Protein AF-A0A956JVG3-F1 (afdb_monomer)

pLDDT: mean 80.05, std 22.24, range [27.14, 98.94]

Nearest PDB structures (foldseek):
  1t5j-assembly1_A  TM=8.865E-01  e=1.491E-13  Methanocaldococcus jannaschii
  3o5t-assembly1_A  TM=8.511E-01  e=1.020E-10  Azospirillum brasilense
  6drh-assembly4_G  TM=7.749E-01  e=5.570E-11  Serratia proteamaculans 568
  2woe-assembly3_C  TM=8.409E-01  e=3.279E-10  Rhodospirillum rubrum
  2woc-assembly3_C  TM=8.477E-01  e=3.733E-10  Rhodospirillum rubrum

Solvent-accessible surface area (backbone atoms only — not comparable to full-atom values): 33832 Å² total; per-residue (Å²): 133,80,90,78,82,83,70,95,74,89,90,74,86,83,77,86,81,76,96,61,100,59,87,76,76,68,51,72,42,93,42,68,44,82,39,93,38,64,46,76,47,89,69,65,73,45,65,76,39,59,75,46,60,75,38,60,76,49,70,76,73,91,84,83,70,95,63,89,83,87,70,97,64,91,86,86,68,102,63,90,86,83,72,97,64,87,87,85,68,98,60,89,86,85,67,101,64,88,84,84,76,92,70,88,87,84,69,101,64,88,90,84,66,102,62,90,81,85,76,91,70,90,87,85,73,98,67,88,87,86,70,99,66,90,86,82,74,96,64,92,84,85,74,96,70,86,90,83,67,101,65,91,83,82,73,92,70,88,86,86,73,97,67,88,87,86,68,97,70,86,88,84,72,97,63,88,86,83,69,102,61,91,79,86,72,86,74,77,85,72,92,77,85,86,84,92,82,90,82,83,91,84,87,85,88,85,87,83,92,83,86,86,85,87,80,93,76,90,79,81,91,74,80,85,82,78,83,77,81,86,74,66,73,64,58,64,52,50,54,57,54,56,66,73,57,78,80,67,84,68,51,74,54,50,26,6,38,27,6,16,55,52,24,17,36,43,11,18,20,39,0,53,81,34,37,77,31,88,34,70,65,58,42,26,71,76,51,38,87,78,28,59,92,57,70,85,49,71,48,75,56,98,92,44,73,27,21,57,52,39,41,48,45,57,52,24,49,42,42,39,55,31,51,54,51,22,62,75,68,70,51,54,71,70,60,35,48,48,49,32,49,52,46,48,38,54,36,73,78,60,37,88,93,47,88,45,80,72,52,69,49,41,52,54,3,36,49,30,41,70,75,64,40,56,51,80,65,23,13,36,72,77,22,35,44,28,71,44,36,43,36,13,46,47,32,3,61,72,26,41,92,39,51,72,54,9,24,54,50,21,32,53,53,16,13,36,20,19,48,9,42,42,18,28,9,24,7,16,14,41,4,36,25,28,12,32,21,40,71,66,46,55,67,71,57,21,53,54,47,16,33,57,42,8,38,78,55,20,55,68,40,17,51,47,26,50,51,29,37,50,35,37,75,72,64,56,53,65,76,72,54,38,74,77,24,32,15,59,39,11,35,30,21,48,11,39,27,40,18,43,40,68,67,26,54,91,34,46,63,61,28,26,40,55,29,17,60,30,34,28,36,5,16,52,25,1,16,46,28,12,24,44,29,13,12,54,64,10,42,88,55,50,57,67,68,53,59,66,31,27,54,65,35,72,57,54,43,56,56,28,67,71,104

Radius of gyration: 36.13 Å; Cα contacts (8 Å, |Δi|>4): 786; chains: 1; bounding box: 71×79×141 Å

Secondary structure (DSSP, 8-state):
---------S---------SSSS---EEE-S-EEESS-EEE-S-EEESS-EEESS-EEESS----SS----SS----SS----SS----SS----SS----SS----SS----SS----SS----SS----SS----SS----SS----SS----SS----SS----SS----SS----SS----------------------------------------PPP--------HHHHHHHHHHHHSTTSPPPHHHHHHHHHHHHHHHHHHHHGGGTT---HHHHHHHH-TT--SS-S--EEETTEEEB---HHHHHHHHHHHHHHHHHHTT--HHHHHHHHHHHHHHHHHS-TTS-----HHHHHHHHHHHTT--TTTSSBTT--BGGGTTT-HHHHHHTTT-HHHHHHHHHHHHTTTB--HHHHHHHHHHHHHHHHHHTT--HHHHHHHHHHHHHTT-HHHHHHHHHHHHHHHTT--HHHHGGG--SSBHHHHHHHHHHHHHHHTT-HHHHHHHHHTSSSSHHHHHHHHHHHHHHHH-GGGS-HHHHHHBTTHHHHHHHHTT-

Foldseek 3Di:
DDDDDDDDDPDDDPPPDDPDPDQDPAAEAAEEAEAAEEDEDDDHYHYPYHYHHNYHYDYPDDDDDPDDDDDPDDDDDPDDDDDPDDDDDPDDDDDPDDDDDPDDDDDPDDDDDPDDDDDPDDDDDPDDDDDPDDDDDPDDDDDPDDDDDPDDDDDPDDDDDPDDDDDPDDDDDPDDDDDPDDDPDPDPDDDDDDDDDDDDDDDDDDDDDDDDDDDDDDDDDDDDDDPDPDDDPVVVVLVVVLVVVPPDDDDLLLLLLLQLLLLLLLLQLLLLVQAQFQALVSQCVVQNNLGGLGGPDWDDDPNDIFREGAVLNQLLLLLLVLLLVCVVVVHDLQVSLLSSLVSLLVCVVPPDVDHRDQDPLQVQLSVQVVVPDRQQASGDQQSQFQRLLSNLQSLLSSCLVPLVRSLVSSLSNCSSRHNHLNNSLLSSLLSQLLSCLSVPHDNVVSLVVSLVRSCVRDVVLSVLLVVLLVCLVVVPDCNVLLSVLQRGGSSSLSSLLSNLCSNALPQSSSSSSSQSSGHHRSSSSSSSNSSNSCSNPGDVRDDPVSCVRRPPSVVSSSSSSSD

Mean predicted aligned error: 18.52 Å

Sequence (563 aa):
MSDERAGGGSGEQLELSASGGGNPPVKVIEGDVRVSASARVEGEARVGGAARVEGDVRVEGEAVVGADLLVEGDLSVDGDLRLAGDLLADGDVELDGDLTVKGDILSDGDIASDGDLTVRGDIALDGDIDIDGDVRFGGDARVAGSITSDGDLRVAGNLVIDGDLIVDGTLTAASTVGGGGEVEGVAAAGTGSGGVGSGTSGGGGGATAARPVVSARAPEVAAPSVEGDGYSDSEAALAASAATAATAALTPRSARNVGAVLGAAIGDAMGHPTEFIESFEELREKFAPSGVTGYALYWERDGARFAPYTDDTQMAEIVLQSLLDSRAADEHLGSSMQRIANGFISWMEEPQGGHRAPGNACLAGVQALADGAHWSEAGGAKAGGCGSVMRAYPFGLVFADDIARAERWSVAHSKLTHRDPIALAACAAMAVGVAHVAAGRAPRYALSEMVGAACRYSPSTAVMMAQAIDDADSGVGPEQTLERLRGWAAHEAIAAACYLFARHHNDARAAILEAANTPGDSDSLATLVGALVGAHLGEGALPAEWRRDVERSGALRALALRI

Structure (mmCIF, N/CA/C/O backbone):
data_AF-A0A956JVG3-F1
#
_entry.id   AF-A0A956JVG3-F1
#
loop_
_atom_site.group_PDB
_atom_site.id
_atom_site.type_symbol
_atom_site.label_atom_id
_atom_site.label_alt_id
_atom_site.label_comp_id
_atom_site.label_asym_id
_atom_site.label_entity_id
_atom_site.label_seq_id
_atom_site.pdbx_PDB_ins_code
_atom_site.Cartn_x
_atom_site.Cartn_y
_atom_site.Cartn_z
_atom_site.occupancy
_atom_site.B_iso_or_equiv
_atom_site.auth_seq_id
_atom_site.auth_comp_id
_atom_site.auth_asym_id
_atom_site.auth_atom_id
_atom_site.pdbx_PDB_model_num
ATOM 1 N N . MET A 1 1 ? 37.765 0.431 68.214 1.00 35.16 1 MET A N 1
ATOM 2 C CA . MET A 1 1 ? 37.226 1.519 69.051 1.00 35.16 1 MET A CA 1
ATOM 3 C C . MET A 1 1 ? 35.988 2.009 68.330 1.00 35.16 1 MET A C 1
ATOM 5 O O . MET A 1 1 ? 36.133 2.454 67.206 1.00 35.16 1 MET A O 1
ATOM 9 N N . SER A 1 2 ? 34.831 1.743 68.949 1.00 29.19 2 SER A N 1
ATOM 10 C CA . SER A 1 2 ? 33.469 2.232 68.655 1.00 29.19 2 SER A CA 1
ATOM 11 C C . SER A 1 2 ? 32.978 2.239 67.198 1.00 29.19 2 SER A C 1
ATOM 13 O O . SER A 1 2 ? 33.232 3.175 66.452 1.00 29.19 2 SER A O 1
ATOM 15 N N . ASP A 1 3 ? 32.186 1.209 66.873 1.00 33.16 3 ASP A N 1
ATOM 16 C CA . ASP A 1 3 ? 31.087 1.259 65.899 1.00 33.16 3 ASP A CA 1
ATOM 17 C C . ASP A 1 3 ? 30.122 2.398 66.269 1.00 33.16 3 ASP A C 1
ATOM 19 O O . ASP A 1 3 ? 29.489 2.341 67.327 1.00 33.16 3 ASP A O 1
ATOM 23 N N . GLU A 1 4 ? 29.957 3.387 65.394 1.00 30.67 4 GLU A N 1
ATOM 24 C CA . GLU A 1 4 ? 28.796 4.280 65.410 1.00 30.67 4 GLU A CA 1
ATOM 25 C C . GLU A 1 4 ? 27.915 3.963 64.200 1.00 30.67 4 GLU A C 1
ATOM 27 O O . GLU A 1 4 ? 28.132 4.420 63.080 1.00 30.67 4 GLU A O 1
ATOM 32 N N . ARG A 1 5 ? 26.894 3.134 64.440 1.00 33.09 5 ARG A N 1
ATOM 33 C CA . ARG A 1 5 ? 25.712 3.061 63.580 1.00 33.09 5 ARG A CA 1
ATOM 34 C C . ARG A 1 5 ? 24.859 4.297 63.861 1.00 33.09 5 ARG A C 1
ATOM 36 O O . ARG A 1 5 ? 24.164 4.328 64.875 1.00 33.09 5 ARG A O 1
ATOM 43 N N . ALA A 1 6 ? 24.877 5.281 62.969 1.00 35.38 6 ALA A N 1
ATOM 44 C CA . ALA A 1 6 ? 23.880 6.346 62.973 1.00 35.38 6 ALA A CA 1
ATOM 45 C C . ALA A 1 6 ? 22.579 5.807 62.355 1.00 35.38 6 ALA A C 1
ATOM 47 O O . ALA A 1 6 ? 22.482 5.571 61.152 1.00 35.38 6 ALA A O 1
ATOM 48 N N . GLY A 1 7 ? 21.605 5.522 63.221 1.00 29.75 7 GLY A N 1
ATOM 49 C CA . GLY A 1 7 ? 20.225 5.241 62.839 1.00 29.75 7 GLY A CA 1
ATOM 50 C C . GLY A 1 7 ? 19.505 6.504 62.363 1.00 29.75 7 GLY A C 1
ATOM 51 O O . GLY A 1 7 ? 19.913 7.617 62.680 1.00 29.75 7 GLY A O 1
ATOM 52 N N . GLY A 1 8 ? 18.426 6.301 61.603 1.00 38.56 8 GLY A N 1
ATOM 53 C CA . GLY A 1 8 ? 17.628 7.362 60.998 1.00 38.56 8 GLY A CA 1
ATOM 54 C C . GLY A 1 8 ? 17.177 8.437 61.989 1.00 38.56 8 GLY A C 1
ATOM 55 O O . GLY A 1 8 ? 16.555 8.143 63.010 1.00 38.56 8 GLY A O 1
ATOM 56 N N . GLY A 1 9 ? 17.465 9.685 61.629 1.00 30.14 9 GLY A N 1
ATOM 57 C CA . GLY A 1 9 ? 16.972 10.899 62.258 1.00 30.14 9 GLY A CA 1
ATOM 58 C C . GLY A 1 9 ? 16.661 11.919 61.168 1.00 30.14 9 GLY A C 1
ATOM 59 O O . GLY A 1 9 ? 17.450 12.135 60.255 1.00 30.14 9 GLY A O 1
ATOM 60 N N . SER A 1 10 ? 15.461 12.479 61.235 1.00 37.62 10 SER A N 1
ATOM 61 C CA . SER A 1 10 ? 14.922 13.510 60.356 1.00 37.62 10 SER A CA 1
ATOM 62 C C . SER A 1 10 ? 15.718 14.819 60.426 1.00 37.62 10 SER A C 1
ATOM 64 O O . SER A 1 10 ? 15.878 15.359 61.517 1.00 37.62 10 SER A O 1
ATOM 66 N N . GLY A 1 11 ? 16.076 15.375 59.265 1.00 39.00 11 GLY A N 1
ATOM 67 C CA . GLY A 1 11 ? 16.232 16.821 59.074 1.00 39.00 11 GLY A CA 1
ATOM 68 C C . GLY A 1 11 ? 17.512 17.476 59.599 1.00 39.00 11 GLY A C 1
ATOM 69 O O . GLY A 1 11 ? 17.413 18.503 60.262 1.00 39.00 11 GLY A O 1
ATOM 70 N N . GLU A 1 12 ? 18.693 16.962 59.252 1.00 36.62 12 GLU A N 1
ATOM 71 C CA . GLU A 1 12 ? 19.943 17.721 59.392 1.00 36.62 12 GLU A CA 1
ATOM 72 C C . GLU A 1 12 ? 20.637 17.899 58.038 1.00 36.62 12 GLU A C 1
ATOM 74 O O . GLU A 1 12 ? 20.793 16.966 57.251 1.00 36.62 12 GLU A O 1
ATOM 79 N N . GLN A 1 13 ? 21.041 19.139 57.774 1.00 37.78 13 GLN A N 1
ATOM 80 C CA . GLN A 1 13 ? 21.939 19.529 56.697 1.00 37.78 13 GLN A CA 1
ATOM 81 C C . GLN A 1 13 ? 23.267 18.776 56.910 1.00 37.78 13 GLN A C 1
ATOM 83 O O . GLN A 1 13 ? 23.968 19.025 57.889 1.00 37.78 13 GLN A O 1
ATOM 88 N N . LEU A 1 14 ? 23.601 17.812 56.046 1.00 41.38 14 LEU A N 1
ATOM 89 C CA . LEU A 1 14 ? 24.876 17.082 56.108 1.00 41.38 14 LEU A CA 1
ATOM 90 C C . LEU A 1 14 ? 26.017 18.006 55.638 1.00 41.38 14 LEU A C 1
ATOM 92 O O . LEU A 1 14 ? 26.480 17.920 54.504 1.00 41.38 14 LEU A O 1
ATOM 96 N N . GLU A 1 15 ? 26.473 18.914 56.504 1.00 37.56 15 GLU A N 1
ATOM 97 C CA . GLU A 1 15 ? 27.693 19.694 56.272 1.00 37.56 15 GLU A CA 1
ATOM 98 C C . GLU A 1 15 ? 28.928 18.822 56.525 1.00 37.56 15 GLU A C 1
ATOM 100 O O . GLU A 1 15 ? 29.352 18.572 57.653 1.00 37.56 15 GLU A O 1
ATOM 105 N N . LEU A 1 16 ? 29.550 18.354 55.447 1.00 43.41 16 LEU A N 1
ATOM 106 C CA . LEU A 1 16 ? 30.776 17.563 55.487 1.00 43.41 16 LEU A CA 1
ATOM 107 C C . LEU A 1 16 ? 32.034 18.456 55.560 1.00 43.41 16 LEU A C 1
ATOM 109 O O . LEU A 1 16 ? 32.952 18.259 54.769 1.00 43.41 16 LEU A O 1
ATOM 113 N N . SER A 1 17 ? 32.137 19.385 56.518 1.00 33.66 17 SER A N 1
ATOM 114 C CA . SER A 1 17 ? 33.328 20.248 56.653 1.00 33.66 17 SER A CA 1
ATOM 115 C C . SER A 1 17 ? 34.556 19.490 57.198 1.00 33.66 17 SER A C 1
ATOM 117 O O . SER A 1 17 ? 34.465 18.671 58.114 1.00 33.66 17 SER A O 1
ATOM 119 N N . ALA A 1 18 ? 35.733 19.735 56.612 1.00 35.59 18 ALA A N 1
ATOM 120 C C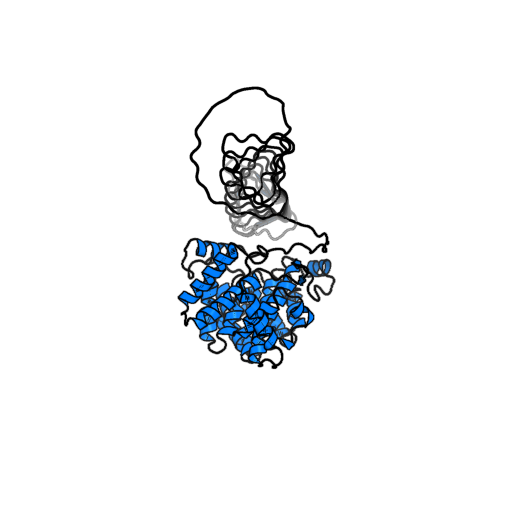A . ALA A 1 18 ? 37.027 19.282 57.124 1.00 35.59 18 ALA A CA 1
ATOM 121 C C . ALA A 1 18 ? 37.955 20.495 57.263 1.00 35.59 18 ALA A C 1
ATOM 123 O O . ALA A 1 18 ? 38.615 20.909 56.314 1.00 35.59 18 ALA A O 1
ATOM 124 N N . SER A 1 19 ? 38.020 21.083 58.459 1.00 34.75 19 SER A N 1
ATOM 125 C CA . SER A 1 19 ? 39.022 22.099 58.782 1.00 34.75 19 SER A CA 1
ATOM 126 C C . SER A 1 19 ? 40.335 21.415 59.184 1.00 34.75 19 SER A C 1
ATOM 128 O O . SER A 1 19 ? 40.560 21.113 60.357 1.00 34.75 19 SER A O 1
ATOM 130 N N . GLY A 1 20 ? 41.209 21.143 58.217 1.00 33.31 20 GLY A N 1
ATOM 131 C CA . GLY A 1 20 ? 42.551 20.624 58.482 1.00 33.31 20 GLY A CA 1
ATOM 132 C C . GLY A 1 20 ? 43.441 20.710 57.249 1.00 33.31 20 GLY A C 1
ATOM 133 O O . GLY A 1 20 ? 43.177 20.045 56.258 1.00 33.31 20 GLY A O 1
ATOM 134 N N . GLY A 1 21 ? 44.490 21.537 57.310 1.00 38.28 21 GLY A N 1
ATOM 135 C CA . GLY A 1 21 ? 45.450 21.740 56.222 1.00 38.28 21 GLY A CA 1
ATOM 136 C C . GLY A 1 21 ? 46.187 20.453 55.840 1.00 38.28 21 GLY A C 1
ATOM 137 O O . GLY A 1 21 ? 47.143 20.052 56.496 1.00 38.28 21 GLY A O 1
ATOM 138 N N . GLY A 1 22 ? 45.728 19.829 54.764 1.00 41.06 22 GLY A N 1
ATOM 139 C CA . GLY A 1 22 ? 46.262 18.640 54.106 1.00 41.06 22 GLY A CA 1
ATOM 140 C C . GLY A 1 22 ? 45.297 18.271 52.978 1.00 41.06 22 GLY A C 1
ATOM 141 O O . GLY A 1 22 ? 44.118 18.595 53.085 1.00 41.06 22 GLY A O 1
ATOM 142 N N . ASN A 1 23 ? 45.786 17.673 51.885 1.00 43.91 23 ASN A N 1
ATOM 143 C CA . ASN A 1 23 ? 44.964 17.319 50.715 1.00 43.91 23 ASN A CA 1
ATOM 144 C C . ASN A 1 23 ? 43.651 16.650 51.186 1.00 43.91 23 ASN A C 1
ATOM 146 O O . ASN A 1 23 ? 43.751 15.660 51.921 1.00 43.91 23 ASN A O 1
ATOM 150 N N . PRO A 1 24 ? 42.460 17.204 50.880 1.00 46.41 24 PRO A N 1
ATOM 151 C CA . PRO A 1 24 ? 41.227 16.756 51.515 1.00 46.41 24 PRO A CA 1
ATOM 152 C C . PRO A 1 24 ? 41.012 15.267 51.209 1.00 46.41 24 PRO A C 1
ATOM 154 O O . PRO A 1 24 ? 41.177 14.855 50.059 1.00 46.41 24 PRO A O 1
ATOM 157 N N . PRO A 1 25 ? 40.705 14.426 52.212 1.00 54.22 25 PRO A N 1
ATOM 158 C CA . PRO A 1 25 ? 40.439 13.019 51.958 1.00 54.22 25 PRO A CA 1
ATOM 159 C C . PRO A 1 25 ? 39.196 12.909 51.069 1.00 54.22 25 PRO A C 1
ATOM 161 O O . PRO A 1 25 ? 38.141 13.426 51.437 1.00 54.22 25 PRO A O 1
ATOM 164 N N . VAL A 1 26 ? 39.315 12.234 49.919 1.00 56.84 26 VAL A N 1
ATOM 165 C CA . VAL A 1 26 ? 38.164 11.872 49.076 1.00 56.84 26 VAL A CA 1
ATOM 166 C C . VAL A 1 26 ? 37.186 11.095 49.953 1.00 56.84 26 VAL A C 1
ATOM 168 O O . VAL A 1 26 ? 37.515 10.016 50.455 1.00 56.84 26 VAL A O 1
ATOM 171 N N . LYS A 1 27 ? 35.997 11.654 50.184 1.00 63.50 27 LYS A N 1
ATOM 172 C CA . LYS A 1 27 ? 34.954 10.976 50.959 1.00 63.50 27 LYS A CA 1
ATOM 173 C C . LYS A 1 27 ? 34.269 9.973 50.034 1.00 63.50 27 LYS A C 1
ATOM 175 O O . LYS A 1 27 ? 33.547 10.357 49.116 1.00 63.50 27 LYS A O 1
ATOM 180 N N . VAL A 1 28 ? 34.544 8.688 50.259 1.00 64.12 28 VAL A N 1
ATOM 181 C CA . VAL A 1 28 ? 33.913 7.573 49.544 1.00 64.12 28 VAL A CA 1
ATOM 182 C C . VAL A 1 28 ? 32.754 7.056 50.385 1.00 64.12 28 VAL A C 1
ATOM 184 O O . VAL A 1 28 ? 32.960 6.644 51.527 1.00 64.12 28 VAL A O 1
ATOM 187 N N . ILE A 1 29 ? 31.546 7.084 49.828 1.00 68.44 29 ILE A N 1
ATOM 188 C CA . ILE A 1 29 ? 30.366 6.467 50.434 1.00 68.44 29 ILE A CA 1
ATOM 189 C C . ILE A 1 29 ? 30.107 5.148 49.708 1.00 68.44 29 ILE A C 1
ATOM 191 O O . ILE A 1 29 ? 29.739 5.124 48.532 1.00 68.44 29 ILE A O 1
ATOM 195 N N . GLU A 1 30 ? 30.322 4.040 50.415 1.00 61.41 30 GLU A N 1
ATOM 196 C CA . GLU A 1 30 ? 29.984 2.701 49.934 1.00 61.41 30 GLU A CA 1
ATOM 197 C C . GLU A 1 30 ? 28.486 2.446 50.174 1.00 61.41 30 GLU A C 1
ATOM 199 O O . GLU A 1 30 ? 28.081 2.008 51.250 1.00 61.41 30 GLU A O 1
ATOM 204 N N . GLY A 1 31 ? 27.651 2.782 49.184 1.00 67.44 31 GLY A N 1
ATOM 205 C CA . GLY A 1 31 ? 26.200 2.566 49.211 1.00 67.44 31 GLY A CA 1
ATOM 206 C C . GLY A 1 31 ? 25.394 3.713 48.599 1.00 67.44 31 GLY A C 1
ATOM 207 O O . GLY A 1 31 ? 25.958 4.641 48.020 1.00 67.44 31 GLY A O 1
ATOM 208 N N . ASP A 1 32 ? 24.069 3.631 48.736 1.00 68.12 32 ASP A N 1
ATOM 209 C CA . ASP A 1 32 ? 23.142 4.668 48.276 1.00 68.12 32 ASP A CA 1
ATOM 210 C C . ASP A 1 32 ? 23.135 5.870 49.231 1.00 68.12 32 ASP A C 1
ATOM 212 O O . ASP A 1 32 ? 23.160 5.719 50.455 1.00 68.12 32 ASP A O 1
ATOM 216 N N . VAL A 1 33 ? 23.025 7.074 48.672 1.00 75.38 33 VAL A N 1
ATOM 217 C CA . VAL A 1 33 ? 22.914 8.333 49.417 1.00 75.38 33 VAL A CA 1
ATOM 218 C C . VAL A 1 33 ? 21.550 8.952 49.144 1.00 75.38 33 VAL A C 1
ATOM 220 O O . VAL A 1 33 ? 21.172 9.146 47.993 1.00 75.38 33 VAL A O 1
ATOM 223 N N . ARG A 1 34 ? 20.809 9.300 50.202 1.00 74.44 34 ARG A N 1
ATOM 224 C CA . ARG A 1 34 ? 19.588 10.110 50.097 1.00 74.44 34 ARG A CA 1
ATOM 225 C C . ARG A 1 34 ? 19.744 11.399 50.890 1.00 74.44 34 ARG A C 1
ATOM 227 O O . ARG A 1 34 ? 19.955 11.346 52.099 1.00 74.44 34 ARG A O 1
ATOM 234 N N . VAL A 1 35 ? 19.597 12.533 50.215 1.00 74.75 35 VAL A N 1
ATOM 235 C CA . VAL A 1 35 ? 19.563 13.869 50.814 1.00 74.75 35 VAL A CA 1
ATOM 236 C C . VAL A 1 35 ? 18.175 14.451 50.562 1.00 74.75 35 VAL A C 1
ATOM 238 O O . VAL A 1 35 ? 17.789 14.681 49.423 1.00 74.75 35 VAL A O 1
ATOM 241 N N . SER A 1 36 ? 17.405 14.676 51.624 1.00 68.88 36 SER A N 1
ATOM 242 C CA . SER A 1 36 ? 16.027 15.195 51.550 1.00 68.88 36 SER A CA 1
ATOM 243 C C . SER A 1 36 ? 15.943 16.725 51.406 1.00 68.88 36 SER A C 1
ATOM 245 O O . SER A 1 36 ? 14.896 17.319 51.630 1.00 68.88 36 SER A O 1
ATOM 247 N N . ALA A 1 37 ? 17.070 17.381 51.137 1.00 77.25 37 ALA A N 1
ATOM 248 C CA . ALA A 1 37 ? 17.224 18.826 50.973 1.00 77.25 37 ALA A CA 1
ATOM 249 C C . ALA A 1 37 ? 18.328 19.074 49.926 1.00 77.25 37 ALA A C 1
ATOM 251 O O . ALA A 1 37 ? 18.631 18.174 49.146 1.00 77.25 37 ALA A O 1
ATOM 252 N N . SER A 1 38 ? 18.950 20.252 49.911 1.00 74.25 38 SER A N 1
ATOM 253 C CA . SER A 1 38 ? 20.068 20.560 49.009 1.00 74.25 38 SER A CA 1
ATOM 254 C C . SER A 1 38 ? 21.386 19.916 49.458 1.00 74.25 38 SER A C 1
ATOM 256 O O . SER A 1 38 ? 21.652 19.780 50.656 1.00 74.25 38 SER A O 1
ATOM 258 N N . ALA A 1 39 ? 22.244 19.573 48.499 1.00 72.75 39 ALA A N 1
ATOM 259 C CA . ALA A 1 39 ? 23.592 19.065 48.732 1.00 72.75 39 ALA A CA 1
ATOM 260 C C . ALA A 1 39 ? 24.643 20.024 48.147 1.00 72.75 39 ALA A C 1
ATOM 262 O O . ALA A 1 39 ? 24.562 20.423 46.985 1.00 72.75 39 ALA A O 1
ATOM 263 N N . ARG A 1 40 ? 25.665 20.363 48.944 1.00 73.75 40 ARG A N 1
ATOM 264 C CA . ARG A 1 40 ? 26.858 21.089 48.485 1.00 73.75 40 ARG A CA 1
ATOM 265 C C . ARG A 1 40 ? 28.078 20.192 48.631 1.00 73.75 40 ARG A C 1
ATOM 267 O O . ARG A 1 40 ? 28.347 19.698 49.725 1.00 73.75 40 ARG A O 1
ATOM 274 N N . VAL A 1 41 ? 28.814 20.000 47.541 1.00 70.75 41 VAL A N 1
ATOM 275 C CA . VAL A 1 41 ? 30.063 19.232 47.544 1.00 70.75 41 VAL A CA 1
ATOM 276 C C . VAL A 1 41 ? 31.235 20.195 47.380 1.00 70.75 41 VAL A C 1
ATOM 278 O O . VAL A 1 41 ? 31.410 20.794 46.323 1.00 70.75 41 VAL A O 1
ATOM 281 N N . GLU A 1 42 ? 32.031 20.345 48.440 1.00 67.75 42 GLU A N 1
ATOM 282 C CA . GLU A 1 42 ? 33.309 21.064 48.416 1.00 67.75 42 GLU A CA 1
ATOM 283 C C . GLU A 1 42 ? 34.450 20.028 48.345 1.00 67.75 42 GLU A C 1
ATOM 285 O O . GLU A 1 42 ? 34.749 19.353 49.332 1.00 67.75 42 GLU A O 1
ATOM 290 N N . GLY A 1 43 ? 35.062 19.859 47.166 1.00 67.56 43 GLY A N 1
ATOM 291 C CA . GLY A 1 43 ? 36.100 18.848 46.895 1.00 67.56 43 GLY A CA 1
ATOM 292 C C . GLY A 1 43 ? 35.599 17.634 46.096 1.00 67.56 43 GLY A C 1
ATOM 293 O O . GLY A 1 43 ? 34.577 17.707 45.425 1.00 67.56 43 GLY A O 1
ATOM 294 N N . GLU A 1 44 ? 36.326 16.511 46.139 1.00 65.38 44 GLU A N 1
ATOM 295 C CA . GLU A 1 44 ? 35.951 15.273 45.430 1.00 65.38 44 GLU A CA 1
ATOM 296 C C . GLU A 1 44 ? 35.129 14.343 46.344 1.00 65.38 44 GLU A C 1
ATOM 298 O O . GLU A 1 44 ? 35.579 13.954 47.429 1.00 65.38 44 GLU A O 1
ATOM 303 N N . ALA A 1 45 ? 33.939 13.944 45.889 1.00 69.62 45 ALA A N 1
ATOM 304 C CA . ALA A 1 45 ? 33.092 12.947 46.541 1.00 69.62 45 ALA A CA 1
ATOM 305 C C . ALA A 1 45 ? 32.803 11.793 45.574 1.00 69.62 45 ALA A C 1
ATOM 307 O O . ALA A 1 45 ? 32.513 12.019 44.401 1.00 69.62 45 ALA A O 1
ATOM 308 N N . ARG A 1 46 ? 32.866 10.550 46.066 1.00 69.56 46 ARG A N 1
ATOM 309 C CA . ARG A 1 46 ? 32.524 9.355 45.279 1.00 69.56 46 ARG A CA 1
ATOM 310 C C . ARG A 1 46 ? 31.421 8.578 45.980 1.00 69.56 46 ARG A C 1
ATOM 312 O O . ARG A 1 46 ? 31.595 8.157 47.123 1.00 69.56 46 ARG A O 1
ATOM 319 N N . VAL A 1 47 ? 30.311 8.362 45.285 1.00 71.75 47 VAL A N 1
ATOM 320 C CA . VAL A 1 47 ? 29.202 7.523 45.751 1.00 71.75 47 VAL A CA 1
ATOM 321 C C . VAL A 1 47 ? 29.208 6.247 44.919 1.00 71.75 47 VAL A C 1
ATOM 323 O O . VAL A 1 47 ? 29.138 6.307 43.697 1.00 71.75 47 VAL A O 1
ATOM 326 N N . GLY A 1 48 ? 29.367 5.095 45.573 1.00 61.72 48 GLY A N 1
ATOM 327 C CA . GLY A 1 48 ? 29.405 3.795 44.894 1.00 61.72 48 GLY A CA 1
ATOM 328 C C . GLY A 1 48 ? 28.026 3.213 44.560 1.00 61.72 48 GLY A C 1
ATOM 329 O O . GLY A 1 48 ? 27.957 2.229 43.828 1.00 61.72 48 GLY A O 1
ATOM 330 N N . GLY A 1 49 ? 26.953 3.785 45.118 1.00 67.81 49 GLY A N 1
ATOM 331 C CA . GLY A 1 49 ? 25.553 3.437 44.849 1.00 67.81 49 GLY A CA 1
ATOM 332 C C . GLY A 1 49 ? 24.760 4.596 44.234 1.00 67.81 49 GLY A C 1
ATOM 333 O O . GLY A 1 49 ? 25.332 5.549 43.708 1.00 67.81 49 GLY A O 1
ATOM 334 N N . ALA A 1 50 ? 23.431 4.533 44.305 1.00 69.94 50 ALA A N 1
ATOM 335 C CA . ALA A 1 50 ? 22.555 5.588 43.805 1.00 69.94 50 ALA A CA 1
ATOM 336 C C . ALA A 1 50 ? 22.566 6.808 44.741 1.00 69.94 50 ALA A C 1
ATOM 338 O O . ALA A 1 50 ? 22.340 6.680 45.945 1.00 69.94 50 ALA A O 1
ATOM 339 N N . ALA A 1 51 ? 22.774 8.005 44.193 1.00 71.81 51 ALA A N 1
ATOM 340 C CA . ALA A 1 51 ? 22.620 9.260 44.921 1.00 71.81 51 ALA A CA 1
ATOM 341 C C . ALA A 1 51 ? 21.301 9.933 44.518 1.00 71.81 51 ALA A C 1
ATOM 343 O O . ALA A 1 51 ? 21.080 10.206 43.342 1.00 71.81 51 ALA A O 1
ATOM 344 N N . ARG A 1 52 ? 20.427 10.210 45.488 1.00 75.50 52 ARG A N 1
ATOM 345 C CA . ARG A 1 52 ? 19.202 10.997 45.299 1.00 75.50 52 ARG A CA 1
ATOM 346 C C . ARG A 1 52 ? 19.253 12.229 46.192 1.00 75.50 52 ARG A C 1
ATOM 348 O O . ARG A 1 52 ? 19.346 12.096 47.412 1.00 75.50 52 ARG A O 1
ATOM 355 N N . VAL A 1 53 ? 19.156 13.406 45.588 1.00 74.25 53 VAL A N 1
ATOM 356 C CA . VAL A 1 53 ? 19.042 14.694 46.279 1.00 74.25 53 VAL A CA 1
ATOM 357 C C . VAL A 1 53 ? 17.699 15.291 45.876 1.00 74.25 53 VAL A C 1
ATOM 359 O O . VAL A 1 53 ? 17.417 15.395 44.690 1.00 74.25 53 VAL A O 1
ATOM 362 N N . GLU A 1 54 ? 16.831 15.576 46.845 1.00 72.25 54 GLU A N 1
ATOM 363 C CA . GLU A 1 54 ? 15.491 16.128 46.578 1.00 72.25 54 GLU A CA 1
ATOM 364 C C . GLU A 1 54 ? 15.496 17.658 46.432 1.00 72.25 54 GLU A C 1
ATOM 366 O O . GLU A 1 54 ? 14.529 18.216 45.926 1.00 72.25 54 GLU A O 1
ATOM 371 N N . GLY A 1 55 ? 16.560 18.333 46.879 1.00 71.69 55 GLY A N 1
ATOM 372 C CA . GLY A 1 55 ? 16.789 19.761 46.642 1.00 71.69 55 GLY A CA 1
ATOM 373 C C . GLY A 1 55 ? 17.935 20.025 45.663 1.00 71.69 55 GLY A C 1
ATOM 374 O O . GLY A 1 55 ? 18.401 19.129 44.964 1.00 71.69 55 GLY A O 1
ATOM 375 N N . ASP A 1 56 ? 18.429 21.261 45.656 1.00 73.38 56 ASP A N 1
ATOM 376 C CA . ASP A 1 56 ? 19.482 21.685 44.728 1.00 73.38 56 ASP A CA 1
ATOM 377 C C . ASP A 1 56 ? 20.811 20.957 44.971 1.00 73.38 56 ASP A C 1
ATOM 379 O O . ASP A 1 56 ? 21.263 20.799 46.111 1.00 73.38 56 ASP A O 1
ATOM 383 N N . VAL A 1 57 ? 21.495 20.589 43.890 1.00 72.88 57 VAL A N 1
ATOM 384 C CA . VAL A 1 57 ? 22.872 20.090 43.935 1.00 72.88 57 VAL A CA 1
ATOM 385 C C . VAL A 1 57 ? 23.798 21.169 43.390 1.00 72.88 57 VAL A C 1
ATOM 387 O O . VAL A 1 57 ? 23.706 21.541 42.224 1.00 72.88 57 VAL A O 1
ATOM 390 N N . ARG A 1 58 ? 24.726 21.658 44.220 1.00 76.31 58 ARG A N 1
ATOM 391 C CA . ARG A 1 58 ? 25.796 22.568 43.782 1.00 76.31 58 ARG A CA 1
ATOM 392 C C . ARG A 1 58 ? 27.139 21.848 43.838 1.00 76.31 58 ARG A C 1
ATOM 394 O O . ARG A 1 58 ? 27.606 21.491 44.924 1.00 76.31 58 ARG A O 1
ATOM 401 N N . VAL A 1 59 ? 27.763 21.673 42.674 1.00 74.88 59 VAL A N 1
ATOM 402 C CA . VAL A 1 59 ? 29.125 21.142 42.529 1.00 74.88 59 VAL A CA 1
ATOM 403 C C . VAL A 1 59 ? 30.041 22.282 42.102 1.00 74.88 59 VAL A C 1
ATOM 405 O O . VAL A 1 59 ? 29.862 22.867 41.040 1.00 74.88 59 VAL A O 1
ATOM 408 N N . GLU A 1 60 ? 31.014 22.624 42.942 1.00 68.81 60 GLU A N 1
ATOM 409 C CA . GLU A 1 60 ? 32.037 23.617 42.608 1.00 68.81 60 GLU A CA 1
ATOM 410 C C . GLU A 1 60 ? 33.246 22.873 42.012 1.00 68.81 60 GLU A C 1
ATOM 412 O O . GLU A 1 60 ? 34.146 22.456 42.739 1.00 68.81 60 GLU A O 1
ATOM 417 N N . GLY A 1 61 ? 33.225 22.632 40.693 1.00 69.81 61 GLY A N 1
ATOM 418 C CA . GLY A 1 61 ? 34.247 21.861 39.971 1.00 69.81 61 GLY A CA 1
ATOM 419 C C . GLY A 1 61 ? 33.683 21.030 38.811 1.00 69.81 61 GLY A C 1
ATOM 420 O O . GLY A 1 61 ? 32.617 21.335 38.285 1.00 69.81 61 GLY A O 1
ATOM 421 N N . GLU A 1 62 ? 34.401 19.979 38.410 1.00 67.69 62 GLU A N 1
ATOM 422 C CA . GLU A 1 62 ? 33.946 19.016 37.396 1.00 67.69 62 GLU A CA 1
ATOM 423 C C . GLU A 1 62 ? 32.924 18.040 38.002 1.00 67.69 62 GLU A C 1
ATOM 425 O O . GLU A 1 62 ? 33.186 17.414 39.031 1.00 67.69 62 GLU A O 1
ATOM 430 N N . ALA A 1 63 ? 31.770 17.890 37.352 1.00 72.25 63 ALA A N 1
ATOM 431 C CA . ALA A 1 63 ? 30.777 16.874 37.679 1.00 72.25 63 ALA A CA 1
ATOM 432 C C . ALA A 1 63 ? 30.753 15.821 36.566 1.00 72.25 63 ALA A C 1
ATOM 434 O O . ALA A 1 63 ? 30.476 16.140 35.412 1.00 72.25 63 ALA A O 1
ATOM 435 N N . VAL A 1 64 ? 31.032 14.562 36.912 1.00 69.81 64 VAL A N 1
ATOM 436 C CA . VAL A 1 64 ? 30.976 13.436 35.971 1.00 69.81 64 VAL A CA 1
ATOM 437 C C . VAL A 1 64 ? 29.821 12.525 36.360 1.00 69.81 64 VAL A C 1
ATOM 439 O O . VAL A 1 64 ? 29.838 11.914 37.429 1.00 69.81 64 VAL A O 1
ATOM 442 N N . VAL A 1 65 ? 28.837 12.401 35.473 1.00 74.38 65 VAL A N 1
ATOM 443 C CA . VAL A 1 65 ? 27.770 11.401 35.575 1.00 74.38 65 VAL A CA 1
ATOM 444 C C . VAL A 1 65 ? 28.139 10.253 34.640 1.00 74.38 65 VAL A C 1
ATOM 446 O O . VAL A 1 65 ? 28.201 10.424 33.431 1.00 74.38 65 VAL A O 1
ATOM 449 N N . GLY A 1 66 ? 28.469 9.087 35.202 1.00 64.50 66 GLY A N 1
ATOM 450 C CA . GLY A 1 66 ? 28.940 7.926 34.428 1.00 64.50 66 GLY A CA 1
ATOM 451 C C . GLY A 1 66 ? 27.836 7.122 33.726 1.00 64.50 66 GLY A C 1
ATOM 452 O O . GLY A 1 66 ? 28.131 6.090 33.128 1.00 64.50 66 GLY A O 1
ATOM 453 N N . ALA A 1 67 ? 26.587 7.562 33.855 1.00 72.19 67 ALA A N 1
ATOM 454 C CA . ALA A 1 67 ? 25.384 6.980 33.269 1.00 72.19 67 ALA A CA 1
ATOM 455 C C . ALA A 1 67 ? 24.490 8.135 32.770 1.00 72.19 67 ALA A C 1
ATOM 457 O O . ALA A 1 67 ? 25.013 9.181 32.389 1.00 72.19 67 ALA A O 1
ATOM 458 N N . ASP A 1 68 ? 23.170 7.977 32.796 1.00 72.38 68 ASP A N 1
ATOM 459 C CA . ASP A 1 68 ? 22.241 9.001 32.316 1.00 72.38 68 ASP A CA 1
ATOM 460 C C . ASP A 1 68 ? 22.130 10.181 33.297 1.00 72.38 68 ASP A C 1
ATOM 462 O O . ASP A 1 68 ? 22.033 9.996 34.515 1.00 72.38 68 ASP A O 1
ATOM 466 N N . LEU A 1 69 ? 22.114 11.402 32.757 1.00 75.00 69 LEU A N 1
ATOM 467 C CA . LEU A 1 69 ? 21.763 12.623 33.478 1.00 75.00 69 LEU A CA 1
ATOM 468 C C . LEU A 1 69 ? 20.368 13.063 33.023 1.00 75.00 69 LEU A C 1
ATOM 470 O O . LEU A 1 69 ? 20.200 13.484 31.883 1.00 75.00 69 LEU A O 1
ATOM 474 N N . LEU A 1 70 ? 19.384 12.981 33.919 1.00 71.31 70 LEU A N 1
ATOM 475 C CA . LEU A 1 70 ? 18.061 13.572 33.724 1.00 71.31 70 LEU A CA 1
ATOM 476 C C . LEU A 1 70 ? 17.998 14.905 34.476 1.00 71.31 70 LEU A C 1
ATOM 478 O O . LEU A 1 70 ? 18.195 14.933 35.692 1.00 71.31 70 LEU A O 1
ATOM 482 N N . VAL A 1 71 ? 17.706 15.989 33.760 1.00 76.69 71 VAL A N 1
ATOM 483 C CA . VAL A 1 71 ? 17.408 17.304 34.338 1.00 76.69 71 VAL A CA 1
ATOM 484 C C . VAL A 1 71 ? 15.940 17.593 34.039 1.00 76.69 71 VAL A C 1
ATOM 486 O O . VAL A 1 71 ? 15.580 17.799 32.890 1.00 76.69 71 VAL A O 1
ATOM 489 N N . GLU A 1 72 ? 15.076 17.541 35.056 1.00 65.69 72 GLU A N 1
ATOM 490 C CA . GLU A 1 72 ? 13.630 17.805 34.894 1.00 65.69 72 GLU A CA 1
ATOM 491 C C . GLU A 1 72 ? 13.302 19.311 34.784 1.00 65.69 72 GLU A C 1
ATOM 493 O O . GLU A 1 72 ? 12.162 19.673 34.507 1.00 65.69 72 GLU A O 1
ATOM 498 N N . GLY A 1 73 ? 14.288 20.182 35.026 1.00 71.06 73 GLY A N 1
ATOM 499 C CA . GLY A 1 73 ? 14.196 21.637 34.867 1.00 71.06 73 GLY A CA 1
ATOM 500 C C . GLY A 1 73 ? 15.269 22.179 33.918 1.00 71.06 73 GLY A C 1
ATOM 501 O O . GLY A 1 73 ? 15.750 21.465 33.044 1.00 71.06 73 GLY A O 1
ATOM 502 N N . ASP A 1 74 ? 15.682 23.430 34.119 1.00 70.69 74 ASP A N 1
ATOM 503 C CA . ASP A 1 74 ? 16.623 24.098 33.215 1.00 70.69 74 ASP A CA 1
ATOM 504 C C . ASP A 1 74 ? 18.063 23.575 33.372 1.00 70.69 74 ASP A C 1
ATOM 506 O O . ASP A 1 74 ? 18.597 23.470 34.482 1.00 70.69 74 ASP A O 1
ATOM 510 N N . LEU A 1 75 ? 18.729 23.315 32.243 1.00 76.06 75 LEU A N 1
ATOM 511 C CA . LEU A 1 75 ? 20.165 23.046 32.175 1.00 76.06 75 LEU A CA 1
ATOM 512 C C . LEU A 1 75 ? 20.885 24.260 31.569 1.00 76.06 75 LEU A C 1
ATOM 514 O O . LEU A 1 75 ? 20.810 24.489 30.368 1.00 76.06 75 LEU A O 1
ATOM 518 N N . SER A 1 76 ? 21.627 25.008 32.391 1.00 72.50 76 SER A N 1
ATOM 519 C CA . SER A 1 76 ? 22.520 26.081 31.923 1.00 72.50 76 SER A CA 1
ATOM 520 C C . SER A 1 76 ? 23.964 25.585 31.885 1.00 72.50 76 SER A C 1
ATOM 522 O O . SER A 1 76 ? 24.483 25.112 32.899 1.00 72.50 76 SER A O 1
ATOM 524 N N . VAL A 1 77 ? 24.628 25.715 30.734 1.00 77.62 77 VAL A N 1
ATOM 525 C CA . VAL A 1 77 ? 26.046 25.372 30.554 1.00 77.62 77 VAL A CA 1
ATOM 526 C C . VAL A 1 77 ? 26.784 26.616 30.065 1.00 77.62 77 VAL A C 1
ATOM 528 O O . VAL A 1 77 ? 26.666 26.989 28.908 1.00 77.62 77 VAL A O 1
ATOM 531 N N . ASP A 1 78 ? 27.584 27.242 30.931 1.00 70.12 78 ASP A N 1
ATOM 532 C CA . ASP A 1 78 ? 28.353 28.459 30.593 1.00 70.12 78 ASP A CA 1
ATOM 533 C C . ASP A 1 78 ? 29.515 28.202 29.597 1.00 70.12 78 ASP A C 1
ATOM 535 O O . ASP A 1 78 ? 30.240 29.123 29.222 1.00 70.12 78 ASP A O 1
ATOM 539 N N . GLY A 1 79 ? 29.742 26.945 29.203 1.00 72.44 79 GLY A N 1
ATOM 540 C CA . GLY A 1 79 ? 30.801 26.512 28.287 1.00 72.44 79 GLY A CA 1
ATOM 541 C C . GLY A 1 79 ? 30.291 25.532 27.226 1.00 72.44 79 GLY A C 1
ATOM 542 O O . GLY A 1 79 ? 29.122 25.545 26.863 1.00 72.44 79 GLY A O 1
ATOM 543 N N . ASP A 1 80 ? 31.162 24.651 26.726 1.00 71.62 80 ASP A N 1
ATOM 544 C CA . ASP A 1 80 ? 30.780 23.706 25.669 1.00 71.62 80 ASP A CA 1
ATOM 545 C C . ASP A 1 80 ? 29.864 22.583 26.193 1.00 71.62 80 ASP A C 1
ATOM 547 O O . ASP A 1 80 ? 30.279 21.784 27.038 1.00 71.62 80 ASP A O 1
ATOM 551 N N . LEU A 1 81 ? 28.682 22.418 25.593 1.00 75.38 81 LEU A N 1
ATOM 552 C CA . LEU A 1 81 ? 27.900 21.184 25.692 1.00 75.38 81 LEU A CA 1
ATOM 553 C C . LEU A 1 81 ? 28.325 20.219 24.571 1.00 75.38 81 LEU A C 1
ATOM 555 O O . LEU A 1 81 ? 28.132 20.494 23.389 1.00 75.38 81 LEU A O 1
ATOM 559 N N . ARG A 1 82 ? 28.922 19.073 24.926 1.00 72.38 82 ARG A N 1
ATOM 560 C CA . ARG A 1 82 ? 29.253 17.994 23.977 1.00 72.38 82 ARG A CA 1
ATOM 561 C C . ARG A 1 82 ? 28.415 16.762 24.282 1.00 72.38 82 ARG A C 1
ATOM 563 O O . ARG A 1 82 ? 28.593 16.147 25.329 1.00 72.38 82 ARG A O 1
ATOM 570 N N . LEU A 1 83 ? 27.567 16.369 23.340 1.00 72.38 83 LEU A N 1
ATOM 571 C CA . LEU A 1 83 ? 26.787 15.136 23.404 1.00 72.38 83 LEU A CA 1
ATOM 572 C C . LEU A 1 83 ? 27.403 14.110 22.450 1.00 72.38 83 LEU A C 1
ATOM 574 O O . LEU A 1 83 ? 27.761 14.435 21.319 1.00 72.38 83 LEU A O 1
ATOM 578 N N . ALA A 1 84 ? 27.581 12.876 22.921 1.00 70.19 84 ALA A N 1
ATOM 579 C CA . ALA A 1 84 ? 28.016 11.770 22.064 1.00 70.19 84 ALA A CA 1
ATOM 580 C C . ALA A 1 84 ? 26.848 11.142 21.279 1.00 70.19 84 ALA A C 1
ATOM 582 O O . ALA A 1 84 ? 27.091 10.439 20.300 1.00 70.19 84 ALA A O 1
ATOM 583 N N . GLY A 1 85 ? 25.615 11.374 21.738 1.00 70.38 85 GLY A N 1
ATOM 584 C CA . GLY A 1 85 ? 24.368 10.964 21.095 1.00 70.38 85 GLY A CA 1
ATOM 585 C C . GLY A 1 85 ? 23.539 12.169 20.652 1.00 70.38 85 GLY A C 1
ATOM 586 O O . GLY A 1 85 ? 24.076 13.264 20.484 1.00 70.38 85 GLY A O 1
ATOM 587 N N . ASP A 1 86 ? 22.240 11.947 20.481 1.00 73.69 86 ASP A N 1
ATOM 588 C CA . ASP A 1 86 ? 21.315 12.932 19.920 1.00 73.69 86 ASP A CA 1
ATOM 589 C C . ASP A 1 86 ? 20.945 14.029 20.935 1.00 73.69 86 ASP A C 1
ATOM 591 O O . ASP A 1 86 ? 20.904 13.793 22.146 1.00 73.69 86 ASP A O 1
ATOM 595 N N . LEU A 1 87 ? 20.662 15.230 20.425 1.00 75.50 87 LEU A N 1
ATOM 596 C CA . LEU A 1 87 ? 20.000 16.304 21.164 1.00 75.50 87 LEU A CA 1
ATOM 597 C C . LEU A 1 87 ? 18.535 16.336 20.728 1.00 75.50 87 LEU A C 1
ATOM 599 O O . LEU A 1 87 ? 18.261 16.614 19.564 1.00 75.50 87 LEU A O 1
ATOM 603 N N . LEU A 1 88 ? 17.616 16.073 21.654 1.00 70.62 88 LEU A N 1
ATOM 604 C CA . LEU A 1 88 ? 16.189 16.322 21.470 1.00 70.62 88 LEU A CA 1
ATOM 605 C C . LEU A 1 88 ? 15.808 17.522 22.339 1.00 70.62 88 LEU A C 1
ATOM 607 O O . LEU A 1 88 ? 16.051 17.500 23.546 1.00 70.62 88 LEU A O 1
ATOM 611 N N . ALA A 1 89 ? 15.247 18.558 21.725 1.00 75.38 89 ALA A N 1
ATOM 612 C CA . ALA A 1 89 ? 14.715 19.725 22.412 1.00 75.38 89 ALA A CA 1
ATOM 613 C C . ALA A 1 89 ? 13.239 19.871 22.031 1.00 75.38 89 ALA A C 1
ATOM 615 O O . ALA A 1 89 ? 12.928 20.080 20.864 1.00 75.38 89 ALA A O 1
ATOM 616 N N . ASP A 1 90 ? 12.343 19.752 23.012 1.00 68.62 90 ASP A N 1
ATOM 617 C CA . ASP A 1 90 ? 10.895 19.918 22.802 1.00 68.62 90 ASP A CA 1
ATOM 618 C C . ASP A 1 90 ? 10.491 21.398 22.623 1.00 68.62 90 ASP A C 1
ATOM 620 O O . ASP A 1 90 ? 9.339 21.703 22.323 1.00 68.62 90 ASP A O 1
ATOM 624 N N . GLY A 1 91 ? 11.427 22.326 22.842 1.00 72.25 91 GLY A N 1
ATOM 625 C CA . GLY A 1 91 ? 11.254 23.765 22.652 1.00 72.25 91 GLY A CA 1
ATOM 626 C C . GLY A 1 91 ? 12.367 24.370 21.796 1.00 72.25 91 GLY A C 1
ATOM 627 O O . GLY A 1 91 ? 13.130 23.654 21.148 1.00 72.25 91 GLY A O 1
ATOM 628 N N . ASP A 1 92 ? 12.471 25.698 21.817 1.00 73.31 92 ASP A N 1
ATOM 629 C CA . ASP A 1 92 ? 13.402 26.438 20.963 1.00 73.31 92 ASP A CA 1
ATOM 630 C C . ASP A 1 92 ? 14.875 26.143 21.297 1.00 73.31 92 ASP A C 1
ATOM 632 O O . ASP A 1 92 ? 15.281 26.092 22.461 1.00 73.31 92 ASP A O 1
ATOM 636 N N . VAL A 1 93 ? 15.698 26.005 20.254 1.00 76.69 93 VAL A N 1
ATOM 637 C CA . VAL A 1 93 ? 17.161 25.923 20.361 1.00 76.69 93 VAL A CA 1
ATOM 638 C C . VAL A 1 93 ? 17.756 27.248 19.888 1.00 76.69 93 VAL A C 1
ATOM 640 O O . VAL A 1 93 ? 17.869 27.491 18.689 1.00 76.69 93 VAL A O 1
ATOM 643 N N . GLU A 1 94 ? 18.149 28.105 20.831 1.00 72.56 94 GLU A N 1
ATOM 644 C CA . GLU A 1 94 ? 18.839 29.371 20.552 1.00 72.56 94 GLU A CA 1
ATOM 645 C C . GLU A 1 94 ? 20.358 29.205 20.723 1.00 72.56 94 GLU A C 1
ATOM 647 O O . GLU A 1 94 ? 20.834 28.624 21.701 1.00 72.56 94 GLU A O 1
ATOM 652 N N . LEU A 1 95 ? 21.133 29.700 19.754 1.00 71.38 95 LEU A N 1
ATOM 653 C CA . LEU A 1 95 ? 22.595 29.659 19.760 1.00 71.38 95 LEU A CA 1
ATOM 654 C C . LEU A 1 95 ? 23.144 31.063 19.498 1.00 71.38 95 LEU A C 1
ATOM 656 O O . LEU A 1 95 ? 22.867 31.652 18.458 1.00 71.38 95 LEU A O 1
ATOM 660 N N . ASP A 1 96 ? 24.007 31.559 20.386 1.00 72.12 96 ASP A N 1
ATOM 661 C CA . ASP A 1 96 ? 24.743 32.818 20.174 1.00 72.12 96 ASP A CA 1
ATOM 662 C C . ASP A 1 96 ? 25.809 32.713 19.056 1.00 72.12 96 ASP A C 1
ATOM 664 O O . ASP A 1 96 ? 26.420 33.712 18.668 1.00 72.12 96 ASP A O 1
ATOM 668 N N . GLY A 1 97 ? 26.085 31.500 18.561 1.00 72.75 97 GLY A N 1
ATOM 669 C CA . GLY A 1 97 ? 27.118 31.209 17.564 1.00 72.75 97 GLY A CA 1
ATOM 670 C C . GLY A 1 97 ? 26.657 30.245 16.468 1.00 72.75 97 GLY A C 1
ATOM 671 O O . GLY A 1 97 ? 25.478 29.931 16.345 1.00 72.75 97 GLY A O 1
ATOM 672 N N . ASP A 1 98 ? 27.608 29.764 15.663 1.00 73.69 98 ASP A N 1
ATOM 673 C CA . ASP A 1 98 ? 27.311 28.967 14.467 1.00 73.69 98 ASP A CA 1
ATOM 674 C C . ASP A 1 98 ? 26.734 27.577 14.794 1.00 73.69 98 ASP A C 1
ATOM 676 O O . ASP A 1 98 ? 27.327 26.792 15.542 1.00 73.69 98 ASP A O 1
ATOM 680 N N . LEU A 1 99 ? 25.642 27.210 14.118 1.00 77.25 99 LEU A N 1
ATOM 681 C CA . LEU A 1 99 ? 25.145 25.836 14.063 1.00 77.25 99 LEU A CA 1
ATOM 682 C C . LEU A 1 99 ? 25.784 25.089 12.883 1.00 77.25 99 LEU A C 1
ATOM 684 O O . LEU A 1 99 ? 25.598 25.453 11.724 1.00 77.25 99 LEU A O 1
ATOM 688 N N . THR A 1 100 ? 26.510 24.002 13.157 1.00 71.81 100 THR A N 1
ATOM 689 C CA . THR A 1 100 ? 26.965 23.062 12.116 1.00 71.81 100 THR A CA 1
ATOM 690 C C . THR A 1 100 ? 26.229 21.735 12.249 1.00 71.81 100 THR A C 1
ATOM 692 O O . THR A 1 100 ? 26.570 20.917 13.104 1.00 71.81 100 THR A O 1
ATOM 695 N N . VAL A 1 101 ? 25.281 21.479 11.349 1.00 78.50 101 VAL A N 1
ATOM 696 C CA . VAL A 1 101 ? 24.628 20.171 11.210 1.00 78.50 101 VAL A CA 1
ATOM 697 C C . VAL A 1 101 ? 25.343 19.385 10.112 1.00 78.50 101 VAL A C 1
ATOM 699 O O . VAL A 1 101 ? 25.497 19.858 8.990 1.00 78.50 101 VAL A O 1
ATOM 702 N N . LYS A 1 102 ? 25.870 18.201 10.448 1.00 69.31 102 LYS A N 1
ATOM 703 C CA . LYS A 1 102 ? 26.550 17.323 9.472 1.00 69.31 102 LYS A CA 1
ATOM 704 C C . LYS A 1 102 ? 25.585 16.439 8.680 1.00 69.31 102 LYS A C 1
ATOM 706 O O . LYS A 1 102 ? 25.994 15.903 7.653 1.00 69.31 102 LYS A O 1
ATOM 711 N N . GLY A 1 103 ? 24.387 16.225 9.217 1.00 71.25 103 GLY A N 1
ATOM 712 C CA . GLY A 1 103 ? 23.288 15.527 8.559 1.00 71.25 103 GLY A CA 1
ATOM 713 C C . GLY A 1 103 ? 22.270 16.515 7.999 1.00 71.25 103 GLY A C 1
ATOM 714 O O . GLY A 1 103 ? 22.614 17.662 7.712 1.00 71.25 103 GLY A O 1
ATOM 715 N N . ASP A 1 104 ? 21.030 16.061 7.884 1.00 71.38 104 ASP A N 1
ATOM 716 C CA . ASP A 1 104 ? 19.941 16.845 7.312 1.00 71.38 104 ASP A CA 1
ATOM 717 C C . ASP A 1 104 ? 19.352 17.820 8.340 1.00 71.38 104 ASP A C 1
ATOM 719 O O . ASP A 1 104 ? 19.362 17.561 9.546 1.00 71.38 104 ASP A O 1
ATOM 723 N N . ILE A 1 105 ? 18.833 18.944 7.847 1.00 75.12 105 ILE A N 1
ATOM 724 C CA . ILE A 1 105 ? 17.998 19.872 8.613 1.00 75.12 105 ILE A CA 1
ATOM 725 C C . ILE A 1 105 ? 16.568 19.666 8.113 1.00 75.12 105 ILE A C 1
ATOM 727 O O . ILE A 1 105 ? 16.299 19.878 6.933 1.00 75.12 105 ILE A O 1
ATOM 731 N N . LEU A 1 106 ? 15.676 19.235 9.003 1.00 69.56 106 LEU A N 1
ATOM 732 C CA . LEU A 1 106 ? 14.238 19.111 8.762 1.00 69.56 106 LEU A CA 1
ATOM 733 C C . LEU A 1 106 ? 13.541 20.186 9.599 1.00 69.56 106 LEU A C 1
ATOM 735 O O . LEU A 1 106 ? 13.813 20.293 10.793 1.00 69.56 106 LEU A O 1
ATOM 739 N N . SER A 1 107 ? 12.689 20.990 8.969 1.00 73.38 107 SER A N 1
ATOM 740 C CA . SER A 1 107 ? 11.916 22.044 9.625 1.00 73.38 107 SER A CA 1
ATOM 741 C C . SER A 1 107 ? 10.488 21.995 9.102 1.00 73.38 107 SER A C 1
ATOM 743 O O . SER A 1 107 ? 10.286 22.122 7.897 1.00 73.38 107 SER A O 1
ATOM 745 N N . ASP A 1 108 ? 9.518 21.833 10.002 1.00 71.50 108 ASP A N 1
ATOM 746 C CA . ASP A 1 108 ? 8.087 21.925 9.669 1.00 71.50 108 ASP A CA 1
ATOM 747 C C . ASP A 1 108 ? 7.642 23.385 9.462 1.00 71.50 108 ASP A C 1
ATOM 749 O O . ASP A 1 108 ? 6.584 23.651 8.894 1.00 71.50 108 ASP A O 1
ATOM 753 N N . GLY A 1 109 ? 8.451 24.338 9.938 1.00 71.62 109 GLY A N 1
ATOM 754 C CA . GLY A 1 109 ? 8.272 25.774 9.737 1.00 71.62 109 GLY A CA 1
ATOM 755 C C . GLY A 1 109 ? 9.334 26.386 8.822 1.00 71.62 109 GLY A C 1
ATOM 756 O O . GLY A 1 109 ? 10.145 25.689 8.208 1.00 71.62 109 GLY A O 1
ATOM 757 N N . ASP A 1 110 ? 9.361 27.715 8.771 1.00 74.62 110 ASP A N 1
ATOM 758 C CA . ASP A 1 110 ? 10.265 28.465 7.899 1.00 74.62 110 ASP A CA 1
ATOM 759 C C . ASP A 1 110 ? 11.740 28.324 8.312 1.00 74.62 110 ASP A C 1
ATOM 761 O O . ASP A 1 110 ? 12.098 28.449 9.484 1.00 74.62 110 ASP A O 1
ATOM 765 N N . ILE A 1 111 ? 12.621 28.159 7.321 1.00 78.56 111 ILE A N 1
ATOM 766 C CA . ILE A 1 111 ? 14.068 28.328 7.495 1.00 78.56 111 ILE A CA 1
ATOM 767 C C . ILE A 1 111 ? 14.432 29.739 7.028 1.00 78.56 111 ILE A C 1
ATOM 769 O O . ILE A 1 111 ? 14.468 30.014 5.829 1.00 78.56 111 ILE A O 1
ATOM 773 N N . ALA A 1 112 ? 14.728 30.628 7.975 1.00 76.25 112 ALA A N 1
ATOM 774 C CA . ALA A 1 112 ? 15.177 31.990 7.697 1.00 76.25 112 ALA A CA 1
ATOM 775 C C . ALA A 1 112 ? 16.675 32.156 7.996 1.00 76.25 112 ALA A C 1
ATOM 777 O O . ALA A 1 112 ? 17.194 31.621 8.976 1.00 76.25 112 ALA A O 1
ATOM 778 N N . SER A 1 113 ? 17.376 32.928 7.162 1.00 78.88 113 SER A N 1
ATOM 779 C CA . SER A 1 113 ? 18.745 33.374 7.424 1.00 78.88 113 SER A CA 1
ATOM 780 C C . SER A 1 113 ? 18.852 34.870 7.157 1.00 78.88 113 SER A C 1
ATOM 782 O O . SER A 1 113 ? 18.503 35.327 6.073 1.00 78.88 113 SER A O 1
ATOM 784 N N . ASP A 1 114 ? 19.380 35.621 8.124 1.00 76.00 114 ASP A N 1
ATOM 785 C CA . ASP A 1 114 ? 19.709 37.043 7.946 1.00 76.00 114 ASP A CA 1
ATOM 786 C C . ASP A 1 114 ? 20.927 37.251 7.017 1.00 76.00 114 ASP A C 1
ATOM 788 O O . ASP A 1 114 ? 21.224 38.377 6.610 1.00 76.00 114 ASP A O 1
ATOM 792 N N . GLY A 1 115 ? 21.661 36.175 6.709 1.00 78.38 115 GLY A N 1
ATOM 793 C CA . GLY A 1 115 ? 22.823 36.161 5.822 1.00 78.38 115 GLY A CA 1
ATOM 794 C C . GLY A 1 115 ? 22.637 35.241 4.613 1.00 78.38 115 GLY A C 1
ATOM 795 O O . GLY A 1 115 ? 21.526 34.972 4.167 1.00 78.38 115 GLY A O 1
ATOM 796 N N . ASP A 1 116 ? 23.750 34.751 4.064 1.00 75.31 116 ASP A N 1
ATOM 797 C CA . ASP A 1 116 ? 23.722 33.870 2.895 1.00 75.31 116 ASP A CA 1
ATOM 798 C C . ASP A 1 116 ? 23.256 32.454 3.274 1.00 75.31 116 ASP A C 1
ATOM 800 O O . ASP A 1 116 ? 23.934 31.738 4.016 1.00 75.31 116 ASP A O 1
ATOM 804 N N . LEU A 1 117 ? 22.159 31.995 2.669 1.00 79.44 117 LEU A N 1
ATOM 805 C CA . LEU A 1 117 ? 21.759 30.589 2.699 1.00 79.44 117 LEU A CA 1
ATOM 806 C C . LEU A 1 117 ? 22.372 29.845 1.503 1.00 79.44 117 LEU A C 1
ATOM 808 O O . LEU A 1 117 ? 21.988 30.054 0.355 1.00 79.44 117 LEU A O 1
ATOM 812 N N . THR A 1 118 ? 23.338 28.957 1.761 1.00 75.19 118 THR A N 1
ATOM 813 C CA . THR A 1 118 ? 23.925 28.090 0.723 1.00 75.19 118 THR A CA 1
ATOM 814 C C . THR A 1 118 ? 23.398 26.664 0.839 1.00 75.19 118 THR A C 1
ATOM 816 O O . THR A 1 118 ? 23.813 25.919 1.726 1.00 75.19 118 THR A O 1
ATOM 819 N N . VAL A 1 119 ? 22.575 26.243 -0.122 1.00 80.12 119 VAL A N 1
ATOM 820 C CA . VAL A 1 119 ? 22.180 24.838 -0.303 1.00 80.12 119 VAL A CA 1
ATOM 821 C C . VAL A 1 119 ? 23.061 24.227 -1.395 1.00 80.12 119 VAL A C 1
ATOM 823 O O . VAL A 1 119 ? 23.139 24.750 -2.503 1.00 80.12 119 VAL A O 1
ATOM 826 N N . ARG A 1 120 ? 23.800 23.155 -1.076 1.00 73.50 120 ARG A N 1
ATOM 827 C CA . ARG A 1 120 ? 24.702 22.485 -2.043 1.00 73.50 120 ARG A CA 1
ATOM 828 C C . ARG A 1 120 ? 24.020 21.390 -2.868 1.00 73.50 120 ARG A C 1
ATOM 830 O O . ARG A 1 120 ? 24.609 20.951 -3.852 1.00 73.50 120 ARG A O 1
ATOM 837 N N . GLY A 1 121 ? 22.862 20.919 -2.414 1.00 73.00 121 GLY A N 1
ATOM 838 C CA . GLY A 1 121 ? 22.021 19.951 -3.112 1.00 73.00 121 GLY A CA 1
ATOM 839 C C . GLY A 1 121 ? 20.859 20.631 -3.828 1.00 73.00 121 GLY A C 1
ATOM 840 O O . GLY A 1 121 ? 20.921 21.824 -4.127 1.00 73.00 121 GLY A O 1
ATOM 841 N N . ASP A 1 122 ? 19.803 19.864 -4.068 1.00 74.62 122 ASP A N 1
ATOM 842 C CA . ASP A 1 122 ? 18.601 20.353 -4.732 1.00 74.62 122 ASP A CA 1
ATOM 843 C C . ASP A 1 122 ? 17.728 21.170 -3.770 1.00 74.62 122 ASP A C 1
ATOM 845 O O . ASP A 1 122 ? 17.665 20.898 -2.570 1.00 74.62 122 ASP A O 1
ATOM 849 N N . ILE A 1 123 ? 17.051 22.178 -4.315 1.00 76.88 123 ILE A N 1
ATOM 850 C CA . ILE A 1 123 ? 16.014 22.948 -3.626 1.00 76.88 123 ILE A CA 1
ATOM 851 C C . ILE A 1 123 ? 14.690 22.589 -4.301 1.00 76.88 123 ILE A C 1
ATOM 853 O O . ILE A 1 123 ? 14.525 22.848 -5.494 1.00 76.88 123 ILE A O 1
ATOM 857 N N . ALA A 1 124 ? 13.763 21.999 -3.547 1.00 75.31 124 ALA A N 1
ATOM 858 C CA . ALA A 1 124 ? 12.385 21.755 -3.966 1.00 75.31 124 ALA A CA 1
ATOM 859 C C . ALA A 1 124 ? 11.452 22.583 -3.076 1.00 75.31 124 ALA A C 1
ATOM 861 O O . ALA A 1 124 ? 11.586 22.555 -1.854 1.00 75.31 124 ALA A O 1
ATOM 862 N N . LEU A 1 125 ? 10.554 23.349 -3.692 1.00 76.31 125 LEU A N 1
ATOM 863 C CA . LEU A 1 125 ? 9.613 24.237 -3.015 1.00 76.31 125 LEU A CA 1
ATOM 864 C C . LEU A 1 125 ? 8.239 24.055 -3.667 1.00 76.31 125 LEU A C 1
ATOM 866 O O . LEU A 1 125 ? 8.135 24.144 -4.889 1.00 76.31 125 LEU A O 1
ATOM 870 N N . ASP A 1 126 ? 7.207 23.816 -2.858 1.00 72.31 126 ASP A N 1
ATOM 871 C CA . ASP A 1 126 ? 5.821 23.652 -3.332 1.00 72.31 126 ASP A CA 1
ATOM 872 C C . ASP A 1 126 ? 5.083 24.995 -3.500 1.00 72.31 126 ASP A C 1
ATOM 874 O O . ASP A 1 126 ? 3.988 25.050 -4.062 1.00 72.31 126 ASP A O 1
ATOM 878 N N . GLY A 1 127 ? 5.675 26.080 -2.993 1.00 74.44 127 GLY A N 1
ATOM 879 C CA . GLY A 1 127 ? 5.139 27.438 -3.046 1.00 74.44 127 GLY A CA 1
ATOM 880 C C . GLY A 1 127 ? 5.890 28.363 -4.006 1.00 74.44 127 GLY A C 1
ATOM 881 O O . GLY A 1 127 ? 6.736 27.942 -4.795 1.00 74.44 127 GLY A O 1
ATOM 882 N N . ASP A 1 128 ? 5.577 29.654 -3.911 1.00 76.19 128 ASP A N 1
ATOM 883 C CA . ASP A 1 128 ? 6.211 30.691 -4.721 1.00 76.19 128 ASP A CA 1
ATOM 884 C C . ASP A 1 128 ? 7.649 30.975 -4.258 1.00 76.19 128 ASP A C 1
ATOM 886 O O . ASP A 1 128 ? 7.957 30.978 -3.065 1.00 76.19 128 ASP A O 1
ATOM 890 N N . ILE A 1 129 ? 8.527 31.267 -5.220 1.00 79.56 129 ILE A N 1
ATOM 891 C CA . ILE A 1 129 ? 9.883 31.763 -4.970 1.00 79.56 129 ILE A CA 1
ATOM 892 C C . ILE A 1 129 ? 9.895 33.261 -5.266 1.00 79.56 129 ILE A C 1
ATOM 894 O O . ILE A 1 129 ? 9.776 33.654 -6.427 1.00 79.56 129 ILE A O 1
ATOM 898 N N . ASP A 1 130 ? 10.076 34.082 -4.231 1.00 77.75 130 ASP A N 1
ATOM 899 C CA . ASP A 1 130 ? 10.295 35.524 -4.367 1.00 77.75 130 ASP A CA 1
ATOM 900 C C . ASP A 1 130 ? 11.772 35.857 -4.117 1.00 77.75 130 ASP A C 1
ATOM 902 O O . ASP A 1 130 ? 12.338 35.511 -3.078 1.00 77.75 130 ASP A O 1
ATOM 906 N N . ILE A 1 131 ? 12.425 36.473 -5.102 1.00 80.62 131 ILE A N 1
ATOM 907 C CA . ILE A 1 131 ? 13.846 36.832 -5.052 1.00 80.62 131 ILE A CA 1
ATOM 908 C C . ILE A 1 131 ? 13.978 38.287 -5.499 1.00 80.62 131 ILE A C 1
ATOM 910 O O . ILE A 1 131 ? 13.904 38.587 -6.688 1.00 80.62 131 ILE A O 1
ATOM 914 N N . ASP A 1 132 ? 14.266 39.179 -4.549 1.00 78.31 132 ASP A N 1
ATOM 915 C CA . ASP A 1 132 ? 14.509 40.610 -4.805 1.00 78.31 132 ASP A CA 1
ATOM 916 C C . ASP A 1 132 ? 15.787 40.880 -5.635 1.00 78.31 132 ASP A C 1
ATOM 918 O O . ASP A 1 132 ? 16.004 41.985 -6.139 1.00 78.31 132 ASP A O 1
ATOM 922 N N . GLY A 1 133 ? 16.675 39.886 -5.738 1.00 79.94 133 GLY A N 1
ATOM 923 C CA . GLY A 1 133 ? 17.980 39.974 -6.397 1.00 79.94 133 GLY A CA 1
ATOM 924 C C . GLY A 1 133 ? 18.089 39.231 -7.735 1.00 79.94 133 GLY A C 1
ATOM 925 O O . GLY A 1 133 ? 17.111 38.869 -8.381 1.00 79.94 133 GLY A O 1
ATOM 926 N N . ASP A 1 134 ? 19.329 38.985 -8.165 1.00 77.44 134 ASP A N 1
ATOM 927 C CA . ASP A 1 134 ? 19.608 38.240 -9.396 1.00 77.44 134 ASP A CA 1
ATOM 928 C C . ASP A 1 134 ? 19.419 36.728 -9.200 1.00 77.44 134 ASP A C 1
ATOM 930 O O . ASP A 1 134 ? 20.056 36.127 -8.332 1.00 77.44 134 ASP A O 1
ATOM 934 N N . VAL A 1 135 ? 18.700 36.080 -10.118 1.00 81.25 135 VAL A N 1
ATOM 935 C CA . VAL A 1 135 ? 18.683 34.615 -10.240 1.00 81.25 135 VAL A CA 1
ATOM 936 C C . VAL A 1 135 ? 19.660 34.178 -11.334 1.00 81.25 135 VAL A C 1
ATOM 938 O O . VAL A 1 135 ? 19.585 34.639 -12.475 1.00 81.25 135 VAL A O 1
ATOM 941 N N . ARG A 1 136 ? 20.600 33.282 -11.007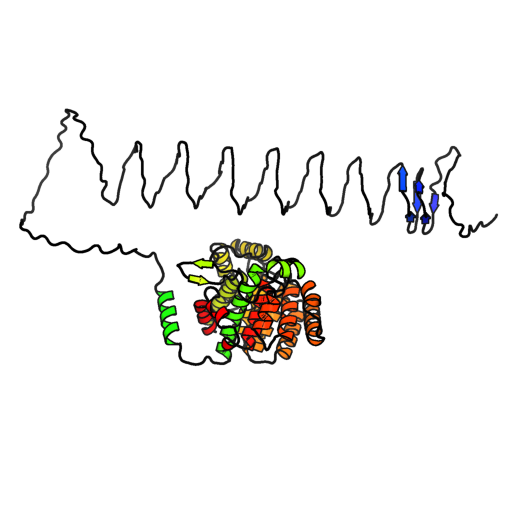 1.00 79.56 136 ARG A N 1
ATOM 942 C CA . ARG A 1 136 ? 21.535 32.683 -11.975 1.00 79.56 136 ARG A CA 1
ATOM 943 C C . ARG A 1 136 ? 21.428 31.165 -11.942 1.00 79.56 136 ARG A C 1
ATOM 945 O O . ARG A 1 136 ? 21.742 30.549 -10.931 1.00 79.56 136 ARG A O 1
ATOM 952 N N . PHE A 1 137 ? 21.083 30.570 -13.077 1.00 80.94 137 PHE A N 1
ATOM 953 C CA . PHE A 1 137 ? 21.121 29.123 -13.266 1.00 80.94 137 PHE A CA 1
ATOM 954 C C . PHE A 1 137 ? 22.432 28.734 -13.953 1.00 80.94 137 PHE A C 1
ATOM 956 O O . PHE A 1 137 ? 22.785 29.289 -14.993 1.00 80.94 137 PHE A O 1
ATOM 963 N N . GLY A 1 138 ? 23.183 27.805 -13.356 1.00 74.88 138 GLY A N 1
ATOM 964 C CA . GLY A 1 138 ? 24.415 27.277 -13.956 1.00 74.88 138 GLY A CA 1
ATOM 965 C C . GLY A 1 138 ? 24.173 26.272 -15.092 1.00 74.88 138 GLY A C 1
ATOM 966 O O . GLY A 1 138 ? 25.087 26.014 -15.873 1.00 74.88 138 GLY A O 1
ATOM 967 N N . GLY A 1 139 ? 22.959 25.717 -15.173 1.00 77.44 139 GLY A N 1
ATOM 968 C CA . GLY A 1 139 ? 22.501 24.779 -16.201 1.00 77.44 139 GLY A CA 1
ATOM 969 C C . GLY A 1 139 ? 21.204 25.247 -16.868 1.00 77.44 139 GLY A C 1
ATOM 970 O O . GLY A 1 139 ? 20.932 26.446 -16.927 1.00 77.44 139 GLY A O 1
ATOM 971 N N . ASP A 1 140 ? 20.405 24.303 -17.365 1.00 76.44 140 ASP A N 1
ATOM 972 C CA . ASP A 1 140 ? 19.133 24.603 -18.030 1.00 76.44 140 ASP A CA 1
ATOM 973 C C . ASP A 1 140 ? 18.079 25.088 -17.022 1.00 76.44 140 ASP A C 1
ATOM 975 O O . ASP A 1 140 ? 17.881 24.476 -15.974 1.00 76.44 140 ASP A O 1
ATOM 979 N N . ALA A 1 141 ? 17.359 26.155 -17.371 1.00 79.62 141 ALA A N 1
ATOM 980 C CA . ALA A 1 141 ? 16.189 26.624 -16.635 1.00 79.62 141 ALA A CA 1
ATOM 981 C C . ALA A 1 141 ? 14.924 26.320 -17.449 1.00 79.62 141 ALA A C 1
ATOM 983 O O . ALA A 1 141 ? 14.829 26.702 -18.618 1.00 79.62 141 ALA A O 1
ATOM 984 N N . ARG A 1 142 ? 13.949 25.638 -16.838 1.00 79.12 142 ARG A N 1
ATOM 985 C CA . ARG A 1 142 ? 12.615 25.422 -17.413 1.00 79.12 142 ARG A CA 1
ATOM 986 C C . ARG A 1 142 ? 11.588 26.165 -16.570 1.00 79.12 142 ARG A C 1
ATOM 988 O O . ARG A 1 142 ? 11.528 25.965 -15.365 1.00 79.12 142 ARG A O 1
ATOM 995 N N . VAL A 1 143 ? 10.776 26.992 -17.217 1.00 81.69 143 VAL A N 1
ATOM 996 C CA . VAL A 1 143 ? 9.639 27.684 -16.603 1.00 81.69 143 VAL A CA 1
ATOM 997 C C . VAL A 1 143 ? 8.392 27.169 -17.309 1.00 81.69 143 VAL A C 1
ATOM 999 O O . VAL A 1 143 ? 8.253 27.367 -18.511 1.00 81.69 143 VAL A O 1
ATOM 1002 N N . ALA A 1 144 ? 7.520 26.459 -16.590 1.00 76.06 144 ALA A N 1
ATOM 1003 C CA . ALA A 1 144 ? 6.277 25.923 -17.159 1.00 76.06 144 ALA A CA 1
ATOM 1004 C C . ALA A 1 144 ? 5.203 27.010 -17.360 1.00 76.06 144 ALA A C 1
ATOM 1006 O O . ALA A 1 144 ? 4.278 26.840 -18.151 1.00 76.06 144 ALA A O 1
ATOM 1007 N N . GLY A 1 145 ? 5.326 28.121 -16.628 1.00 77.00 145 GLY A N 1
ATOM 1008 C CA . GLY A 1 145 ? 4.452 29.283 -16.723 1.00 77.00 145 GLY A CA 1
ATOM 1009 C C . GLY A 1 145 ? 4.958 30.349 -17.696 1.00 77.00 145 GLY A C 1
ATOM 1010 O O . GLY A 1 145 ? 5.702 30.090 -18.639 1.00 77.00 145 GLY A O 1
ATOM 1011 N N . SER A 1 146 ? 4.542 31.588 -17.450 1.00 78.94 146 SER A N 1
ATOM 1012 C CA . SER A 1 146 ? 4.967 32.739 -18.250 1.00 78.94 146 SER A CA 1
ATOM 1013 C C . SER A 1 146 ? 6.302 33.296 -17.763 1.00 78.94 146 SER A C 1
ATOM 1015 O O . SER A 1 146 ? 6.554 33.355 -16.563 1.00 78.94 146 SER A O 1
ATOM 1017 N N . ILE A 1 147 ? 7.128 33.775 -18.694 1.00 82.50 147 ILE A N 1
ATOM 1018 C CA . ILE A 1 147 ? 8.283 34.623 -18.385 1.00 82.50 147 ILE A CA 1
ATOM 1019 C C . ILE A 1 147 ? 7.894 36.058 -18.734 1.00 82.50 147 ILE A C 1
ATOM 1021 O O . ILE A 1 147 ? 7.740 36.396 -19.908 1.00 82.50 147 ILE A O 1
ATOM 1025 N N . THR A 1 148 ? 7.739 36.906 -17.721 1.00 79.25 148 THR A N 1
ATOM 1026 C CA . THR A 1 148 ? 7.532 38.350 -17.881 1.00 79.25 148 THR A CA 1
ATOM 1027 C C . THR A 1 148 ? 8.781 39.093 -17.431 1.00 79.25 148 THR A C 1
ATOM 1029 O O . THR A 1 148 ? 9.331 38.797 -16.374 1.00 79.25 148 THR A O 1
ATOM 1032 N N . SER A 1 149 ? 9.239 40.062 -18.221 1.00 82.12 149 SER A N 1
ATOM 1033 C CA . SER A 1 149 ? 10.338 40.950 -17.842 1.00 82.12 149 SER A CA 1
ATOM 1034 C C . SER A 1 149 ? 9.902 42.392 -18.042 1.00 82.12 149 SER A C 1
ATOM 1036 O O . SER A 1 149 ? 9.496 42.761 -19.141 1.00 82.12 149 SER A O 1
ATOM 1038 N N . ASP A 1 150 ? 10.026 43.205 -16.995 1.00 79.31 150 ASP A N 1
ATOM 1039 C CA . ASP A 1 150 ? 9.823 44.657 -17.085 1.00 79.31 150 ASP A CA 1
ATOM 1040 C C . ASP A 1 150 ? 10.960 45.353 -17.860 1.00 79.31 150 ASP A C 1
ATOM 1042 O O . ASP A 1 150 ? 10.845 46.518 -18.246 1.00 79.31 150 ASP A O 1
ATOM 1046 N N . GLY A 1 151 ? 12.073 44.643 -18.080 1.00 80.31 151 GLY A N 1
ATOM 1047 C CA . GLY A 1 151 ? 13.237 45.096 -18.833 1.00 80.31 151 GLY A CA 1
ATOM 1048 C C . GLY A 1 151 ? 13.494 44.265 -20.092 1.00 80.31 151 GLY A C 1
ATOM 1049 O O . GLY A 1 151 ? 12.586 43.746 -20.736 1.00 80.31 151 GLY A O 1
ATOM 1050 N N . ASP A 1 152 ? 14.769 44.146 -20.464 1.00 79.62 152 ASP A N 1
ATOM 1051 C CA . ASP A 1 152 ? 15.172 43.390 -21.650 1.00 79.62 152 ASP A CA 1
ATOM 1052 C C . ASP A 1 152 ? 15.251 41.883 -21.358 1.00 79.62 152 ASP A C 1
ATOM 1054 O O . ASP A 1 152 ? 16.121 41.441 -20.601 1.00 79.62 152 ASP A O 1
ATOM 1058 N N . LEU A 1 153 ? 14.466 41.072 -22.070 1.00 82.50 153 LEU A N 1
ATOM 1059 C CA . LEU A 1 153 ? 14.689 39.627 -22.160 1.00 82.50 153 LEU A CA 1
ATOM 1060 C C . LEU A 1 153 ? 15.682 39.321 -23.294 1.00 82.50 153 LEU A C 1
ATOM 1062 O O . LEU A 1 153 ? 15.384 39.531 -24.471 1.00 82.50 153 LEU A O 1
ATOM 1066 N N . ARG A 1 154 ? 16.880 38.822 -22.959 1.00 79.56 154 ARG A N 1
ATOM 1067 C CA . ARG A 1 154 ? 17.904 38.429 -23.945 1.00 79.56 154 ARG A CA 1
ATOM 1068 C C . ARG A 1 154 ? 18.080 36.915 -23.980 1.00 79.56 154 ARG A C 1
ATOM 1070 O O . ARG A 1 154 ? 18.539 36.327 -23.008 1.00 79.56 154 ARG A O 1
ATOM 1077 N N . VAL A 1 155 ? 17.813 36.308 -25.134 1.00 82.06 155 VAL A N 1
ATOM 1078 C CA . VAL A 1 155 ? 18.116 34.897 -25.413 1.00 82.06 155 VAL A CA 1
ATOM 1079 C C . VAL A 1 155 ? 19.355 34.844 -26.304 1.00 82.06 155 VAL A C 1
ATOM 1081 O O . VAL A 1 155 ? 19.324 35.305 -27.441 1.00 82.06 155 VAL A O 1
ATOM 1084 N N . ALA A 1 156 ? 20.474 34.336 -25.779 1.00 76.62 156 ALA A N 1
ATOM 1085 C CA . ALA A 1 156 ? 21.732 34.258 -26.532 1.00 76.62 156 ALA A CA 1
ATOM 1086 C C . ALA A 1 156 ? 21.748 33.114 -27.564 1.00 76.62 156 ALA A C 1
ATOM 1088 O O . ALA A 1 156 ? 22.500 33.171 -28.537 1.00 76.62 156 ALA A O 1
ATOM 1089 N N . GLY A 1 157 ? 20.949 32.070 -27.322 1.00 75.81 157 GLY A N 1
ATOM 1090 C CA . GLY A 1 157 ? 20.757 30.933 -28.218 1.00 75.81 157 GLY A CA 1
ATOM 1091 C C . GLY A 1 157 ? 19.530 31.099 -29.113 1.00 75.81 157 GLY A C 1
ATOM 1092 O O . GLY A 1 157 ? 19.183 32.201 -29.531 1.00 75.81 157 GLY A O 1
ATOM 1093 N N . ASN A 1 158 ? 18.857 29.988 -29.395 1.00 78.31 158 ASN A N 1
ATOM 1094 C CA . ASN A 1 158 ? 17.624 30.001 -30.174 1.00 78.31 158 ASN A CA 1
ATOM 1095 C C . ASN A 1 158 ? 16.429 30.334 -29.272 1.00 78.31 158 ASN A C 1
ATOM 1097 O O . ASN A 1 158 ? 16.308 29.774 -28.185 1.00 78.31 158 ASN A O 1
ATOM 1101 N N . LEU A 1 159 ? 15.531 31.191 -29.755 1.00 81.38 159 LEU A N 1
ATOM 1102 C CA . LEU A 1 159 ? 14.188 31.367 -29.208 1.00 81.38 159 LEU A CA 1
ATOM 1103 C C . LEU A 1 159 ? 13.209 30.664 -30.154 1.00 81.38 159 LEU A C 1
ATOM 1105 O O . LEU A 1 159 ? 13.095 31.056 -31.315 1.00 81.38 159 LEU A O 1
ATOM 1109 N N . VAL A 1 160 ? 12.549 29.613 -29.669 1.00 78.44 160 VAL A N 1
ATOM 1110 C CA . VAL A 1 160 ? 11.472 28.916 -30.385 1.00 78.44 160 VAL A CA 1
ATOM 1111 C C . VAL A 1 160 ? 10.156 29.322 -29.736 1.00 78.44 160 VAL A C 1
ATOM 1113 O O . VAL A 1 160 ? 10.040 29.286 -28.514 1.00 78.44 160 VAL A O 1
ATOM 1116 N N . ILE A 1 161 ? 9.196 29.752 -30.550 1.00 80.88 161 ILE A N 1
ATOM 1117 C CA . ILE A 1 161 ? 7.849 30.125 -30.121 1.00 80.88 161 ILE A CA 1
ATOM 1118 C C . ILE A 1 161 ? 6.901 29.322 -31.001 1.00 80.88 161 ILE A C 1
ATOM 1120 O O . ILE A 1 161 ? 6.852 29.553 -32.207 1.00 80.88 161 ILE A O 1
ATOM 1124 N N . ASP A 1 162 ? 6.194 28.365 -30.405 1.00 74.88 162 ASP A N 1
ATOM 1125 C CA . ASP A 1 162 ? 5.252 27.504 -31.134 1.00 74.88 162 ASP A CA 1
ATOM 1126 C C . ASP A 1 162 ? 3.915 28.214 -31.423 1.00 74.88 162 ASP A C 1
ATOM 1128 O O . ASP A 1 162 ? 3.170 27.806 -32.312 1.00 74.88 162 ASP A O 1
ATOM 1132 N N . GLY A 1 163 ? 3.625 29.293 -30.686 1.00 77.19 163 GLY A N 1
ATOM 1133 C CA . GLY A 1 163 ? 2.477 30.180 -30.893 1.00 77.19 163 GLY A CA 1
ATOM 1134 C C . GLY A 1 163 ? 2.851 31.517 -31.542 1.00 77.19 163 GLY A C 1
ATOM 1135 O O . GLY A 1 163 ? 3.776 31.615 -32.348 1.00 77.19 163 GLY A O 1
ATOM 1136 N N . ASP A 1 164 ? 2.137 32.575 -31.161 1.00 76.69 164 ASP A N 1
ATOM 1137 C CA . ASP A 1 164 ? 2.338 33.909 -31.726 1.00 76.69 164 ASP A CA 1
ATOM 1138 C C . ASP A 1 164 ? 3.483 34.671 -31.038 1.00 76.69 164 ASP A C 1
ATOM 1140 O O . ASP A 1 164 ? 3.575 34.728 -29.811 1.00 76.69 164 ASP A O 1
ATOM 1144 N N . LEU A 1 165 ? 4.319 35.342 -31.836 1.00 80.62 165 LEU A N 1
ATOM 1145 C CA . LEU A 1 165 ? 5.244 36.373 -31.364 1.00 80.62 165 LEU A CA 1
ATOM 1146 C C . LEU A 1 165 ? 4.666 37.756 -31.682 1.00 80.62 165 LEU A C 1
ATOM 1148 O O . LEU A 1 165 ? 4.700 38.204 -32.829 1.00 80.62 165 LEU A O 1
ATOM 1152 N N . ILE A 1 166 ? 4.178 38.455 -30.657 1.00 76.81 166 ILE A N 1
ATOM 1153 C CA . ILE A 1 166 ? 3.719 39.844 -30.769 1.00 76.81 166 ILE A CA 1
ATOM 1154 C C . ILE A 1 166 ? 4.863 40.773 -30.354 1.00 76.81 166 ILE A C 1
ATOM 1156 O O . ILE A 1 166 ? 5.384 40.675 -29.245 1.00 76.81 166 ILE A O 1
ATOM 1160 N N . VAL A 1 167 ? 5.255 41.688 -31.243 1.00 80.44 167 VAL A N 1
ATOM 1161 C CA . VAL A 1 167 ? 6.262 42.722 -30.966 1.00 80.44 167 VAL A CA 1
ATOM 1162 C C . VAL A 1 167 ? 5.637 44.088 -31.227 1.00 80.44 167 VAL A C 1
ATOM 1164 O O . VAL A 1 167 ? 5.552 44.519 -32.373 1.00 80.44 167 VAL A O 1
ATOM 1167 N N . ASP A 1 168 ? 5.237 44.786 -30.162 1.00 74.31 168 ASP A N 1
ATOM 1168 C CA . ASP A 1 168 ? 4.692 46.153 -30.256 1.00 74.31 168 ASP A CA 1
ATOM 1169 C C . ASP A 1 168 ? 5.757 47.187 -30.674 1.00 74.31 168 ASP A C 1
ATOM 1171 O O . ASP A 1 168 ? 5.445 48.278 -31.156 1.00 74.31 168 ASP A O 1
ATOM 1175 N N . GLY A 1 169 ? 7.033 46.845 -30.472 1.00 77.69 169 GLY A N 1
ATOM 1176 C CA . GLY A 1 169 ? 8.196 47.645 -30.843 1.00 77.69 169 GLY A CA 1
ATOM 1177 C C . GLY A 1 169 ? 8.801 47.262 -32.198 1.00 77.69 169 GLY A C 1
ATOM 1178 O O . GLY A 1 169 ? 8.118 46.960 -33.169 1.00 77.69 169 GLY A O 1
ATOM 1179 N N . THR A 1 170 ? 10.132 47.303 -32.287 1.00 74.50 170 THR A N 1
ATOM 1180 C CA . THR A 1 170 ? 10.865 46.935 -33.509 1.00 74.50 170 THR A CA 1
ATOM 1181 C C . THR A 1 170 ? 11.459 45.537 -33.382 1.00 74.50 170 THR A C 1
ATOM 1183 O O . THR A 1 170 ? 12.300 45.307 -32.518 1.00 74.50 170 THR A O 1
ATOM 1186 N N . LEU A 1 171 ? 11.111 44.634 -34.300 1.00 78.62 171 LEU A N 1
ATOM 1187 C CA . LEU A 1 171 ? 11.818 43.366 -34.488 1.00 78.62 171 LEU A CA 1
ATOM 1188 C C . LEU A 1 171 ? 12.946 43.553 -35.516 1.00 78.62 171 LEU A C 1
ATOM 1190 O O . LEU A 1 171 ? 12.685 43.789 -36.694 1.00 78.62 171 LEU A O 1
ATOM 1194 N N . THR A 1 172 ? 14.207 43.453 -35.083 1.00 73.06 172 THR A N 1
ATOM 1195 C CA . THR A 1 172 ? 15.377 43.514 -35.982 1.00 73.06 172 THR A CA 1
ATOM 1196 C C . THR A 1 172 ? 15.992 42.127 -36.135 1.00 73.06 172 THR A C 1
ATOM 1198 O O . THR A 1 172 ? 16.583 41.608 -35.194 1.00 73.06 172 THR A O 1
ATOM 1201 N N . ALA A 1 173 ? 15.901 41.539 -37.328 1.00 72.62 173 ALA A N 1
ATOM 1202 C CA . ALA A 1 173 ? 16.576 40.285 -37.654 1.00 72.62 173 ALA A CA 1
ATOM 1203 C C . ALA A 1 173 ? 17.892 40.569 -38.395 1.00 72.62 173 ALA A C 1
ATOM 1205 O O . ALA A 1 173 ? 17.896 41.161 -39.473 1.00 72.62 173 ALA A O 1
ATOM 1206 N N . ALA A 1 174 ? 19.022 40.139 -37.829 1.00 65.00 174 ALA A N 1
ATOM 1207 C CA . ALA A 1 174 ? 20.341 40.292 -38.457 1.00 65.00 174 ALA A CA 1
ATOM 1208 C C . ALA A 1 174 ? 20.602 39.276 -39.594 1.00 65.00 174 ALA A C 1
ATOM 1210 O O . ALA A 1 174 ? 21.626 39.351 -40.272 1.00 65.00 174 ALA A O 1
ATOM 1211 N N . SER A 1 175 ? 19.696 38.312 -39.789 1.00 65.38 175 SER A N 1
ATOM 1212 C CA . SER A 1 175 ? 19.777 37.243 -40.790 1.00 65.38 175 SER A CA 1
ATOM 1213 C C . SER A 1 175 ? 18.372 36.871 -41.302 1.00 65.38 175 SER A C 1
ATOM 1215 O O . SER A 1 175 ? 17.434 37.650 -41.146 1.00 65.38 175 SER A O 1
ATOM 1217 N N . THR A 1 176 ? 18.222 35.733 -41.980 1.00 59.34 176 THR A N 1
ATOM 1218 C CA . THR A 1 176 ? 16.984 35.330 -42.664 1.00 59.34 176 THR A CA 1
ATOM 1219 C C . THR A 1 176 ? 15.813 35.135 -41.696 1.00 59.34 176 THR A C 1
ATOM 1221 O O . THR A 1 176 ? 15.883 34.293 -40.807 1.00 59.34 176 THR A O 1
ATOM 1224 N N . VAL A 1 177 ? 14.700 35.837 -41.929 1.00 61.31 177 VAL A N 1
ATOM 1225 C CA . VAL A 1 177 ? 13.383 35.461 -41.390 1.00 61.31 177 VAL A CA 1
ATOM 1226 C C . VAL A 1 177 ? 12.754 34.489 -42.388 1.00 61.31 177 VAL A C 1
ATOM 1228 O O . VAL A 1 177 ? 12.465 34.873 -43.520 1.00 61.31 177 VAL A O 1
ATOM 1231 N N . GLY A 1 178 ? 12.612 33.219 -42.012 1.00 57.94 178 GLY A N 1
ATOM 1232 C CA . GLY A 1 178 ? 11.965 32.193 -42.830 1.00 57.94 178 GLY A CA 1
ATOM 1233 C C . GLY A 1 178 ? 10.682 31.718 -42.159 1.00 57.94 178 GLY A C 1
ATOM 1234 O O . GLY A 1 178 ? 10.742 31.233 -41.036 1.00 57.94 178 GLY A O 1
ATOM 1235 N N . GLY A 1 179 ? 9.542 31.857 -42.836 1.00 51.44 179 GLY A N 1
ATOM 1236 C CA . GLY A 1 179 ? 8.248 31.342 -42.384 1.00 51.44 179 GLY A CA 1
ATOM 1237 C C . GLY A 1 179 ? 7.725 30.264 -43.332 1.00 51.44 179 GLY A C 1
ATOM 1238 O O . GLY A 1 179 ? 7.858 30.392 -44.548 1.00 51.44 179 GLY A O 1
ATOM 1239 N N . GLY A 1 180 ? 7.126 29.204 -42.783 1.00 49.88 180 GLY A N 1
ATOM 1240 C CA . GLY A 1 180 ? 6.376 28.191 -43.542 1.00 49.88 180 GLY A CA 1
ATOM 1241 C C . GLY A 1 180 ? 4.957 28.631 -43.941 1.00 49.88 180 GLY A C 1
ATOM 1242 O O . GLY A 1 180 ? 4.231 27.843 -44.541 1.00 49.88 180 GLY A O 1
ATOM 1243 N N . GLY A 1 181 ? 4.570 29.872 -43.622 1.00 53.91 181 GLY A N 1
ATOM 1244 C CA . GLY A 1 181 ? 3.263 30.478 -43.893 1.00 53.91 181 GLY A CA 1
ATOM 1245 C C . GLY A 1 181 ? 3.370 31.958 -44.292 1.00 53.91 181 GLY A C 1
ATOM 1246 O O . GLY A 1 181 ? 4.470 32.513 -44.349 1.00 53.91 181 GLY A O 1
ATOM 1247 N N . GLU A 1 182 ? 2.231 32.582 -44.616 1.00 47.84 182 GLU A N 1
ATOM 1248 C CA . GLU A 1 182 ? 2.141 33.987 -45.047 1.00 47.84 182 GLU A CA 1
ATOM 1249 C C . GLU A 1 182 ? 2.726 34.950 -44.002 1.00 47.84 182 GLU A C 1
ATOM 1251 O O . GLU A 1 182 ? 2.252 35.043 -42.875 1.00 47.84 182 GLU A O 1
ATOM 1256 N N . VAL A 1 183 ? 3.750 35.707 -44.403 1.00 54.06 183 VAL A N 1
ATOM 1257 C CA . VAL A 1 183 ? 4.246 36.868 -43.657 1.00 54.06 183 VAL A CA 1
ATOM 1258 C C . VAL A 1 183 ? 3.468 38.090 -44.153 1.00 54.06 183 VAL A C 1
ATOM 1260 O O . VAL A 1 183 ? 3.839 38.693 -45.163 1.00 54.06 183 VAL A O 1
ATOM 1263 N N . GLU A 1 184 ? 2.377 38.462 -43.478 1.00 48.84 184 GLU A N 1
ATOM 1264 C CA . GLU A 1 184 ? 1.667 39.717 -43.764 1.00 48.84 184 GLU A CA 1
ATOM 1265 C C . GLU A 1 184 ? 2.453 40.915 -43.209 1.00 48.84 184 GLU A C 1
ATOM 1267 O O . GLU A 1 184 ? 2.221 41.426 -42.116 1.00 48.84 184 GLU A O 1
ATOM 1272 N N . GLY A 1 185 ? 3.427 41.388 -43.985 1.00 46.00 185 GLY A N 1
ATOM 1273 C CA . GLY A 1 185 ? 4.083 42.662 -43.723 1.00 46.00 185 GLY A CA 1
ATOM 1274 C C . GLY A 1 185 ? 3.194 43.826 -44.160 1.00 46.00 185 GLY A C 1
ATOM 1275 O O . GLY A 1 185 ? 3.047 44.074 -45.359 1.00 46.00 185 GLY A O 1
ATOM 1276 N N . VAL A 1 186 ? 2.663 44.607 -43.213 1.00 43.03 186 VAL A N 1
ATOM 1277 C CA . VAL A 1 186 ? 2.117 45.941 -43.514 1.00 43.03 186 VAL A CA 1
ATOM 1278 C C . VAL A 1 186 ? 3.292 46.860 -43.859 1.00 43.03 186 VAL A C 1
ATOM 1280 O O . VAL A 1 186 ? 3.860 47.545 -43.011 1.00 43.03 186 VAL A O 1
ATOM 1283 N N . ALA A 1 187 ? 3.702 46.852 -45.126 1.00 40.19 187 ALA A N 1
ATOM 1284 C CA . ALA A 1 187 ? 4.712 47.766 -45.633 1.00 40.19 187 ALA A CA 1
ATOM 1285 C C . ALA A 1 187 ? 4.133 49.189 -45.671 1.00 40.19 187 ALA A C 1
ATOM 1287 O O . ALA A 1 187 ? 3.404 49.564 -46.592 1.00 40.19 187 ALA A O 1
ATOM 1288 N N . ALA A 1 188 ? 4.484 50.009 -44.681 1.00 39.47 188 ALA A N 1
ATOM 1289 C CA . ALA A 1 188 ? 4.351 51.453 -44.794 1.00 39.47 188 ALA A CA 1
ATOM 1290 C C . ALA A 1 188 ? 5.248 51.930 -45.950 1.00 39.47 188 ALA A C 1
ATOM 1292 O O . ALA A 1 188 ? 6.476 51.902 -45.865 1.00 39.47 188 ALA A O 1
ATOM 1293 N N . ALA A 1 189 ? 4.628 52.332 -47.061 1.00 35.16 189 ALA A N 1
ATOM 1294 C CA . ALA A 1 189 ? 5.311 52.842 -48.241 1.00 35.16 189 ALA A CA 1
ATOM 1295 C C . ALA A 1 189 ? 6.041 54.162 -47.927 1.00 35.16 189 ALA A C 1
ATOM 1297 O O . ALA A 1 189 ? 5.473 55.249 -48.019 1.00 35.16 189 ALA A O 1
ATOM 1298 N N . GLY A 1 190 ? 7.323 54.065 -47.575 1.00 33.84 190 GLY A N 1
ATOM 1299 C CA . GLY A 1 190 ? 8.258 55.184 -47.569 1.00 33.84 190 GLY A CA 1
ATOM 1300 C C . GLY A 1 190 ? 8.744 55.475 -48.988 1.00 33.84 190 GLY A C 1
ATOM 1301 O O . GLY A 1 190 ? 9.397 54.649 -49.621 1.00 33.84 190 GLY A O 1
ATOM 1302 N N . THR A 1 191 ? 8.429 56.660 -49.506 1.00 39.25 191 THR A N 1
ATOM 1303 C CA . THR A 1 191 ? 8.950 57.163 -50.780 1.00 39.25 191 THR A CA 1
ATOM 1304 C C . THR A 1 191 ? 10.465 57.369 -50.688 1.00 39.25 191 THR A C 1
ATOM 1306 O O . THR A 1 191 ? 10.921 58.321 -50.058 1.00 39.25 191 THR A O 1
ATOM 1309 N N . GLY A 1 192 ? 11.242 56.500 -51.336 1.00 32.62 192 GLY A N 1
ATOM 1310 C CA . GLY A 1 192 ? 12.696 56.610 -51.450 1.00 32.62 192 GLY A CA 1
ATOM 1311 C C . GLY A 1 192 ? 13.151 56.330 -52.879 1.00 32.62 192 GLY A C 1
ATOM 1312 O O . GLY A 1 192 ? 12.920 55.255 -53.422 1.00 32.62 192 GLY A O 1
ATOM 1313 N N . SER A 1 193 ? 13.754 57.332 -53.510 1.00 37.06 193 SER A N 1
ATOM 1314 C CA . SER A 1 193 ? 14.216 57.323 -54.895 1.00 37.06 193 SER A CA 1
ATOM 1315 C C . SER A 1 193 ? 15.527 56.553 -55.099 1.00 37.06 193 SER A C 1
ATOM 1317 O O . SER A 1 193 ? 16.507 56.846 -54.421 1.00 37.06 193 SER A O 1
ATOM 1319 N N . GLY A 1 194 ? 15.582 55.751 -56.168 1.00 31.47 194 GLY A N 1
ATOM 1320 C CA . GLY A 1 194 ? 16.768 55.615 -57.025 1.00 31.47 194 GLY A CA 1
ATOM 1321 C C . GLY A 1 194 ? 17.745 54.472 -56.723 1.00 31.47 194 GLY A C 1
ATOM 1322 O O . GLY A 1 194 ? 18.318 54.396 -55.646 1.00 31.47 194 GLY A O 1
ATOM 1323 N N . GLY A 1 195 ? 18.019 53.648 -57.743 1.00 32.19 195 GLY A N 1
ATOM 1324 C CA . GLY A 1 195 ? 19.160 52.723 -57.754 1.00 32.19 195 GLY A CA 1
ATOM 1325 C C . GLY A 1 195 ? 18.939 51.481 -58.613 1.00 32.19 195 GLY A C 1
ATOM 1326 O O . GLY A 1 195 ? 18.577 50.431 -58.105 1.00 32.19 195 GLY A O 1
ATOM 1327 N N . VAL A 1 196 ? 19.140 51.609 -59.925 1.00 36.53 196 VAL A N 1
ATOM 1328 C CA . VAL A 1 196 ? 19.027 50.531 -60.923 1.00 36.53 196 VAL A CA 1
ATOM 1329 C C . VAL A 1 196 ? 20.176 49.524 -60.772 1.00 36.53 196 VAL A C 1
ATOM 1331 O O . VAL A 1 196 ? 21.332 49.930 -60.697 1.00 36.53 196 VAL A O 1
ATOM 1334 N N . GLY A 1 197 ? 19.868 48.225 -60.836 1.00 32.59 197 GLY A N 1
ATOM 1335 C CA . GLY A 1 197 ? 20.845 47.142 -60.993 1.00 32.59 197 GLY A CA 1
ATOM 1336 C C . GLY A 1 197 ? 20.242 45.964 -61.763 1.00 32.59 197 GLY A C 1
ATOM 1337 O O . GLY A 1 197 ? 19.443 45.203 -61.236 1.00 32.59 197 GLY A O 1
ATOM 1338 N N . SER A 1 198 ? 20.591 45.871 -63.043 1.00 35.97 198 SER A N 1
ATOM 1339 C CA . SER A 1 198 ? 20.135 44.900 -64.046 1.00 35.97 198 SER A CA 1
ATOM 1340 C C . SER A 1 198 ? 20.685 43.481 -63.849 1.00 35.97 198 SER A C 1
ATOM 1342 O O . SER A 1 198 ? 21.874 43.334 -63.579 1.00 35.97 198 SER A O 1
ATOM 1344 N N . GLY A 1 199 ? 19.882 42.449 -64.145 1.00 31.27 199 GLY A N 1
ATOM 1345 C CA . GLY A 1 199 ? 20.349 41.055 -64.169 1.00 31.27 199 GLY A CA 1
ATOM 1346 C C . GLY A 1 199 ? 19.388 40.047 -64.814 1.00 31.27 199 GLY A C 1
ATOM 1347 O O . GLY A 1 199 ? 18.757 39.267 -64.123 1.00 31.27 199 GLY A O 1
ATOM 1348 N N . THR A 1 200 ? 19.302 40.102 -66.146 1.00 31.97 200 THR A N 1
ATOM 1349 C CA . THR A 1 200 ? 19.031 39.018 -67.120 1.00 31.97 200 THR A CA 1
ATOM 1350 C C . THR A 1 200 ? 17.883 38.015 -66.914 1.00 31.97 200 THR A C 1
ATOM 1352 O O . THR A 1 200 ? 17.931 37.089 -66.112 1.00 31.97 200 THR A O 1
ATOM 1355 N N . SER A 1 201 ? 16.936 38.132 -67.843 1.00 33.44 201 SER A N 1
ATOM 1356 C CA . SER A 1 201 ? 15.928 37.173 -68.294 1.00 33.44 201 SER A CA 1
ATOM 1357 C C . SER A 1 201 ? 16.496 35.862 -68.865 1.00 33.44 201 SER A C 1
ATOM 1359 O O . SER A 1 201 ? 17.424 35.900 -69.673 1.00 33.44 201 SER A O 1
ATOM 1361 N N . GLY A 1 202 ? 15.818 34.742 -68.605 1.00 30.42 202 GLY A N 1
ATOM 1362 C CA . GLY A 1 202 ? 15.840 33.527 -69.429 1.00 30.42 202 GLY A CA 1
ATOM 1363 C C . GLY A 1 202 ? 14.469 32.852 -69.348 1.00 30.42 202 GLY A C 1
ATOM 1364 O O . GLY A 1 202 ? 14.020 32.540 -68.252 1.00 30.42 202 GLY A O 1
ATOM 1365 N N . GLY A 1 203 ? 13.762 32.743 -70.475 1.00 28.91 203 GLY A N 1
ATOM 1366 C CA . GLY A 1 203 ? 12.331 32.438 -70.520 1.00 28.91 203 GLY A CA 1
ATOM 1367 C C . GLY A 1 203 ? 11.943 31.044 -71.016 1.00 28.91 203 GLY A C 1
ATOM 1368 O O . GLY A 1 203 ? 12.778 30.174 -71.239 1.00 28.91 203 GLY A O 1
ATOM 1369 N N . GLY A 1 204 ? 10.632 30.917 -71.247 1.00 28.67 204 GLY A N 1
ATOM 1370 C CA . GLY A 1 204 ? 9.914 29.759 -71.792 1.00 28.67 204 GLY A CA 1
ATOM 1371 C C . GLY A 1 204 ? 8.985 29.170 -70.726 1.00 28.67 204 GLY A C 1
ATOM 1372 O O . GLY A 1 204 ? 9.458 28.712 -69.703 1.00 28.67 204 GLY A O 1
ATOM 1373 N N . GLY A 1 205 ? 7.658 29.183 -70.818 1.00 27.75 205 GLY A N 1
ATOM 1374 C CA . GLY A 1 205 ? 6.755 29.261 -71.960 1.00 27.75 205 GLY A CA 1
ATOM 1375 C C . GLY A 1 205 ? 5.726 28.141 -71.772 1.00 27.75 205 GLY A C 1
ATOM 1376 O O . GLY A 1 205 ? 6.093 26.975 -71.819 1.00 27.75 205 GLY A O 1
ATOM 1377 N N . GLY A 1 206 ? 4.458 28.478 -71.526 1.00 28.92 206 GLY A N 1
ATOM 1378 C CA . GLY A 1 206 ? 3.392 27.488 -71.340 1.00 28.92 206 GLY A CA 1
ATOM 1379 C C . GLY A 1 206 ? 2.080 28.135 -70.914 1.00 28.92 206 GLY A C 1
ATOM 1380 O O . GLY A 1 206 ? 1.859 28.396 -69.740 1.00 28.92 206 GLY A O 1
ATOM 1381 N N . ALA A 1 207 ? 1.251 28.460 -71.901 1.00 29.44 207 ALA A N 1
ATOM 1382 C CA . ALA A 1 207 ? -0.031 29.138 -71.765 1.00 29.44 207 ALA A CA 1
ATOM 1383 C C . ALA A 1 207 ? -1.157 28.224 -71.246 1.00 29.44 207 ALA A C 1
ATOM 1385 O O . ALA A 1 207 ? -1.108 27.015 -71.452 1.00 29.44 207 ALA A O 1
ATOM 1386 N N . THR A 1 208 ? -2.204 28.841 -70.681 1.00 31.17 208 THR A N 1
ATOM 1387 C CA . THR A 1 208 ? -3.661 28.702 -70.975 1.00 31.17 208 THR A CA 1
ATOM 1388 C C . THR A 1 208 ? -4.455 29.025 -69.694 1.00 31.17 208 THR A C 1
ATOM 1390 O O . THR A 1 208 ? -4.319 28.362 -68.681 1.00 31.17 208 THR A O 1
ATOM 1393 N N . ALA A 1 209 ? -5.039 30.219 -69.566 1.00 29.52 209 ALA A N 1
ATOM 1394 C CA . ALA A 1 209 ? -6.351 30.646 -70.072 1.00 29.52 209 ALA A CA 1
ATOM 1395 C C . ALA A 1 209 ? -7.549 30.032 -69.317 1.00 29.5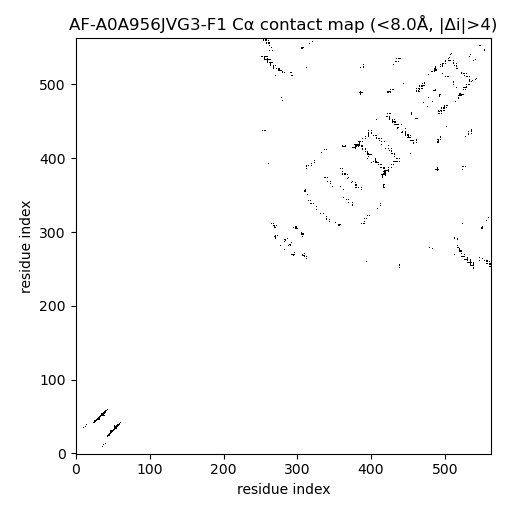2 209 ALA A C 1
ATOM 1397 O O . ALA A 1 209 ? -7.937 28.912 -69.615 1.00 29.52 209 ALA A O 1
ATOM 1398 N N . ALA A 1 210 ? -8.173 30.814 -68.422 1.00 29.55 210 ALA A N 1
ATOM 1399 C CA . ALA A 1 210 ? -9.617 31.115 -68.425 1.00 29.55 210 ALA A CA 1
ATOM 1400 C C . ALA A 1 210 ? -10.031 31.936 -67.179 1.00 29.55 210 ALA A C 1
ATOM 1402 O O . ALA A 1 210 ? -9.962 31.473 -66.048 1.00 29.55 210 ALA A O 1
ATOM 1403 N N . ARG A 1 211 ? -10.524 33.160 -67.406 1.00 36.66 211 ARG A N 1
ATOM 1404 C CA . ARG A 1 211 ? -11.632 33.768 -66.630 1.00 36.66 211 ARG A CA 1
ATOM 1405 C C . ARG A 1 211 ? -12.944 33.366 -67.366 1.00 36.66 211 ARG A C 1
ATOM 1407 O O . ARG A 1 211 ? -12.791 32.931 -68.511 1.00 36.66 211 ARG A O 1
ATOM 1414 N N . PRO A 1 212 ? -14.198 33.610 -66.903 1.00 46.00 212 PRO A N 1
ATOM 1415 C CA . PRO A 1 212 ? -14.640 34.443 -65.769 1.00 46.00 212 PRO A CA 1
ATOM 1416 C C . PRO A 1 212 ? -15.916 33.913 -65.020 1.00 46.00 212 PRO A C 1
ATOM 1418 O O . PRO A 1 212 ? -16.432 32.844 -65.312 1.00 46.00 212 PRO A O 1
ATOM 1421 N N . VAL A 1 213 ? -16.476 34.775 -64.153 1.00 28.48 213 VAL A N 1
ATOM 1422 C CA . VAL A 1 213 ? -17.919 34.967 -63.828 1.00 28.48 213 VAL A CA 1
ATOM 1423 C C . VAL A 1 213 ? -18.525 34.275 -62.587 1.00 28.48 213 VAL A C 1
ATOM 1425 O O . VAL A 1 213 ? -18.910 33.118 -62.614 1.00 28.48 213 VAL A O 1
ATOM 1428 N N . VAL A 1 214 ? -18.706 35.114 -61.551 1.00 30.59 214 VAL A N 1
ATOM 1429 C CA . VAL A 1 214 ? -19.916 35.390 -60.733 1.00 30.59 214 VAL A CA 1
ATOM 1430 C C . VAL A 1 214 ? -20.753 34.210 -60.218 1.00 30.59 214 VAL A C 1
ATOM 1432 O O . VAL A 1 214 ? -21.478 33.583 -60.976 1.00 30.59 214 VAL A O 1
ATOM 1435 N N . SER A 1 215 ? -20.851 34.093 -58.888 1.00 27.14 215 SER A N 1
ATOM 1436 C CA . SER A 1 215 ? -22.126 34.267 -58.167 1.00 27.14 215 SER A CA 1
ATOM 1437 C C . SER A 1 215 ? -21.900 34.243 -56.660 1.00 27.14 215 SER A C 1
ATOM 1439 O O . SER A 1 215 ? -21.331 33.304 -56.115 1.00 27.14 215 SER A O 1
ATOM 1441 N N . ALA A 1 216 ? -22.400 35.276 -55.991 1.00 36.28 216 ALA A N 1
ATOM 1442 C CA . ALA A 1 216 ? -22.499 35.349 -54.547 1.00 36.28 216 ALA A CA 1
ATOM 1443 C C . ALA A 1 216 ? -23.432 34.259 -53.996 1.00 36.28 216 ALA A C 1
ATOM 1445 O O . ALA A 1 216 ? -24.554 34.101 -54.484 1.00 36.28 216 ALA A O 1
ATOM 1446 N N . ARG A 1 217 ? -22.998 33.581 -52.930 1.00 27.53 217 ARG A N 1
ATOM 1447 C CA . ARG A 1 217 ? -23.856 33.159 -51.815 1.00 27.53 217 ARG A CA 1
ATOM 1448 C C . ARG A 1 217 ? -22.985 32.769 -50.619 1.00 27.53 217 ARG A C 1
ATOM 1450 O O . ARG A 1 217 ? -22.058 31.985 -50.770 1.00 27.53 217 ARG A O 1
ATOM 1457 N N . ALA A 1 218 ? -23.285 33.347 -49.462 1.00 38.66 218 ALA A N 1
ATOM 1458 C CA . ALA A 1 218 ? -22.675 32.990 -48.186 1.00 38.66 218 ALA A CA 1
ATOM 1459 C C . ALA A 1 218 ? -23.077 31.567 -47.748 1.00 38.66 218 ALA A C 1
ATOM 1461 O O . ALA A 1 218 ? -24.222 31.171 -47.988 1.00 38.66 218 ALA A O 1
ATOM 1462 N N . PRO A 1 219 ? -22.177 30.860 -47.051 1.00 31.44 219 PRO A N 1
ATOM 1463 C CA . PRO A 1 219 ? -22.526 30.027 -45.902 1.00 31.44 219 PRO A CA 1
ATOM 1464 C C . PRO A 1 219 ? -21.756 30.522 -44.659 1.00 31.44 219 PRO A C 1
ATOM 1466 O O . PRO A 1 219 ? -20.607 30.938 -44.745 1.00 31.44 219 PRO A O 1
ATOM 1469 N N . GLU A 1 220 ? -22.454 30.805 -43.562 1.00 27.91 220 GLU A N 1
ATOM 1470 C CA . GLU A 1 220 ? -22.580 29.901 -42.406 1.00 27.91 220 GLU A CA 1
ATOM 1471 C C . GLU A 1 220 ? -21.230 29.561 -41.758 1.00 27.91 220 GLU A C 1
ATOM 1473 O O . GLU A 1 220 ? -20.426 28.792 -42.277 1.00 27.91 220 GLU A O 1
ATOM 1478 N N . VAL A 1 221 ? -21.006 30.194 -40.605 1.00 29.94 221 VAL A N 1
ATOM 1479 C CA . VAL A 1 221 ? -19.846 30.020 -39.731 1.00 29.94 221 VAL A CA 1
ATOM 1480 C C . VAL A 1 221 ? -19.887 28.607 -39.152 1.00 29.94 221 VAL A C 1
ATOM 1482 O O . VAL A 1 221 ? -20.725 28.307 -38.303 1.00 29.94 221 VAL A O 1
ATOM 1485 N N . ALA A 1 222 ? -18.983 27.748 -39.617 1.00 28.12 222 ALA A N 1
ATOM 1486 C CA . ALA A 1 222 ? -18.621 26.516 -38.933 1.00 28.12 222 ALA A CA 1
ATOM 1487 C C . ALA A 1 222 ? -17.493 26.820 -37.934 1.00 28.12 222 ALA A C 1
ATOM 1489 O O . ALA A 1 222 ? -16.537 27.521 -38.265 1.00 28.12 222 ALA A O 1
ATOM 1490 N N . ALA A 1 223 ? -17.642 26.317 -36.709 1.00 31.36 223 ALA A N 1
ATOM 1491 C CA . ALA A 1 223 ? -16.632 26.376 -35.658 1.00 31.36 223 ALA A CA 1
ATOM 1492 C C . ALA A 1 223 ? -15.346 25.635 -36.082 1.00 31.36 223 ALA A C 1
ATOM 1494 O O . ALA A 1 223 ? -15.442 24.646 -36.816 1.00 31.36 223 ALA A O 1
ATOM 1495 N N . PRO A 1 224 ? -14.158 26.082 -35.634 1.00 29.47 224 PRO A N 1
ATOM 1496 C CA . PRO A 1 224 ? -12.905 25.432 -35.982 1.00 29.47 224 PRO A CA 1
ATOM 1497 C C . PRO A 1 224 ? -12.831 24.033 -35.361 1.00 29.47 224 PRO A C 1
ATOM 1499 O O . PRO A 1 224 ? -13.065 23.838 -34.169 1.00 29.47 224 PRO A O 1
ATOM 1502 N N . SER A 1 225 ? -12.511 23.059 -36.206 1.00 28.72 225 SER A N 1
ATOM 1503 C CA . SER A 1 225 ? -12.066 21.726 -35.828 1.00 28.72 225 SER A CA 1
ATOM 1504 C C . SER A 1 225 ? -10.708 21.829 -35.139 1.00 28.72 225 SER A C 1
ATOM 1506 O O . SER A 1 225 ? -9.731 22.229 -35.767 1.00 28.72 225 SER A O 1
ATOM 1508 N N . VAL A 1 226 ? -10.670 21.472 -33.858 1.00 32.09 226 VAL A N 1
ATOM 1509 C CA . VAL A 1 226 ? -9.433 21.224 -33.117 1.00 32.09 226 VAL A CA 1
ATOM 1510 C C . VAL A 1 226 ? -8.868 19.900 -33.630 1.00 32.09 226 VAL A C 1
ATOM 1512 O O . VAL A 1 226 ? -9.510 18.857 -33.492 1.00 32.09 226 VAL A O 1
ATOM 1515 N N . GLU A 1 227 ? -7.710 19.953 -34.285 1.00 30.45 227 GLU A N 1
ATOM 1516 C CA . GLU A 1 227 ? -6.882 18.774 -34.519 1.00 30.45 227 GLU A CA 1
ATOM 1517 C C . GLU A 1 227 ? -6.369 18.312 -33.152 1.00 30.45 227 GLU A C 1
ATOM 1519 O O . GLU A 1 227 ? -5.654 19.036 -32.467 1.00 30.45 227 GLU A O 1
ATOM 1524 N N . GLY A 1 228 ? -6.855 17.152 -32.709 1.00 29.53 228 GLY A N 1
ATOM 1525 C CA . GLY A 1 228 ? -6.425 16.521 -31.471 1.00 29.53 228 GLY A CA 1
ATOM 1526 C C . GLY A 1 228 ? -5.094 15.815 -31.676 1.00 29.53 228 GLY A C 1
ATOM 1527 O O . GLY A 1 228 ? -4.960 14.976 -32.570 1.00 29.53 228 GLY A O 1
ATOM 1528 N N . ASP A 1 229 ? -4.138 16.134 -30.816 1.00 32.34 229 ASP A N 1
ATOM 1529 C CA . ASP A 1 229 ? -2.879 15.421 -30.701 1.00 32.34 229 ASP A CA 1
ATOM 1530 C C . ASP A 1 229 ? -3.119 13.970 -30.250 1.00 32.34 229 ASP A C 1
ATOM 1532 O O . ASP A 1 229 ? -3.659 13.688 -29.182 1.00 32.34 229 ASP A O 1
ATOM 1536 N N . GLY A 1 230 ? -2.718 13.031 -31.108 1.00 34.66 230 GLY A N 1
ATOM 1537 C CA . GLY A 1 230 ? -1.937 11.859 -30.712 1.00 34.66 230 GLY A CA 1
ATOM 1538 C C . GLY A 1 230 ? -2.470 10.906 -29.635 1.00 34.66 230 GLY A C 1
ATOM 1539 O O . GLY A 1 230 ? -1.654 10.320 -28.932 1.00 34.66 230 GLY A O 1
ATOM 1540 N N . TYR A 1 231 ? -3.777 10.665 -29.521 1.00 33.22 231 TYR A N 1
ATOM 1541 C CA . TYR A 1 231 ? -4.284 9.522 -28.745 1.00 33.22 231 TYR A CA 1
ATOM 1542 C C . TYR A 1 231 ? -4.265 8.245 -29.595 1.00 33.22 231 TYR A C 1
ATOM 1544 O O . TYR A 1 231 ? -4.884 8.180 -30.656 1.00 33.22 231 TYR A O 1
ATOM 1552 N N . SER A 1 232 ? -3.536 7.216 -29.150 1.00 41.72 232 SER A N 1
ATOM 1553 C CA . SER A 1 232 ? -3.435 5.955 -29.892 1.00 41.72 232 SER A CA 1
ATOM 1554 C C . SER A 1 232 ? -4.807 5.272 -30.018 1.00 41.72 232 SER A C 1
ATOM 1556 O O . SER A 1 232 ? -5.508 5.069 -29.025 1.00 41.72 232 SER A O 1
ATOM 1558 N N . ASP A 1 233 ? -5.155 4.831 -31.230 1.00 39.78 233 ASP A N 1
ATOM 1559 C CA . ASP A 1 233 ? -6.392 4.104 -31.579 1.00 39.78 233 ASP A CA 1
ATOM 1560 C C . ASP A 1 233 ? -6.647 2.817 -30.752 1.00 39.78 233 ASP A C 1
ATOM 1562 O O . ASP A 1 233 ? -7.693 2.173 -30.876 1.00 39.78 233 ASP A O 1
ATOM 1566 N N . SER A 1 234 ? -5.702 2.417 -29.896 1.00 49.09 234 SER A N 1
ATOM 1567 C CA . SER A 1 234 ? -5.774 1.202 -29.086 1.00 49.09 234 SER A CA 1
ATOM 1568 C C . SER A 1 234 ? -6.687 1.332 -27.857 1.00 49.09 234 SER A C 1
ATOM 1570 O O . SER A 1 234 ? -7.412 0.385 -27.541 1.00 49.09 234 SER A O 1
ATOM 1572 N N . GLU A 1 235 ? -6.746 2.501 -27.209 1.00 43.28 235 GLU A N 1
ATOM 1573 C CA . GLU A 1 235 ? -7.552 2.701 -25.992 1.00 43.28 235 GLU A CA 1
ATOM 1574 C C . GLU A 1 235 ? -9.042 2.890 -26.297 1.00 43.28 235 GLU A C 1
ATOM 1576 O O . GLU A 1 235 ? -9.902 2.321 -25.619 1.00 43.28 235 GLU A O 1
ATOM 1581 N N . ALA A 1 236 ? -9.369 3.599 -27.382 1.00 39.91 236 ALA A N 1
ATOM 1582 C CA . ALA A 1 236 ? -10.747 3.753 -27.849 1.00 39.91 236 ALA A CA 1
ATOM 1583 C C . ALA A 1 236 ? -11.352 2.409 -28.306 1.00 39.91 236 ALA A C 1
ATOM 1585 O O . ALA A 1 236 ? -12.528 2.126 -28.056 1.00 39.91 236 ALA A O 1
ATOM 1586 N N . ALA A 1 237 ? -10.539 1.537 -28.914 1.00 38.19 237 ALA A N 1
ATOM 1587 C CA . ALA A 1 237 ? -10.944 0.184 -29.291 1.00 38.19 237 ALA A CA 1
ATOM 1588 C C . ALA A 1 237 ? -11.149 -0.735 -28.068 1.00 38.19 237 ALA A C 1
ATOM 1590 O O . ALA A 1 237 ? -12.086 -1.542 -28.051 1.00 38.19 237 ALA A O 1
ATOM 1591 N N . LEU A 1 238 ? -10.332 -0.585 -27.018 1.00 46.81 238 LEU A N 1
ATOM 1592 C CA . LEU A 1 238 ? -10.506 -1.279 -25.734 1.00 46.81 238 LEU A CA 1
ATOM 1593 C C . LEU A 1 238 ? -11.780 -0.821 -25.003 1.00 46.81 238 LEU A C 1
ATOM 1595 O O . LEU A 1 238 ? -12.532 -1.661 -24.502 1.00 46.81 238 LEU A O 1
ATOM 1599 N N . ALA A 1 239 ? -12.084 0.480 -25.021 1.00 39.72 239 ALA A N 1
ATOM 1600 C CA . ALA A 1 239 ? -13.310 1.039 -24.448 1.00 39.72 239 ALA A CA 1
ATOM 1601 C C . ALA A 1 239 ? -14.580 0.575 -25.195 1.00 39.72 239 ALA A C 1
ATOM 1603 O O . ALA A 1 239 ? -15.585 0.227 -24.569 1.00 39.72 239 ALA A O 1
ATOM 1604 N N . ALA A 1 240 ? -14.533 0.487 -26.529 1.00 35.62 240 ALA A N 1
ATOM 1605 C CA . ALA A 1 240 ? -15.651 0.009 -27.348 1.00 35.62 240 ALA A CA 1
ATOM 1606 C C . ALA A 1 240 ? -15.910 -1.508 -27.199 1.00 35.62 240 ALA A C 1
ATOM 1608 O O . ALA A 1 240 ? -17.065 -1.947 -27.197 1.00 35.62 240 ALA A O 1
ATOM 1609 N N . SER A 1 241 ? -14.850 -2.301 -27.009 1.00 41.97 241 SER A N 1
ATOM 1610 C CA . SER A 1 241 ? -14.923 -3.735 -26.680 1.00 41.97 241 SER A CA 1
ATOM 1611 C C . SER A 1 241 ? -15.524 -3.975 -25.284 1.00 41.97 241 SER A C 1
ATOM 1613 O O . SER A 1 241 ? -16.372 -4.853 -25.100 1.00 41.97 241 SER A O 1
ATOM 1615 N N . ALA A 1 242 ? -15.182 -3.130 -24.304 1.00 43.12 242 ALA A N 1
ATOM 1616 C CA . ALA A 1 242 ? -15.756 -3.183 -22.959 1.00 43.12 242 ALA A CA 1
ATOM 1617 C C . ALA A 1 242 ? -17.259 -2.835 -22.936 1.00 43.12 242 ALA A C 1
ATOM 1619 O O . ALA A 1 242 ? -18.023 -3.438 -22.177 1.00 43.12 242 ALA A O 1
ATOM 1620 N N . ALA A 1 243 ? -17.710 -1.925 -23.806 1.00 37.62 243 ALA A N 1
ATOM 1621 C CA . ALA A 1 243 ? -19.116 -1.532 -23.909 1.00 37.62 243 ALA A CA 1
ATOM 1622 C C . ALA A 1 243 ? -20.029 -2.643 -24.471 1.00 37.62 243 ALA A C 1
ATOM 1624 O O . ALA A 1 243 ? -21.224 -2.669 -24.172 1.00 37.62 243 ALA A O 1
ATOM 1625 N N . THR A 1 244 ? -19.489 -3.597 -25.239 1.00 37.31 244 THR A N 1
ATOM 1626 C CA . THR A 1 244 ? -20.267 -4.716 -25.808 1.00 37.31 244 THR A CA 1
ATOM 1627 C C . THR A 1 244 ? -20.347 -5.949 -24.898 1.00 37.31 244 THR A C 1
ATOM 1629 O O . THR A 1 244 ? -21.183 -6.820 -25.130 1.00 37.31 244 THR A O 1
ATOM 1632 N N . ALA A 1 245 ? -19.564 -6.011 -23.813 1.00 42.06 245 ALA A N 1
ATOM 1633 C CA . ALA A 1 245 ? -19.567 -7.121 -22.849 1.00 42.06 245 ALA A CA 1
ATOM 1634 C C . ALA A 1 245 ? -20.574 -6.957 -21.681 1.00 42.06 245 ALA A C 1
ATOM 1636 O O . ALA A 1 245 ? -20.669 -7.817 -20.803 1.00 42.06 245 ALA A O 1
ATOM 1637 N N . ALA A 1 246 ? -21.353 -5.872 -21.654 1.00 47.69 246 ALA A N 1
ATOM 1638 C CA . ALA A 1 246 ? -22.133 -5.430 -20.492 1.00 47.69 246 ALA A CA 1
ATOM 1639 C C . ALA A 1 246 ? -23.494 -6.136 -20.260 1.00 47.69 246 ALA A C 1
ATOM 1641 O O . ALA A 1 246 ? -24.441 -5.504 -19.799 1.00 47.69 246 ALA A O 1
ATOM 1642 N N . THR A 1 247 ? -23.638 -7.436 -20.552 1.00 48.00 247 THR A N 1
ATOM 1643 C CA . THR A 1 247 ? -24.903 -8.169 -20.270 1.00 48.00 247 THR A CA 1
ATOM 1644 C C . THR A 1 247 ? -24.763 -9.584 -19.701 1.00 48.00 247 THR A C 1
ATOM 1646 O O . THR A 1 247 ? -25.776 -10.186 -19.347 1.00 48.00 247 THR A O 1
ATOM 1649 N N . ALA A 1 248 ? -23.550 -10.116 -19.523 1.00 59.47 248 ALA A N 1
ATOM 1650 C CA . ALA A 1 248 ? -23.348 -11.370 -18.793 1.00 59.47 248 ALA A CA 1
ATOM 1651 C C . ALA A 1 248 ? -22.973 -11.085 -17.331 1.00 59.47 248 ALA A C 1
ATOM 1653 O O . ALA A 1 248 ? -22.070 -10.294 -17.060 1.00 59.47 248 ALA A O 1
ATOM 1654 N N . ALA A 1 249 ? -23.654 -11.734 -16.381 1.00 79.44 249 ALA A N 1
ATOM 1655 C CA . ALA A 1 249 ? -23.259 -11.680 -14.975 1.00 79.44 249 ALA A CA 1
ATOM 1656 C C . ALA A 1 249 ? -21.830 -12.227 -14.819 1.00 79.44 249 ALA A C 1
ATOM 1658 O O . ALA A 1 249 ? -21.515 -13.296 -15.350 1.00 79.44 249 ALA A O 1
ATOM 1659 N N . LEU A 1 250 ? -20.969 -11.496 -14.105 1.00 89.62 250 LEU A N 1
ATOM 1660 C CA . LEU A 1 250 ? -19.601 -11.937 -13.836 1.00 89.62 250 LEU A CA 1
ATOM 1661 C C . LEU A 1 250 ? -19.605 -13.281 -13.104 1.00 89.62 250 LEU A C 1
ATOM 1663 O O . LEU A 1 250 ? -20.446 -13.534 -12.237 1.00 89.62 250 LEU A O 1
ATOM 1667 N N . THR A 1 251 ? -18.625 -14.134 -13.410 1.00 94.56 251 THR A N 1
ATOM 1668 C CA . THR A 1 251 ? -18.375 -15.310 -12.568 1.00 94.56 251 THR A CA 1
ATOM 1669 C C . THR A 1 251 ? -18.010 -14.854 -11.149 1.00 94.56 251 THR A C 1
ATOM 1671 O O . THR A 1 251 ? -17.455 -13.761 -10.997 1.00 94.56 251 THR A O 1
ATOM 1674 N N . PRO A 1 252 ? -18.236 -15.672 -10.102 1.00 94.81 252 PRO A N 1
ATOM 1675 C CA . PRO A 1 252 ? -17.836 -15.305 -8.743 1.00 94.81 252 PRO A CA 1
ATOM 1676 C C . PRO A 1 252 ? -16.355 -14.917 -8.634 1.00 94.81 252 PRO A C 1
ATOM 1678 O O . PRO A 1 252 ? -16.019 -13.971 -7.931 1.00 94.81 252 PRO A O 1
ATOM 1681 N N . ARG A 1 253 ? -15.470 -15.600 -9.373 1.00 93.88 253 ARG A N 1
ATOM 1682 C CA . ARG A 1 253 ? -14.034 -15.294 -9.390 1.00 93.88 253 ARG A CA 1
ATOM 1683 C C . ARG A 1 253 ? -13.746 -13.957 -10.077 1.00 93.88 253 ARG A C 1
ATOM 1685 O O . ARG A 1 253 ? -13.042 -13.136 -9.507 1.00 93.88 253 ARG A O 1
ATOM 1692 N N . SER A 1 254 ? -14.344 -13.695 -11.239 1.00 96.88 254 SER A N 1
ATOM 1693 C CA . SER A 1 254 ? -14.198 -12.402 -11.927 1.00 96.88 254 SER A CA 1
ATOM 1694 C C . SER A 1 254 ? -14.748 -11.244 -11.088 1.00 96.88 254 SER A C 1
ATOM 1696 O O . SER A 1 254 ? -14.120 -10.195 -11.014 1.00 96.88 254 SER A O 1
ATOM 1698 N N . ALA A 1 255 ? -15.881 -11.442 -10.405 1.00 98.12 255 ALA A N 1
ATOM 1699 C CA . ALA A 1 255 ? -16.443 -10.446 -9.497 1.00 98.12 255 ALA A CA 1
ATOM 1700 C C . ALA A 1 255 ? -15.493 -10.139 -8.331 1.00 98.12 255 ALA A C 1
ATOM 1702 O O . ALA A 1 255 ? -15.349 -8.978 -7.967 1.00 98.12 255 ALA A O 1
ATOM 1703 N N . ARG A 1 256 ? -14.819 -11.151 -7.772 1.00 98.31 256 ARG A N 1
ATOM 1704 C CA . ARG A 1 256 ? -13.795 -10.985 -6.726 1.00 98.31 256 ARG A CA 1
ATOM 1705 C C . ARG A 1 256 ? -12.533 -10.295 -7.224 1.00 98.31 256 ARG A C 1
ATOM 1707 O O . ARG A 1 256 ? -12.031 -9.422 -6.532 1.00 98.31 256 ARG A O 1
ATOM 1714 N N . ASN A 1 257 ? -12.066 -10.615 -8.429 1.00 98.50 257 ASN A N 1
ATOM 1715 C CA . ASN A 1 257 ? -10.925 -9.927 -9.039 1.00 98.50 257 ASN A CA 1
ATOM 1716 C C . ASN A 1 257 ? -11.213 -8.428 -9.215 1.00 98.50 257 ASN A C 1
ATOM 1718 O O . ASN A 1 257 ? -10.419 -7.594 -8.789 1.00 98.50 257 ASN A O 1
ATOM 1722 N N . VAL A 1 258 ? -12.377 -8.088 -9.781 1.00 98.81 258 VAL A N 1
ATOM 1723 C CA . VAL A 1 258 ? -12.820 -6.690 -9.920 1.00 98.81 258 VAL A CA 1
ATOM 1724 C C . VAL A 1 258 ? -13.020 -6.041 -8.554 1.00 98.81 258 VAL A C 1
ATOM 1726 O O . VAL A 1 258 ? -12.600 -4.907 -8.349 1.00 98.81 258 VAL A O 1
ATOM 1729 N N . GLY A 1 259 ? -13.633 -6.762 -7.612 1.00 98.75 259 GLY A N 1
ATOM 1730 C CA . GLY A 1 259 ? -13.840 -6.291 -6.249 1.00 98.75 259 GLY A CA 1
ATOM 1731 C C . GLY A 1 259 ? -12.530 -5.942 -5.553 1.00 98.75 259 GLY A C 1
ATOM 1732 O O . GLY A 1 259 ? -12.461 -4.908 -4.913 1.00 98.75 259 GLY A O 1
ATOM 1733 N N . ALA A 1 260 ? -11.487 -6.754 -5.708 1.00 98.88 260 ALA A N 1
ATOM 1734 C CA . ALA A 1 260 ? -10.181 -6.502 -5.108 1.00 98.88 260 ALA A CA 1
ATOM 1735 C C . ALA A 1 260 ? -9.513 -5.242 -5.674 1.00 98.88 260 ALA A C 1
ATOM 1737 O O . ALA A 1 260 ? -9.102 -4.379 -4.909 1.00 98.88 260 ALA A O 1
ATOM 1738 N N . VAL A 1 261 ? -9.447 -5.117 -7.005 1.00 98.94 261 VAL A N 1
ATOM 1739 C CA . VAL A 1 261 ? -8.796 -3.975 -7.672 1.00 98.94 261 VAL A CA 1
ATOM 1740 C C . VAL A 1 261 ? -9.543 -2.670 -7.390 1.00 98.94 261 VAL A C 1
ATOM 1742 O O . VAL A 1 261 ? -8.927 -1.681 -7.010 1.00 98.94 261 VAL A O 1
ATOM 1745 N N . LEU A 1 262 ? -10.875 -2.663 -7.530 1.00 98.88 262 LEU A N 1
ATOM 1746 C CA . LEU A 1 262 ? -11.666 -1.470 -7.220 1.00 98.88 262 LEU A CA 1
ATOM 1747 C C . LEU A 1 262 ? -11.711 -1.195 -5.719 1.00 98.88 262 LEU A C 1
ATOM 1749 O O . LEU A 1 262 ? -11.677 -0.043 -5.326 1.00 98.88 262 LEU A O 1
ATOM 1753 N N . GLY A 1 263 ? -11.786 -2.226 -4.879 1.00 98.88 263 GLY A N 1
ATOM 1754 C CA . GLY A 1 263 ? -11.777 -2.075 -3.427 1.00 98.88 263 GLY A CA 1
ATOM 1755 C C . GLY A 1 263 ? -10.491 -1.417 -2.937 1.00 98.88 263 GLY A C 1
ATOM 1756 O O . GLY A 1 263 ? -10.576 -0.507 -2.123 1.00 98.88 263 GLY A O 1
ATOM 1757 N N . ALA A 1 264 ? -9.340 -1.822 -3.484 1.00 98.94 264 ALA A N 1
ATOM 1758 C CA . ALA A 1 264 ? -8.050 -1.186 -3.227 1.00 98.94 264 ALA A CA 1
ATOM 1759 C C . ALA A 1 264 ? -8.083 0.307 -3.588 1.00 98.94 264 ALA A C 1
ATOM 1761 O O . ALA A 1 264 ? -7.893 1.140 -2.715 1.00 98.94 264 ALA A O 1
ATOM 1762 N N . ALA A 1 265 ? -8.452 0.640 -4.830 1.00 98.88 265 ALA A N 1
ATOM 1763 C CA . ALA A 1 265 ? -8.489 2.028 -5.300 1.00 98.88 265 ALA A CA 1
ATOM 1764 C C . ALA A 1 265 ? -9.522 2.908 -4.581 1.00 98.88 265 ALA A C 1
ATOM 1766 O O . ALA A 1 265 ? -9.330 4.108 -4.411 1.00 98.88 265 ALA A O 1
ATOM 1767 N N . ILE A 1 266 ? -10.650 2.323 -4.171 1.00 98.88 266 ILE A N 1
ATOM 1768 C CA . ILE A 1 266 ? -11.657 3.012 -3.363 1.00 98.88 266 ILE A CA 1
ATOM 1769 C C . ILE A 1 266 ? -11.110 3.300 -1.965 1.00 98.88 266 ILE A C 1
ATOM 1771 O O . ILE A 1 266 ? -11.396 4.371 -1.439 1.00 98.88 266 ILE A O 1
ATOM 1775 N N . GLY A 1 267 ? -10.398 2.340 -1.368 1.00 98.81 267 GLY A N 1
ATOM 1776 C CA . GLY A 1 267 ? -9.774 2.490 -0.060 1.00 98.81 267 GLY A CA 1
ATOM 1777 C C . GLY A 1 267 ? -8.735 3.598 -0.072 1.00 98.81 267 GLY A C 1
ATOM 1778 O O . GLY A 1 267 ? -8.901 4.566 0.661 1.00 98.81 267 GLY A O 1
ATOM 1779 N N . ASP A 1 268 ? -7.778 3.493 -0.985 1.00 98.75 268 ASP A N 1
ATOM 1780 C CA . ASP A 1 268 ? -6.773 4.505 -1.305 1.00 98.75 268 ASP A CA 1
ATOM 1781 C C . ASP A 1 268 ? -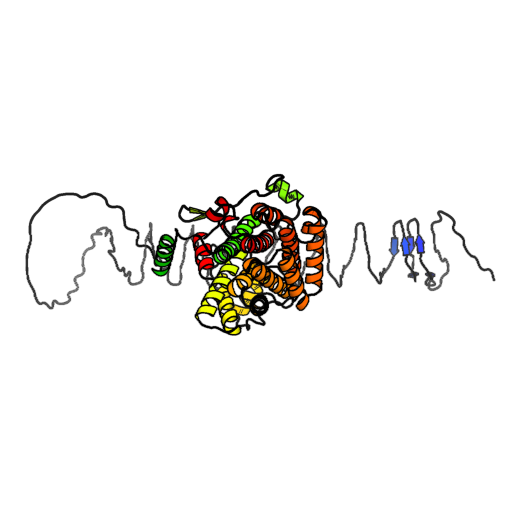7.393 5.921 -1.381 1.00 98.75 268 ASP A C 1
ATOM 1783 O O . ASP A 1 268 ? -7.193 6.761 -0.502 1.00 98.75 268 ASP A O 1
ATOM 1787 N N . ALA A 1 269 ? -8.286 6.156 -2.353 1.00 98.31 269 ALA A N 1
ATOM 1788 C CA . ALA A 1 269 ? -8.884 7.475 -2.580 1.00 98.31 269 ALA A CA 1
ATOM 1789 C C . ALA A 1 269 ? -9.719 8.002 -1.394 1.00 98.31 269 ALA A C 1
ATOM 1791 O O . ALA A 1 269 ? -10.022 9.195 -1.312 1.00 98.31 269 ALA A O 1
ATOM 1792 N N . MET A 1 270 ? -10.168 7.114 -0.503 1.00 97.56 270 MET A N 1
ATOM 1793 C CA . MET A 1 270 ? -10.931 7.480 0.688 1.00 97.56 270 MET A CA 1
ATOM 1794 C C . MET A 1 270 ? -10.045 7.775 1.894 1.00 97.56 270 MET A C 1
ATOM 1796 O O . MET A 1 270 ? -10.424 8.641 2.680 1.00 97.56 270 MET A O 1
ATOM 1800 N N . GLY A 1 271 ? -8.917 7.075 2.028 1.00 97.12 271 GLY A N 1
ATOM 1801 C CA . GLY A 1 271 ? -7.919 7.300 3.071 1.00 97.12 271 GLY A CA 1
ATOM 1802 C C . GLY A 1 271 ? -6.982 8.470 2.763 1.00 97.12 271 GLY A C 1
ATOM 1803 O O . GLY A 1 271 ? -6.489 9.117 3.674 1.00 97.12 271 GLY A O 1
ATOM 1804 N N . HIS A 1 272 ? -6.807 8.843 1.497 1.00 94.88 272 HIS A N 1
ATOM 1805 C CA . HIS A 1 272 ? -5.910 9.941 1.122 1.00 94.88 272 HIS A CA 1
ATOM 1806 C C . HIS A 1 272 ? -6.166 11.266 1.888 1.00 94.88 272 HIS A C 1
ATOM 1808 O O . HIS A 1 272 ? -5.224 11.863 2.396 1.00 94.88 272 HIS A O 1
ATOM 1814 N N . PRO A 1 273 ? -7.412 11.748 2.093 1.00 93.50 273 PRO A N 1
ATOM 1815 C CA . PRO A 1 273 ? -7.643 12.996 2.839 1.00 93.50 273 PRO A CA 1
ATOM 1816 C C . PRO A 1 273 ? -7.390 12.904 4.356 1.00 93.50 273 PRO A C 1
ATOM 1818 O O . PRO A 1 273 ? -7.306 13.936 5.038 1.00 93.50 273 PRO A O 1
ATOM 1821 N N . THR A 1 274 ? -7.372 11.683 4.890 1.00 93.12 274 THR A N 1
ATOM 1822 C CA . THR A 1 274 ? -7.173 11.361 6.309 1.00 93.12 274 THR A CA 1
ATOM 1823 C C . THR A 1 274 ? -5.744 10.929 6.622 1.00 93.12 274 THR A C 1
ATOM 1825 O O . THR A 1 274 ? -5.401 10.815 7.797 1.00 93.12 274 THR A O 1
ATOM 1828 N N . GLU A 1 275 ? -4.915 10.738 5.596 1.00 89.44 275 GLU A N 1
ATOM 1829 C CA . GLU A 1 275 ? -3.478 10.531 5.725 1.00 89.44 275 GLU A CA 1
ATOM 1830 C C . GLU A 1 275 ? -2.832 11.699 6.492 1.00 89.44 275 GLU A C 1
ATOM 1832 O O . GLU A 1 275 ? -3.298 12.843 6.429 1.00 89.44 275 GLU A O 1
ATOM 1837 N N . PHE A 1 276 ? -1.782 11.391 7.259 1.00 90.00 276 PHE A N 1
ATOM 1838 C CA . PHE A 1 276 ? -1.026 12.323 8.112 1.00 90.00 276 PHE A CA 1
ATOM 1839 C C . PHE A 1 276 ? -1.777 12.903 9.318 1.00 90.00 276 PHE A C 1
ATOM 1841 O O . PHE A 1 276 ? -1.201 13.685 10.066 1.00 90.00 276 PHE A O 1
ATOM 1848 N N . ILE A 1 277 ? -3.025 12.500 9.572 1.00 91.25 277 ILE A N 1
ATOM 1849 C CA . ILE A 1 277 ? -3.721 12.871 10.812 1.00 91.25 277 ILE A CA 1
ATOM 1850 C C . ILE A 1 277 ? -3.150 12.064 11.975 1.00 91.25 277 ILE A C 1
ATOM 1852 O O . ILE A 1 277 ? -3.096 10.834 11.917 1.00 91.25 277 ILE A O 1
ATOM 1856 N N . GLU A 1 278 ? -2.756 12.734 13.055 1.00 88.94 278 GLU A N 1
ATOM 1857 C CA . GLU A 1 278 ? -1.947 12.115 14.107 1.00 88.94 278 GLU A CA 1
ATOM 1858 C C . GLU A 1 278 ? -2.769 11.463 15.220 1.00 88.94 278 GLU A C 1
ATOM 1860 O O . GLU A 1 278 ? -2.229 10.698 16.024 1.00 88.94 278 GLU A O 1
ATOM 1865 N N . SER A 1 279 ? -4.072 11.742 15.299 1.00 91.25 279 SER A N 1
ATOM 1866 C CA . SER A 1 279 ? -4.932 11.185 16.345 1.00 91.25 279 SER A CA 1
ATOM 1867 C C . SER A 1 279 ? -6.393 11.030 15.923 1.00 91.25 279 SER A C 1
ATOM 1869 O O . SER A 1 279 ? -6.897 11.703 15.023 1.00 91.25 279 SER A O 1
ATOM 1871 N N . PHE A 1 280 ? -7.121 10.152 16.620 1.00 91.69 280 PHE A N 1
ATOM 1872 C CA . PHE A 1 280 ? -8.569 10.017 16.431 1.00 91.69 280 PHE A CA 1
ATOM 1873 C C . PHE A 1 280 ? -9.339 11.288 16.810 1.00 91.69 280 PHE A C 1
ATOM 1875 O O . PHE A 1 280 ? -10.438 11.510 16.300 1.00 91.69 280 PHE A O 1
ATOM 1882 N N . GLU A 1 281 ? -8.804 12.091 17.731 1.00 91.50 281 GLU A N 1
ATOM 1883 C CA . GLU A 1 281 ? -9.397 13.367 18.131 1.00 91.50 281 GLU A CA 1
ATOM 1884 C C . GLU A 1 281 ? -9.340 14.363 16.971 1.00 91.50 281 GLU A C 1
ATOM 1886 O O . GLU A 1 281 ? -10.388 14.808 16.504 1.00 91.50 281 GLU A O 1
ATOM 1891 N N . GLU A 1 282 ? -8.150 14.584 16.415 1.00 91.12 282 GLU A N 1
ATOM 1892 C CA . GLU A 1 282 ? -7.936 15.458 15.258 1.00 91.12 282 GLU A CA 1
ATOM 1893 C C . GLU A 1 282 ? -8.774 15.018 14.043 1.00 91.12 282 GLU A C 1
ATOM 1895 O O . GLU A 1 282 ? -9.418 15.836 13.378 1.00 91.12 282 GLU A O 1
ATOM 1900 N N . LEU A 1 283 ? -8.867 13.706 13.793 1.00 90.88 283 LEU A N 1
ATOM 1901 C CA . LEU A 1 283 ? -9.683 13.161 12.705 1.00 90.88 283 LEU A CA 1
ATOM 1902 C C . LEU A 1 283 ? -11.160 13.568 12.831 1.00 90.88 283 LEU A C 1
ATOM 1904 O O . LEU A 1 283 ? -11.805 13.946 11.846 1.00 90.88 283 LEU A O 1
ATOM 1908 N N . ARG A 1 284 ? -11.702 13.518 14.053 1.00 88.88 284 ARG A N 1
ATOM 1909 C CA . ARG A 1 284 ? -13.096 13.888 14.349 1.00 88.88 284 ARG A CA 1
ATOM 1910 C C . ARG A 1 284 ? -13.330 15.387 14.281 1.00 88.88 284 ARG A C 1
ATOM 1912 O O . ARG A 1 284 ? -14.434 15.802 13.919 1.00 88.88 284 ARG A O 1
ATOM 1919 N N . GLU A 1 285 ? -12.325 16.181 14.624 1.00 90.06 285 GLU A N 1
ATOM 1920 C CA . GLU A 1 285 ? -12.371 17.634 14.483 1.00 90.06 285 GLU A CA 1
ATOM 1921 C C . GLU A 1 285 ? -12.400 18.044 13.006 1.00 90.06 285 GLU A C 1
ATOM 1923 O O . GLU A 1 285 ? -13.220 18.880 12.620 1.00 90.06 285 GLU A O 1
ATOM 1928 N N . LYS A 1 286 ? -11.589 17.395 12.160 1.00 89.50 286 LYS A N 1
ATOM 1929 C CA . LYS A 1 286 ? -11.464 17.719 10.730 1.00 89.50 286 LYS A CA 1
ATOM 1930 C C . LYS A 1 286 ? -12.661 17.269 9.880 1.00 89.50 286 LYS A C 1
ATOM 1932 O O . LYS A 1 286 ? -13.107 18.025 9.018 1.00 89.50 286 LYS A O 1
ATOM 1937 N N . PHE A 1 287 ? -13.207 16.067 10.103 1.00 85.06 287 PHE A N 1
ATOM 1938 C CA . PHE A 1 287 ? -14.212 15.453 9.207 1.00 85.06 287 PHE A CA 1
ATOM 1939 C C . PHE A 1 287 ? -15.609 15.246 9.815 1.00 85.06 287 PHE A C 1
ATOM 1941 O O . PHE A 1 287 ? -16.483 14.694 9.144 1.00 85.06 287 PHE A O 1
ATOM 1948 N N . ALA A 1 288 ? -15.846 15.748 11.033 1.00 82.00 288 ALA A N 1
ATOM 1949 C CA . ALA A 1 288 ? -16.990 15.470 11.916 1.00 82.00 288 ALA A CA 1
ATOM 1950 C C . ALA A 1 288 ? -16.836 14.169 12.738 1.00 82.00 288 ALA A C 1
ATOM 1952 O O . ALA A 1 288 ? -16.024 13.312 12.399 1.00 82.00 288 ALA A O 1
ATOM 1953 N N . PRO A 1 289 ? -17.637 13.959 13.810 1.00 81.25 289 PRO A N 1
ATOM 1954 C CA . PRO A 1 289 ? -17.454 12.827 14.730 1.00 81.25 289 PRO A CA 1
ATOM 1955 C C . PRO A 1 289 ? -17.557 11.432 14.099 1.00 81.25 289 PRO A C 1
ATOM 1957 O O . PRO A 1 289 ? -17.097 10.457 14.687 1.00 81.25 289 PRO A O 1
ATOM 1960 N N . SER A 1 290 ? -18.191 11.325 12.929 1.00 83.75 290 SER A N 1
ATOM 1961 C CA . SER A 1 290 ? -18.278 10.091 12.144 1.00 83.75 290 SER A CA 1
ATOM 1962 C C . SER A 1 290 ? -17.054 9.829 11.262 1.00 83.75 290 SER A C 1
ATOM 1964 O O . SER A 1 290 ? -17.021 8.783 10.621 1.00 83.75 290 SER A O 1
ATOM 1966 N N . GLY A 1 291 ? -16.111 10.774 11.178 1.00 90.69 291 GLY A N 1
ATOM 1967 C CA . GLY A 1 291 ? -15.036 10.763 10.195 1.00 90.69 291 GLY A CA 1
ATOM 1968 C C . GLY A 1 291 ? -15.553 10.868 8.752 1.00 90.69 291 GLY A C 1
ATOM 1969 O O . GLY A 1 291 ? -16.698 11.280 8.513 1.00 90.69 291 GLY A O 1
ATOM 1970 N N . VAL A 1 292 ? -14.732 10.471 7.778 1.00 93.88 292 VAL A N 1
ATOM 1971 C CA . VAL A 1 292 ? -15.146 10.350 6.376 1.00 93.88 292 VAL A CA 1
ATOM 1972 C C . VAL A 1 292 ? -16.237 9.284 6.238 1.00 93.88 292 VAL A C 1
ATOM 1974 O O . VAL A 1 292 ? -16.153 8.205 6.816 1.00 93.88 292 VAL A O 1
ATOM 1977 N N . THR A 1 293 ? -17.292 9.580 5.472 1.00 94.75 293 THR A N 1
ATOM 1978 C CA . THR A 1 293 ? -18.441 8.669 5.218 1.00 94.75 293 THR A CA 1
ATOM 1979 C C . THR A 1 293 ? -18.565 8.247 3.742 1.00 94.75 293 THR A C 1
ATOM 1981 O O . THR A 1 293 ? -19.486 7.519 3.341 1.00 94.75 293 THR A O 1
ATOM 1984 N N . GLY A 1 294 ? -17.604 8.709 2.945 1.00 94.25 294 GLY A N 1
ATOM 1985 C CA . GLY A 1 294 ? -17.404 8.572 1.508 1.00 94.25 294 GLY A CA 1
ATOM 1986 C C . GLY A 1 294 ? -16.215 9.459 1.115 1.00 94.25 294 GLY A C 1
ATOM 1987 O O . GLY A 1 294 ? -15.527 9.970 1.996 1.00 94.25 294 GLY A O 1
ATOM 1988 N N . TYR A 1 295 ? -15.984 9.682 -0.178 1.00 96.50 295 TYR A N 1
ATOM 1989 C CA . TYR A 1 295 ? -14.870 10.530 -0.617 1.00 96.50 295 TYR A CA 1
ATOM 1990 C C . TYR A 1 295 ? -14.990 11.962 -0.095 1.00 96.50 295 TYR A C 1
ATOM 1992 O O . TYR A 1 295 ? -15.992 12.637 -0.352 1.00 96.50 295 TYR A O 1
ATOM 2000 N N . ALA A 1 296 ? -13.954 12.420 0.608 1.00 93.44 296 ALA A N 1
ATOM 2001 C CA . ALA A 1 296 ? -13.829 13.802 1.060 1.00 93.44 296 ALA A CA 1
ATOM 2002 C C . ALA A 1 296 ? -13.113 14.697 0.033 1.00 93.44 296 ALA A C 1
ATOM 2004 O O . ALA A 1 296 ? -13.296 15.912 0.054 1.00 93.44 296 ALA A O 1
ATOM 2005 N N . LEU A 1 297 ? -12.361 14.101 -0.898 1.00 92.62 297 LEU A N 1
ATOM 2006 C CA . LEU A 1 297 ? -11.635 14.793 -1.959 1.00 92.62 297 LEU A CA 1
ATOM 2007 C C . LEU A 1 297 ? -12.179 14.405 -3.336 1.00 92.62 297 LEU A C 1
ATOM 2009 O O . LEU A 1 297 ? -12.459 13.239 -3.608 1.00 92.62 297 LEU A O 1
ATOM 2013 N N . TYR A 1 298 ? -12.316 15.403 -4.207 1.00 93.38 298 TYR A N 1
ATOM 2014 C CA . TYR A 1 298 ? -12.637 15.220 -5.616 1.00 93.38 298 TYR A CA 1
ATOM 2015 C C . TYR A 1 298 ? -11.804 16.168 -6.464 1.00 93.38 298 TYR A C 1
ATOM 2017 O O . TYR A 1 298 ? -11.657 17.338 -6.111 1.00 93.38 298 TYR A O 1
ATOM 2025 N N . TRP A 1 299 ? -11.333 15.673 -7.600 1.00 91.62 299 TRP A N 1
ATOM 2026 C CA . TRP A 1 299 ? -10.682 16.456 -8.642 1.00 91.62 299 TRP A CA 1
ATOM 2027 C C . TRP A 1 299 ? -11.571 16.533 -9.880 1.00 91.62 299 TRP A C 1
ATOM 2029 O O . TRP A 1 299 ? -12.488 15.725 -10.063 1.00 91.62 299 TRP A O 1
ATOM 2039 N N . GLU A 1 300 ? -11.293 17.518 -10.730 1.00 89.56 300 GLU A N 1
ATOM 2040 C CA . GLU A 1 300 ? -11.947 17.689 -12.022 1.00 89.56 300 GLU A CA 1
ATOM 2041 C C . GLU A 1 300 ? -10.894 17.707 -13.130 1.00 89.56 300 GLU A C 1
ATOM 2043 O O . GLU A 1 300 ? -9.936 18.475 -13.080 1.00 89.56 300 GLU A O 1
ATOM 2048 N N . ARG A 1 301 ? -11.077 16.855 -14.141 1.00 84.12 301 ARG A N 1
ATOM 2049 C CA . ARG A 1 301 ? -10.269 16.835 -15.369 1.00 84.12 301 ARG A CA 1
ATOM 2050 C C . ARG A 1 301 ? -11.203 16.620 -16.550 1.00 84.12 301 ARG A C 1
ATOM 2052 O O . ARG A 1 301 ? -12.088 15.769 -16.478 1.00 84.12 301 ARG A O 1
ATOM 2059 N N . ASP A 1 302 ? -11.046 17.420 -17.601 1.00 86.44 302 ASP A N 1
ATOM 2060 C CA . ASP A 1 302 ? -11.850 17.350 -18.834 1.00 86.44 302 ASP A CA 1
ATOM 2061 C C . ASP A 1 302 ? -13.374 17.364 -18.597 1.00 86.44 302 ASP A C 1
ATOM 2063 O O . ASP A 1 302 ? -14.149 16.699 -19.283 1.00 86.44 302 ASP A O 1
ATOM 2067 N N . GLY A 1 303 ? -13.824 18.113 -17.582 1.00 84.88 303 GLY A N 1
ATOM 2068 C CA . GLY A 1 303 ? -15.240 18.215 -17.211 1.00 84.88 303 GLY A CA 1
ATOM 2069 C C . GLY A 1 303 ? -15.814 16.989 -16.488 1.00 84.88 303 GLY A C 1
ATOM 2070 O O . GLY A 1 303 ? -17.022 16.940 -16.249 1.00 84.88 303 GLY A O 1
ATOM 2071 N N . ALA A 1 304 ? -14.981 16.009 -16.122 1.00 86.38 304 ALA A N 1
ATOM 2072 C CA . ALA A 1 304 ? -15.359 14.867 -15.298 1.00 86.38 304 ALA A CA 1
ATOM 2073 C C . ALA A 1 304 ? -14.830 15.026 -13.867 1.00 86.38 304 ALA A C 1
ATOM 2075 O O . ALA A 1 304 ? -13.643 15.277 -13.654 1.00 86.38 304 ALA A O 1
ATOM 2076 N N . ARG A 1 305 ? -15.718 14.833 -12.885 1.00 92.62 305 ARG A N 1
ATOM 2077 C CA . ARG A 1 305 ? -15.394 14.832 -11.454 1.00 92.62 305 ARG A CA 1
ATOM 2078 C C . ARG A 1 305 ? -15.138 13.407 -10.972 1.00 92.62 305 ARG A C 1
ATOM 2080 O O . ARG A 1 305 ? -15.966 12.532 -11.219 1.00 92.62 305 ARG A O 1
ATOM 2087 N N . PHE A 1 306 ? -14.039 13.190 -10.260 1.00 94.94 306 PHE A N 1
ATOM 2088 C CA . PHE A 1 306 ? -13.641 11.878 -9.741 1.00 94.94 306 PHE A CA 1
ATOM 2089 C C . PHE A 1 306 ? -12.906 12.001 -8.401 1.00 94.94 306 PHE A C 1
ATOM 2091 O O . PHE A 1 306 ? -12.408 13.070 -8.058 1.00 94.94 306 PHE A O 1
ATOM 2098 N N . ALA A 1 307 ? -12.852 10.913 -7.639 1.00 96.75 307 ALA A N 1
ATOM 2099 C CA . ALA A 1 307 ? -12.078 10.796 -6.412 1.00 96.75 307 ALA A CA 1
ATOM 2100 C C . ALA A 1 307 ? -10.670 10.264 -6.743 1.00 96.75 307 ALA A C 1
ATOM 2102 O O . ALA A 1 307 ? -10.564 9.140 -7.247 1.00 96.75 307 ALA A O 1
ATOM 2103 N N . PRO A 1 308 ? -9.610 11.062 -6.531 1.00 95.88 308 PRO A N 1
ATOM 2104 C CA . PRO A 1 308 ? -8.241 10.684 -6.874 1.00 95.88 308 PRO A CA 1
ATOM 2105 C C . PRO A 1 308 ? -7.676 9.651 -5.886 1.00 95.88 308 PRO A C 1
ATOM 2107 O O . PRO A 1 308 ? -7.752 9.862 -4.679 1.00 95.88 308 PRO A O 1
ATOM 2110 N N . TYR A 1 309 ? -7.088 8.572 -6.405 1.00 97.19 309 TYR A N 1
ATOM 2111 C CA . TYR A 1 309 ? -6.254 7.619 -5.648 1.00 97.19 309 TYR A CA 1
ATOM 2112 C C . TYR A 1 309 ? -4.781 8.091 -5.583 1.00 97.19 309 TYR A C 1
ATOM 2114 O O . TYR A 1 309 ? -4.429 9.015 -6.311 1.00 97.19 309 TYR A O 1
ATOM 2122 N N . THR A 1 310 ? -3.899 7.494 -4.789 1.00 97.19 310 THR A N 1
ATOM 2123 C CA . THR A 1 310 ? -2.501 7.909 -4.564 1.00 97.19 310 THR A CA 1
ATOM 2124 C C . THR A 1 310 ? -1.509 7.001 -5.302 1.00 97.19 310 THR A C 1
ATOM 2126 O O . THR A 1 310 ? -1.857 6.365 -6.311 1.00 97.19 310 THR A O 1
ATOM 2129 N N . ASP A 1 311 ? -0.235 7.004 -4.899 1.00 96.25 311 ASP A N 1
ATOM 2130 C CA . ASP A 1 311 ? 0.786 6.122 -5.459 1.00 96.25 311 ASP A CA 1
ATOM 2131 C C . ASP A 1 311 ? 0.488 4.636 -5.196 1.00 96.25 311 ASP A C 1
ATOM 2133 O O . ASP A 1 311 ? 0.852 3.792 -6.021 1.00 96.25 311 ASP A O 1
ATOM 2137 N N . ASP A 1 312 ? -0.274 4.325 -4.147 1.00 98.44 312 ASP A N 1
ATOM 2138 C CA . ASP A 1 312 ? -0.852 3.016 -3.844 1.00 98.44 312 ASP A CA 1
ATOM 2139 C C . ASP A 1 312 ? -1.446 2.327 -5.073 1.00 98.44 312 ASP A C 1
ATOM 2141 O O . ASP A 1 312 ? -0.971 1.277 -5.538 1.00 98.44 312 ASP A O 1
ATOM 2145 N N . THR A 1 313 ? -2.485 2.941 -5.640 1.00 98.62 313 THR A N 1
ATOM 2146 C CA . THR A 1 313 ? -3.195 2.401 -6.798 1.00 98.62 313 THR A CA 1
ATOM 2147 C C . THR A 1 313 ? -2.369 2.519 -8.067 1.00 98.62 313 THR A C 1
ATOM 2149 O O . THR A 1 313 ? -2.366 1.578 -8.867 1.00 98.62 313 THR A O 1
ATOM 2152 N N . GLN A 1 314 ? -1.641 3.624 -8.262 1.00 97.88 314 GLN A N 1
ATOM 2153 C CA . GLN A 1 314 ? -0.818 3.816 -9.463 1.00 97.88 314 GLN A CA 1
ATOM 2154 C C . GLN A 1 314 ? 0.232 2.713 -9.598 1.00 97.88 314 GLN A C 1
ATOM 2156 O O . GLN A 1 314 ? 0.359 2.076 -10.648 1.00 97.88 314 GLN A O 1
ATOM 2161 N N . MET A 1 315 ? 0.956 2.432 -8.517 1.00 98.38 315 MET A N 1
ATOM 2162 C CA . MET A 1 315 ? 1.991 1.410 -8.519 1.00 98.38 315 MET A CA 1
ATOM 2163 C C . MET A 1 315 ? 1.389 -0.001 -8.520 1.00 98.38 315 MET A C 1
ATOM 2165 O O . MET A 1 315 ? 1.931 -0.890 -9.183 1.00 98.38 315 MET A O 1
ATOM 2169 N N . ALA A 1 316 ? 0.249 -0.231 -7.858 1.00 98.81 316 ALA A N 1
ATOM 2170 C CA . ALA A 1 316 ? -0.461 -1.510 -7.937 1.00 98.81 316 ALA A CA 1
ATOM 2171 C C . ALA A 1 316 ? -0.968 -1.832 -9.353 1.00 98.81 316 ALA A C 1
ATOM 2173 O O . ALA A 1 316 ? -0.904 -2.991 -9.778 1.00 98.81 316 ALA A O 1
ATOM 2174 N N . GLU A 1 317 ? -1.429 -0.831 -10.107 1.00 98.56 317 GLU A N 1
ATOM 2175 C CA . GLU A 1 317 ? -1.828 -0.984 -11.509 1.00 98.56 317 GLU A CA 1
ATOM 2176 C C . GLU A 1 317 ? -0.639 -1.428 -12.372 1.00 98.56 317 GLU A C 1
ATOM 2178 O O . GLU A 1 317 ? -0.767 -2.380 -13.146 1.00 98.56 317 GLU A O 1
ATOM 2183 N N . ILE A 1 318 ? 0.537 -0.817 -12.183 1.00 98.69 318 ILE A N 1
ATOM 2184 C CA . ILE A 1 318 ? 1.780 -1.203 -12.872 1.00 98.69 318 ILE A CA 1
ATOM 2185 C C . ILE A 1 318 ? 2.143 -2.656 -12.566 1.00 98.69 318 ILE A C 1
ATOM 2187 O O . ILE A 1 318 ? 2.468 -3.419 -13.484 1.00 98.69 318 ILE A O 1
ATOM 2191 N N . VAL A 1 319 ? 2.058 -3.065 -11.295 1.00 98.94 319 VAL A N 1
ATOM 2192 C CA . VAL A 1 319 ? 2.288 -4.459 -10.893 1.00 98.94 319 VAL A CA 1
ATOM 2193 C C . VAL A 1 319 ? 1.303 -5.384 -11.607 1.00 98.94 319 VAL A C 1
ATOM 2195 O O . VAL A 1 319 ? 1.723 -6.352 -12.244 1.00 98.94 319 VAL A O 1
ATOM 2198 N N . LEU A 1 320 ? 0.000 -5.097 -11.545 1.00 98.88 320 LEU A N 1
ATOM 2199 C CA . LEU A 1 320 ? -1.030 -5.941 -12.148 1.00 98.88 320 LEU A CA 1
ATOM 2200 C C . LEU A 1 320 ? -0.856 -6.060 -13.668 1.00 98.88 320 LEU A C 1
ATOM 2202 O O . LEU A 1 320 ? -0.845 -7.173 -14.202 1.00 98.88 320 LEU A O 1
ATOM 2206 N N . GLN A 1 321 ? -0.675 -4.936 -14.360 1.00 98.75 321 GLN A N 1
ATOM 2207 C CA . GLN A 1 321 ? -0.464 -4.902 -15.803 1.00 98.75 321 GLN A CA 1
ATOM 2208 C C . GLN A 1 321 ? 0.785 -5.700 -16.197 1.00 98.75 321 GLN A C 1
ATOM 2210 O O . GLN A 1 321 ? 0.716 -6.534 -17.104 1.00 98.75 321 GLN A O 1
ATOM 2215 N N . SER A 1 322 ? 1.890 -5.526 -15.465 1.00 98.81 322 SER A N 1
ATOM 2216 C CA . SER A 1 322 ? 3.147 -6.240 -15.705 1.00 98.81 322 SER A CA 1
ATOM 2217 C C . SER A 1 322 ? 3.022 -7.746 -15.488 1.00 98.81 322 SER A C 1
ATOM 2219 O O . SER A 1 322 ? 3.601 -8.524 -16.248 1.00 98.81 322 SER A O 1
ATOM 2221 N N . LEU A 1 323 ? 2.263 -8.185 -14.479 1.00 98.75 323 LEU A N 1
ATOM 2222 C CA . LEU A 1 323 ? 2.011 -9.604 -14.220 1.00 98.75 323 LEU A CA 1
ATOM 2223 C C . LEU A 1 323 ? 1.175 -10.252 -15.327 1.00 98.75 323 LEU A C 1
ATOM 2225 O O . LEU A 1 323 ? 1.465 -11.378 -15.736 1.00 98.75 323 LEU A O 1
ATOM 2229 N N . LEU A 1 324 ? 0.158 -9.549 -15.830 1.00 98.56 324 LEU A N 1
ATOM 2230 C CA . LEU A 1 324 ? -0.666 -10.028 -16.940 1.00 98.56 324 LEU A CA 1
ATOM 2231 C C . LEU A 1 324 ? 0.146 -10.145 -18.233 1.00 98.56 324 LEU A C 1
ATOM 2233 O O . LEU A 1 324 ? 0.036 -11.157 -18.928 1.00 98.56 324 LEU A O 1
ATOM 2237 N N . ASP A 1 325 ? 0.996 -9.159 -18.517 1.00 98.31 325 ASP A N 1
ATOM 2238 C CA . ASP A 1 325 ? 1.854 -9.168 -19.704 1.00 98.31 325 ASP A CA 1
ATOM 2239 C C . ASP A 1 325 ? 2.948 -10.237 -19.593 1.00 98.31 325 ASP A C 1
ATOM 2241 O O . ASP A 1 325 ? 3.181 -10.984 -20.541 1.00 98.31 325 ASP A O 1
ATOM 2245 N N . SER A 1 326 ? 3.536 -10.400 -18.403 1.00 98.00 326 SER A N 1
ATOM 2246 C CA . SER A 1 326 ? 4.473 -11.489 -18.102 1.00 98.00 326 SER A CA 1
ATOM 2247 C C . SER A 1 326 ? 3.842 -12.860 -18.336 1.00 98.00 326 SER A C 1
ATOM 2249 O O . SER A 1 326 ? 4.448 -13.731 -18.953 1.00 98.00 326 SER A O 1
ATOM 2251 N N . ARG A 1 327 ? 2.602 -13.059 -17.867 1.00 96.31 327 ARG A N 1
ATOM 2252 C CA . ARG A 1 327 ? 1.852 -14.309 -18.055 1.00 96.31 327 ARG A CA 1
ATOM 2253 C C . ARG A 1 327 ? 1.570 -14.576 -19.534 1.00 96.31 327 ARG A C 1
ATOM 2255 O O . ARG A 1 327 ? 1.674 -15.719 -19.963 1.00 96.31 327 ARG A O 1
ATOM 2262 N N . ALA A 1 328 ? 1.230 -13.543 -20.307 1.00 96.69 328 ALA A N 1
ATOM 2263 C CA . ALA A 1 328 ? 1.000 -13.662 -21.747 1.00 96.69 328 ALA A CA 1
ATOM 2264 C C . ALA A 1 328 ? 2.286 -13.987 -22.530 1.00 96.69 328 ALA A C 1
ATOM 2266 O O . ALA A 1 328 ? 2.227 -14.695 -23.533 1.00 96.69 328 ALA A O 1
ATOM 2267 N N . ALA A 1 329 ? 3.433 -13.497 -22.056 1.00 97.00 329 ALA A N 1
ATOM 2268 C CA . ALA A 1 329 ? 4.749 -13.738 -22.642 1.00 97.00 329 ALA A CA 1
ATOM 2269 C C . ALA A 1 329 ? 5.470 -14.990 -22.091 1.00 97.00 329 ALA A C 1
ATOM 2271 O O . ALA A 1 329 ? 6.591 -15.265 -22.515 1.00 97.00 329 ALA A O 1
ATOM 2272 N N . ASP A 1 330 ? 4.848 -15.740 -21.171 1.00 95.06 330 ASP A N 1
ATOM 2273 C CA . ASP A 1 330 ? 5.453 -16.871 -20.441 1.00 95.06 330 ASP A CA 1
ATOM 2274 C C . ASP A 1 330 ? 6.788 -16.503 -19.755 1.00 95.06 330 ASP A C 1
ATOM 2276 O O . ASP A 1 330 ? 7.761 -17.259 -19.734 1.00 95.06 330 ASP A O 1
ATOM 2280 N N . GLU A 1 331 ? 6.855 -15.291 -19.198 1.00 95.94 331 GLU A N 1
ATOM 2281 C CA . GLU A 1 331 ? 8.041 -14.788 -18.514 1.00 95.94 331 GLU A CA 1
ATOM 2282 C C . GLU A 1 331 ? 8.244 -15.474 -17.158 1.00 95.94 331 GLU A C 1
ATOM 2284 O O . GLU A 1 331 ? 7.329 -15.665 -16.353 1.00 95.94 331 GLU A O 1
ATOM 2289 N N . HIS A 1 332 ? 9.500 -15.810 -16.872 1.00 96.81 332 HIS A N 1
ATOM 2290 C CA . HIS A 1 332 ? 9.920 -16.245 -15.546 1.00 96.81 332 HIS A CA 1
ATOM 2291 C C . HIS A 1 332 ? 10.109 -15.059 -14.584 1.00 96.81 332 HIS A C 1
ATOM 2293 O O . HIS A 1 332 ? 10.271 -13.915 -15.014 1.00 96.81 332 HIS A O 1
ATOM 2299 N N . LEU A 1 333 ? 10.213 -15.367 -13.284 1.00 98.00 333 LEU A N 1
ATOM 2300 C CA . LEU A 1 333 ? 10.293 -14.393 -12.187 1.00 98.00 333 LEU A CA 1
ATOM 2301 C C . LEU A 1 333 ? 11.231 -13.206 -12.465 1.00 98.00 333 LEU A C 1
ATOM 2303 O O . LEU A 1 333 ? 10.824 -12.067 -12.281 1.00 98.00 333 LEU A O 1
ATOM 2307 N N . GLY A 1 334 ? 12.470 -13.458 -12.903 1.00 98.25 334 GLY A N 1
ATOM 2308 C CA . GLY A 1 334 ? 13.459 -12.393 -13.105 1.00 98.25 334 GLY A CA 1
ATOM 2309 C C . GLY A 1 334 ? 13.039 -11.368 -14.164 1.00 98.25 334 GLY A C 1
ATOM 2310 O O . GLY A 1 334 ? 13.119 -10.170 -13.914 1.00 98.25 334 GLY A O 1
ATOM 2311 N N . SER A 1 335 ? 12.532 -11.832 -15.312 1.00 98.19 335 SER A N 1
ATOM 2312 C CA . SER A 1 335 ? 12.019 -10.948 -16.373 1.00 98.19 335 SER A CA 1
ATOM 2313 C C . SER A 1 335 ? 10.786 -10.175 -15.921 1.00 98.19 335 SER A C 1
ATOM 2315 O O . SER A 1 335 ? 10.691 -8.982 -16.188 1.00 98.19 335 SER A O 1
ATOM 2317 N N . SER A 1 336 ? 9.884 -10.821 -15.179 1.00 98.56 336 SER A N 1
ATOM 2318 C CA . SER A 1 336 ? 8.688 -10.161 -14.652 1.00 98.56 336 SER A CA 1
ATOM 2319 C C . SER A 1 336 ? 9.024 -9.074 -13.634 1.00 98.56 336 SER A C 1
ATOM 2321 O O . SER A 1 336 ? 8.432 -8.000 -13.669 1.00 98.56 336 SER A O 1
ATOM 2323 N N . MET A 1 337 ? 10.001 -9.312 -12.753 1.00 98.75 337 MET A N 1
ATOM 2324 C CA . MET A 1 337 ? 10.480 -8.287 -11.820 1.00 98.75 337 MET A CA 1
ATOM 2325 C C . MET A 1 337 ? 11.161 -7.132 -12.556 1.00 98.75 337 MET A C 1
ATOM 2327 O O . MET A 1 337 ? 10.918 -5.980 -12.215 1.00 98.75 337 MET A O 1
ATOM 2331 N N . GLN A 1 338 ? 11.940 -7.415 -13.606 1.00 98.56 338 GLN A N 1
ATOM 2332 C CA . GLN A 1 338 ? 12.529 -6.363 -14.437 1.00 98.56 338 GLN A CA 1
ATOM 2333 C C . GLN A 1 338 ? 11.460 -5.532 -15.161 1.00 98.56 338 GLN A C 1
ATOM 2335 O O . GLN A 1 338 ? 11.592 -4.318 -15.269 1.00 98.56 338 GLN A O 1
ATOM 2340 N N . ARG A 1 339 ? 10.378 -6.163 -15.630 1.00 98.56 339 ARG A N 1
ATOM 2341 C CA . ARG A 1 339 ? 9.241 -5.462 -16.239 1.00 98.56 339 ARG A CA 1
ATOM 2342 C C . ARG A 1 339 ? 8.570 -4.511 -15.248 1.00 98.56 339 ARG A C 1
ATOM 2344 O O . ARG A 1 339 ? 8.338 -3.359 -15.597 1.00 98.56 339 ARG A O 1
ATOM 2351 N N . ILE A 1 340 ? 8.315 -4.970 -14.020 1.00 98.81 340 ILE A N 1
ATOM 2352 C CA . ILE A 1 340 ? 7.755 -4.119 -12.959 1.00 98.81 340 ILE A CA 1
ATOM 2353 C C . ILE A 1 340 ? 8.724 -2.979 -12.620 1.00 98.81 340 ILE A C 1
ATOM 2355 O O . ILE A 1 340 ? 8.293 -1.838 -12.505 1.00 98.81 340 ILE A O 1
ATOM 2359 N N . ALA A 1 341 ? 10.026 -3.266 -12.519 1.00 98.75 341 ALA A N 1
ATOM 2360 C CA . ALA A 1 341 ? 11.054 -2.262 -12.253 1.00 98.75 341 ALA A CA 1
ATOM 2361 C C . ALA A 1 341 ? 11.056 -1.153 -13.310 1.00 98.75 341 ALA A C 1
ATOM 2363 O O . ALA A 1 341 ? 11.026 0.020 -12.956 1.00 98.75 341 ALA A O 1
ATOM 2364 N N . ASN A 1 342 ? 11.007 -1.517 -14.593 1.00 98.25 342 ASN A N 1
ATOM 2365 C CA . ASN A 1 342 ? 10.915 -0.544 -15.680 1.00 98.25 342 ASN A CA 1
ATOM 2366 C C . ASN A 1 342 ? 9.629 0.288 -15.580 1.00 98.25 342 ASN A C 1
ATOM 2368 O O . ASN A 1 342 ? 9.672 1.493 -15.789 1.00 98.25 342 ASN A O 1
ATOM 2372 N N . GLY A 1 343 ? 8.504 -0.338 -15.218 1.00 98.19 343 GLY A N 1
ATOM 2373 C CA . GLY A 1 343 ? 7.251 0.374 -14.977 1.00 98.19 343 GLY A CA 1
ATOM 2374 C C . GLY A 1 343 ? 7.350 1.391 -13.837 1.00 98.19 343 GLY A C 1
ATOM 2375 O O . GLY A 1 343 ? 6.857 2.502 -13.984 1.00 98.19 343 GLY A O 1
ATOM 2376 N N . PHE A 1 344 ? 8.022 1.051 -12.732 1.00 98.19 344 PHE A N 1
ATOM 2377 C CA . PHE A 1 344 ? 8.256 1.993 -11.630 1.00 98.19 344 PHE A CA 1
ATOM 2378 C C . PHE A 1 344 ? 9.186 3.142 -12.024 1.00 98.19 344 PHE A C 1
ATOM 2380 O O . PHE A 1 344 ? 8.919 4.272 -11.633 1.00 98.19 344 PHE A O 1
ATOM 2387 N N . ILE A 1 345 ? 10.233 2.878 -12.814 1.00 96.94 345 ILE A N 1
ATOM 2388 C CA . ILE A 1 345 ? 11.127 3.928 -13.327 1.00 96.94 345 ILE A CA 1
ATOM 2389 C C . ILE A 1 345 ? 10.336 4.910 -14.199 1.00 96.94 345 ILE A C 1
ATOM 2391 O O . ILE A 1 345 ? 10.356 6.104 -13.930 1.00 96.94 345 ILE A O 1
ATOM 2395 N N . SER A 1 346 ? 9.576 4.412 -15.182 1.00 95.56 346 SER A N 1
ATOM 2396 C CA . SER A 1 346 ? 8.747 5.273 -16.039 1.00 95.56 346 SER A CA 1
ATOM 2397 C C . SER A 1 346 ? 7.693 6.046 -15.246 1.00 95.56 346 SER A C 1
ATOM 2399 O O . SER A 1 346 ? 7.421 7.204 -15.535 1.00 95.56 346 SER A O 1
ATOM 2401 N N . TRP A 1 347 ? 7.115 5.426 -14.219 1.00 95.06 347 TRP A N 1
ATOM 2402 C CA . TRP A 1 347 ? 6.166 6.094 -13.334 1.00 95.06 347 TRP A CA 1
ATOM 2403 C C . TRP A 1 347 ? 6.798 7.210 -12.497 1.00 95.06 347 TRP A C 1
ATOM 2405 O O . TRP A 1 347 ? 6.137 8.206 -12.238 1.00 95.06 347 TRP A O 1
ATOM 2415 N N . MET A 1 348 ? 8.058 7.071 -12.084 1.00 91.50 348 MET A N 1
ATOM 2416 C CA . MET A 1 348 ? 8.764 8.119 -11.344 1.00 91.50 348 MET A CA 1
ATOM 2417 C C . MET A 1 348 ? 9.032 9.354 -12.216 1.00 91.50 348 MET A C 1
ATOM 2419 O O . MET A 1 348 ? 9.045 10.463 -11.693 1.00 91.50 348 MET A O 1
ATOM 2423 N N . GLU A 1 349 ? 9.219 9.167 -13.525 1.00 85.56 349 GLU A N 1
ATOM 2424 C CA . GLU A 1 349 ? 9.387 10.257 -14.496 1.00 85.56 349 GLU A CA 1
ATOM 2425 C C . GLU A 1 349 ? 8.050 10.943 -14.825 1.00 85.56 349 GLU A C 1
ATOM 2427 O O . GLU A 1 349 ? 7.986 12.169 -14.908 1.00 85.56 349 GLU A O 1
ATOM 2432 N N . GLU A 1 350 ? 6.977 10.161 -14.994 1.00 86.62 350 GLU A N 1
ATOM 2433 C CA . GLU A 1 350 ? 5.656 10.648 -15.411 1.00 86.62 350 GLU A CA 1
ATOM 2434 C C . GLU A 1 350 ? 4.519 10.015 -14.577 1.00 86.62 350 GLU A C 1
ATOM 2436 O O . GLU A 1 350 ? 3.755 9.172 -15.068 1.00 86.62 350 GLU A O 1
ATOM 2441 N N . PRO A 1 351 ? 4.369 10.395 -13.294 1.00 84.44 351 PRO A N 1
ATOM 2442 C CA . PRO A 1 351 ? 3.329 9.837 -12.438 1.00 84.44 351 PRO A CA 1
ATOM 2443 C C . PRO A 1 351 ? 1.937 10.326 -12.861 1.00 84.44 351 PRO A C 1
ATOM 2445 O O . PRO A 1 351 ? 1.749 11.460 -13.317 1.00 84.44 351 PRO A O 1
ATOM 2448 N N . GLN A 1 352 ? 0.917 9.475 -12.697 1.00 80.75 352 GLN A N 1
ATOM 2449 C CA . GLN A 1 352 ? -0.431 9.759 -13.197 1.00 80.75 352 GLN A CA 1
ATOM 2450 C C . GLN A 1 352 ? -1.069 10.934 -12.436 1.00 80.75 352 GLN A C 1
ATOM 2452 O O . GLN A 1 352 ? -1.641 10.780 -11.357 1.00 80.75 352 GLN A O 1
ATOM 2457 N N . GLY A 1 353 ? -1.033 12.129 -13.024 1.00 73.69 353 GLY A N 1
ATOM 2458 C CA . GLY A 1 353 ? -1.517 13.342 -12.359 1.00 73.69 353 GLY A CA 1
ATOM 2459 C C . GLY A 1 353 ? -0.604 13.827 -11.228 1.00 73.69 353 GLY A C 1
ATOM 2460 O O . GLY A 1 353 ? -1.120 14.363 -10.254 1.00 73.69 353 GLY A O 1
ATOM 2461 N N . GLY A 1 354 ? 0.714 13.632 -11.358 1.00 74.38 354 GLY A N 1
ATOM 2462 C CA . GLY A 1 354 ? 1.723 14.137 -10.420 1.00 74.38 354 GLY A CA 1
ATOM 2463 C C . GLY A 1 354 ? 2.111 13.145 -9.322 1.00 74.38 354 GLY A C 1
ATOM 2464 O O . GLY A 1 354 ? 1.504 12.080 -9.192 1.00 74.38 354 GLY A O 1
ATOM 2465 N N . HIS A 1 355 ? 3.144 13.487 -8.545 1.00 64.94 355 HIS A N 1
ATOM 2466 C CA . HIS A 1 355 ? 3.558 12.700 -7.382 1.00 64.94 355 HIS A CA 1
ATOM 2467 C C . HIS A 1 355 ? 2.447 12.723 -6.330 1.00 64.94 355 HIS A C 1
ATOM 2469 O O . HIS A 1 355 ? 2.052 13.787 -5.862 1.00 64.94 355 HIS A O 1
ATOM 2475 N N . ARG A 1 356 ? 1.935 11.541 -5.975 1.00 81.06 356 ARG A N 1
ATOM 2476 C CA . ARG A 1 356 ? 0.848 11.375 -5.005 1.00 81.06 356 ARG A CA 1
ATOM 2477 C C . ARG A 1 356 ? 1.356 10.689 -3.739 1.00 81.06 356 ARG A C 1
ATOM 2479 O O . ARG A 1 356 ? 0.934 9.586 -3.451 1.00 81.06 356 ARG A O 1
ATOM 2486 N N . ALA A 1 357 ? 2.307 11.355 -3.082 1.00 85.88 357 ALA A N 1
ATOM 2487 C CA . ALA A 1 357 ? 2.884 11.019 -1.774 1.00 85.88 357 ALA A CA 1
ATOM 2488 C C . ALA A 1 357 ? 3.687 9.698 -1.602 1.00 85.88 357 ALA A C 1
ATOM 2490 O O . ALA A 1 357 ? 3.719 9.160 -0.497 1.00 85.88 357 ALA A O 1
ATOM 2491 N N . PRO A 1 358 ? 4.459 9.196 -2.591 1.00 88.44 358 PRO A N 1
ATOM 2492 C CA . PRO A 1 358 ? 5.289 8.017 -2.349 1.00 88.44 358 PRO A CA 1
ATOM 2493 C C . PRO A 1 358 ? 6.345 8.240 -1.265 1.00 88.44 358 PRO A C 1
ATOM 2495 O O . PRO A 1 358 ? 7.140 9.178 -1.326 1.00 88.44 358 PRO A O 1
ATOM 2498 N N . GLY A 1 359 ? 6.441 7.301 -0.324 1.00 88.69 359 GLY A N 1
ATOM 2499 C CA . GLY A 1 359 ? 7.439 7.371 0.742 1.00 88.69 359 GLY A CA 1
ATOM 2500 C C . GLY A 1 359 ? 8.892 7.328 0.237 1.00 88.69 359 GLY A C 1
ATOM 2501 O O . GLY A 1 359 ? 9.226 6.638 -0.733 1.00 88.69 359 GLY A O 1
ATOM 2502 N N . ASN A 1 360 ? 9.804 7.976 0.968 1.00 89.62 360 ASN A N 1
ATOM 2503 C CA . ASN A 1 360 ? 11.228 8.100 0.608 1.00 89.62 360 ASN A CA 1
ATOM 2504 C C . ASN A 1 360 ? 11.929 6.760 0.339 1.00 89.62 360 ASN A C 1
ATOM 2506 O O . ASN A 1 360 ? 12.759 6.652 -0.561 1.00 89.62 360 ASN A O 1
ATOM 2510 N N . ALA A 1 361 ? 11.584 5.710 1.088 1.00 92.56 361 ALA A N 1
ATOM 2511 C CA . ALA A 1 361 ? 12.134 4.375 0.868 1.00 92.56 361 ALA A CA 1
ATOM 2512 C C . ALA A 1 361 ? 11.711 3.780 -0.490 1.00 92.56 361 ALA A C 1
ATOM 2514 O O . ALA A 1 361 ? 12.489 3.071 -1.131 1.00 92.56 361 ALA A O 1
ATOM 2515 N N . CYS A 1 362 ? 10.490 4.090 -0.940 1.00 95.75 362 CYS A N 1
ATOM 2516 C CA . CYS A 1 362 ? 10.002 3.726 -2.263 1.00 95.75 362 CYS A CA 1
ATOM 2517 C C . CYS A 1 362 ? 10.812 4.449 -3.342 1.00 95.75 362 CYS A C 1
ATOM 2519 O O . CYS A 1 362 ? 11.408 3.782 -4.188 1.00 95.75 362 CYS A O 1
ATOM 2521 N N . LEU A 1 363 ? 10.897 5.781 -3.251 1.00 94.81 363 LEU A N 1
ATOM 2522 C CA . LEU A 1 363 ? 11.622 6.625 -4.203 1.00 94.81 363 LEU A CA 1
ATOM 2523 C C . LEU A 1 363 ? 13.103 6.247 -4.300 1.00 94.81 363 LEU A C 1
ATOM 2525 O O . LEU A 1 363 ? 13.601 6.019 -5.397 1.00 94.81 363 LEU A O 1
ATOM 2529 N N . ALA A 1 364 ? 13.788 6.061 -3.168 1.00 94.94 364 ALA A N 1
ATOM 2530 C CA . ALA A 1 364 ? 15.186 5.631 -3.145 1.00 94.94 364 ALA A CA 1
ATOM 2531 C C . ALA A 1 364 ? 15.391 4.270 -3.835 1.00 94.94 364 ALA A C 1
ATOM 2533 O O . ALA A 1 364 ? 16.375 4.062 -4.544 1.00 94.94 364 ALA A O 1
ATOM 2534 N N . GLY A 1 365 ? 14.446 3.343 -3.655 1.00 97.38 365 GLY A N 1
ATOM 2535 C CA . GLY A 1 365 ? 14.459 2.056 -4.340 1.00 97.38 365 GLY A CA 1
ATOM 2536 C C . GLY A 1 365 ? 14.278 2.183 -5.853 1.00 97.38 365 GLY A C 1
ATOM 2537 O O . GLY A 1 365 ? 15.017 1.560 -6.612 1.00 97.38 365 GLY A O 1
ATOM 2538 N N . VAL A 1 366 ? 13.327 3.009 -6.301 1.00 97.69 366 VAL A N 1
ATOM 2539 C CA . VAL A 1 366 ? 13.102 3.252 -7.735 1.00 97.69 366 VAL A CA 1
ATOM 2540 C C . VAL A 1 366 ? 14.291 3.974 -8.368 1.00 97.69 366 VAL A C 1
ATOM 2542 O O . VAL A 1 366 ? 14.735 3.571 -9.443 1.00 97.69 366 VAL A O 1
ATOM 2545 N N . GLN A 1 367 ? 14.883 4.945 -7.672 1.00 97.00 367 GLN A N 1
ATOM 2546 C CA . GLN A 1 367 ? 16.106 5.609 -8.112 1.00 97.00 367 GLN A CA 1
ATOM 2547 C C . GLN A 1 367 ? 17.263 4.613 -8.262 1.00 97.00 367 GLN A C 1
ATOM 2549 O O . GLN A 1 367 ? 17.935 4.603 -9.288 1.00 97.00 367 GLN A O 1
ATOM 2554 N N . ALA A 1 368 ? 17.449 3.694 -7.309 1.00 97.69 368 ALA A N 1
ATOM 2555 C CA . ALA A 1 368 ? 18.473 2.658 -7.430 1.00 97.69 368 ALA A CA 1
ATOM 2556 C C . ALA A 1 368 ? 18.253 1.752 -8.660 1.00 97.69 368 ALA A C 1
ATOM 2558 O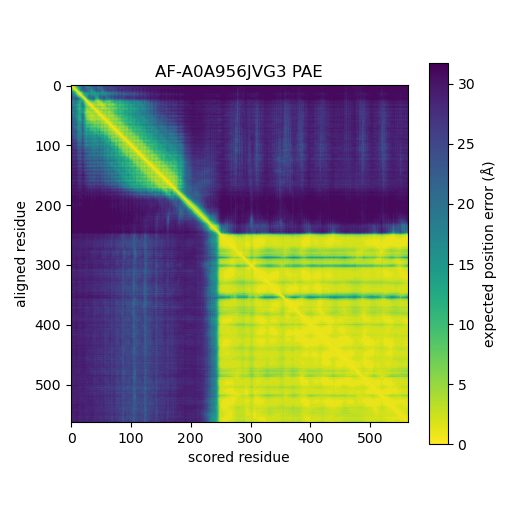 O . ALA A 1 368 ? 19.223 1.345 -9.304 1.00 97.69 368 ALA A O 1
ATOM 2559 N N . LEU A 1 369 ? 16.998 1.440 -9.016 1.00 98.25 369 LEU A N 1
ATOM 2560 C CA . LEU A 1 369 ? 16.681 0.717 -10.256 1.00 98.25 369 LEU A CA 1
ATOM 2561 C C . LEU A 1 369 ? 17.070 1.536 -11.496 1.00 98.25 369 LEU A C 1
ATOM 2563 O O . LEU A 1 369 ? 17.667 0.977 -12.417 1.00 98.25 369 LEU A O 1
ATOM 2567 N N . ALA A 1 370 ? 16.760 2.837 -11.510 1.00 96.81 370 ALA A N 1
ATOM 2568 C CA . ALA A 1 370 ? 17.121 3.751 -12.597 1.00 96.81 370 ALA A CA 1
ATOM 2569 C C . ALA A 1 370 ? 18.649 3.862 -12.771 1.00 96.81 370 ALA A C 1
ATOM 2571 O O . ALA A 1 370 ? 19.149 3.848 -13.896 1.00 96.81 370 ALA A O 1
ATOM 2572 N N . ASP A 1 371 ? 19.396 3.834 -11.664 1.00 94.88 371 ASP A N 1
ATOM 2573 C CA . ASP A 1 371 ? 20.865 3.827 -11.640 1.00 94.88 371 ASP A CA 1
ATOM 2574 C C . ASP A 1 371 ? 21.478 2.476 -12.077 1.00 94.88 371 ASP A C 1
ATOM 2576 O O . ASP A 1 371 ? 22.701 2.316 -12.143 1.00 94.88 371 ASP A O 1
ATOM 2580 N N . GLY A 1 372 ? 20.643 1.480 -12.393 1.00 95.44 372 GLY A N 1
ATOM 2581 C CA . GLY A 1 372 ? 21.058 0.180 -12.915 1.00 95.44 372 GLY A CA 1
ATOM 2582 C C . GLY A 1 372 ? 21.308 -0.889 -11.851 1.00 95.44 372 GLY A C 1
ATOM 2583 O O . GLY A 1 372 ? 21.893 -1.933 -12.166 1.00 95.44 372 GLY A O 1
ATOM 2584 N N . ALA A 1 373 ? 20.874 -0.682 -10.602 1.00 97.56 373 ALA A N 1
ATOM 2585 C CA . ALA A 1 373 ? 20.896 -1.744 -9.605 1.00 97.56 373 ALA A CA 1
ATOM 2586 C C . ALA A 1 373 ? 20.013 -2.917 -10.056 1.00 97.56 373 ALA A C 1
ATOM 2588 O O . ALA A 1 373 ? 18.908 -2.749 -10.574 1.00 97.56 373 ALA A O 1
ATOM 2589 N N . HIS A 1 374 ? 20.486 -4.142 -9.825 1.00 98.06 374 HIS A N 1
ATOM 2590 C CA . HIS A 1 374 ? 19.663 -5.321 -10.069 1.00 98.06 374 HIS A CA 1
ATOM 2591 C C . HIS A 1 374 ? 18.429 -5.288 -9.154 1.00 98.06 374 HIS A C 1
ATOM 2593 O O . HIS A 1 374 ? 18.558 -5.012 -7.960 1.00 98.06 374 HIS A O 1
ATOM 2599 N N . TRP A 1 375 ? 17.249 -5.639 -9.679 1.00 98.06 375 TRP A N 1
ATOM 2600 C CA . TRP A 1 375 ? 15.972 -5.517 -8.957 1.00 98.06 375 TRP A CA 1
ATOM 2601 C C . TRP A 1 375 ? 15.946 -6.211 -7.589 1.00 98.06 375 TRP A C 1
ATOM 2603 O O . TRP A 1 375 ? 15.212 -5.799 -6.699 1.00 98.06 375 TRP A O 1
ATOM 2613 N N . SER A 1 376 ? 16.743 -7.267 -7.400 1.00 97.62 376 SER A N 1
ATOM 2614 C CA . SER A 1 376 ? 16.809 -7.986 -6.121 1.00 97.62 376 SER A CA 1
ATOM 2615 C C . SER A 1 376 ? 17.599 -7.252 -5.037 1.00 97.62 376 SER A C 1
ATOM 2617 O O . SER A 1 376 ? 17.516 -7.648 -3.874 1.00 97.62 376 SER A O 1
ATOM 2619 N N . GLU A 1 377 ? 18.372 -6.231 -5.414 1.00 97.38 377 GLU A N 1
ATOM 2620 C CA . GLU A 1 377 ? 19.298 -5.488 -4.556 1.00 97.38 377 GLU A CA 1
ATOM 2621 C C . GLU A 1 377 ? 18.941 -4.003 -4.410 1.00 97.38 377 GLU A C 1
ATOM 2623 O O . GLU A 1 377 ? 19.494 -3.354 -3.524 1.00 97.38 377 GLU A O 1
ATOM 2628 N N . ALA A 1 378 ? 18.037 -3.482 -5.244 1.00 97.81 378 ALA A N 1
ATOM 2629 C CA . ALA A 1 378 ? 17.715 -2.057 -5.313 1.00 97.81 378 ALA A CA 1
ATOM 2630 C C . ALA A 1 378 ? 17.084 -1.513 -4.023 1.00 97.81 378 ALA A C 1
ATOM 2632 O O . ALA A 1 378 ? 17.491 -0.464 -3.531 1.00 97.81 378 ALA A O 1
ATOM 2633 N N . GLY A 1 379 ? 16.136 -2.243 -3.430 1.00 96.81 379 GLY A N 1
ATOM 2634 C CA . GLY A 1 379 ? 15.457 -1.784 -2.226 1.00 96.81 379 GLY A CA 1
ATOM 2635 C C . GLY A 1 379 ? 16.364 -1.656 -1.000 1.00 96.81 379 GLY A C 1
ATOM 2636 O O . GLY A 1 379 ? 17.319 -2.416 -0.818 1.00 96.81 379 GLY A O 1
ATOM 2637 N N . GLY A 1 380 ? 16.043 -0.738 -0.091 1.00 94.38 380 GLY A N 1
ATOM 2638 C CA . GLY A 1 380 ? 16.803 -0.570 1.149 1.00 94.38 380 GLY A CA 1
ATOM 2639 C C . GLY A 1 380 ? 16.706 -1.803 2.059 1.00 94.38 380 GLY A C 1
ATOM 2640 O O . GLY A 1 380 ? 15.622 -2.338 2.280 1.00 94.38 380 GLY A O 1
ATOM 2641 N N . ALA A 1 381 ? 17.822 -2.254 2.644 1.00 93.94 381 ALA A N 1
ATOM 2642 C CA . ALA A 1 381 ? 17.831 -3.403 3.567 1.00 93.94 381 ALA A CA 1
ATOM 2643 C C . ALA A 1 381 ? 17.075 -3.150 4.888 1.00 93.94 381 ALA A C 1
ATOM 2645 O O . ALA A 1 381 ? 16.737 -4.103 5.582 1.00 93.94 381 ALA A O 1
ATOM 2646 N N . LYS A 1 382 ? 16.834 -1.874 5.216 1.00 94.31 382 LYS A N 1
ATOM 2647 C CA . LYS A 1 382 ? 16.040 -1.397 6.362 1.00 94.31 382 LYS A CA 1
ATOM 2648 C C . LYS A 1 382 ? 14.819 -0.572 5.928 1.00 94.31 382 LYS A C 1
ATOM 2650 O O . LYS A 1 382 ? 14.250 0.169 6.720 1.00 94.31 382 LYS A O 1
ATOM 2655 N N . ALA A 1 383 ? 14.460 -0.633 4.644 1.00 95.19 383 ALA A N 1
ATOM 2656 C CA . ALA A 1 383 ? 13.264 0.018 4.123 1.00 95.19 383 ALA A CA 1
ATOM 2657 C C . ALA A 1 383 ? 12.039 -0.793 4.567 1.00 95.19 383 ALA A C 1
ATOM 2659 O O . ALA A 1 383 ? 11.630 -1.728 3.880 1.00 95.19 383 ALA A O 1
ATOM 2660 N N . GLY A 1 384 ? 11.528 -0.478 5.759 1.00 93.75 384 GLY A N 1
ATOM 2661 C CA . GLY A 1 384 ? 10.433 -1.190 6.425 1.00 93.75 384 GLY A CA 1
ATOM 2662 C C . GLY A 1 384 ? 9.042 -0.568 6.256 1.00 93.75 384 GLY A C 1
ATOM 2663 O O . GLY A 1 384 ? 8.090 -1.073 6.851 1.00 93.75 384 GLY A O 1
ATOM 2664 N N . GLY A 1 385 ? 8.923 0.512 5.477 1.00 95.56 385 GLY A N 1
ATOM 2665 C CA . GLY A 1 385 ? 7.657 1.204 5.222 1.00 95.56 385 GLY A CA 1
ATOM 2666 C C . GLY A 1 385 ? 6.643 0.372 4.429 1.00 95.56 385 GLY A C 1
ATOM 2667 O O . GLY A 1 385 ? 6.995 -0.629 3.792 1.00 95.56 385 GLY A O 1
ATOM 2668 N N . CYS A 1 386 ? 5.379 0.792 4.466 1.00 96.06 386 CYS A N 1
ATOM 2669 C CA . CYS A 1 386 ? 4.239 0.160 3.789 1.00 96.06 386 CYS A CA 1
ATOM 2670 C C . CYS A 1 386 ? 4.355 0.091 2.250 1.00 96.06 386 CYS A C 1
ATOM 2672 O O . CYS A 1 386 ? 3.726 -0.771 1.633 1.00 96.06 386 CYS A O 1
ATOM 2674 N N . GLY A 1 387 ? 5.226 0.911 1.645 1.00 97.06 387 GLY A N 1
ATOM 2675 C CA . GLY A 1 387 ? 5.343 1.148 0.201 1.00 97.06 387 GLY A CA 1
ATOM 2676 C C . GLY A 1 387 ? 5.240 -0.095 -0.692 1.00 97.06 387 GLY A C 1
ATOM 2677 O O . GLY A 1 387 ? 4.643 -0.093 -1.766 1.00 97.06 387 GLY A O 1
ATOM 2678 N N . SER A 1 388 ? 5.842 -1.210 -0.270 1.00 98.56 388 SER A N 1
ATOM 2679 C CA . SER A 1 388 ? 5.785 -2.453 -1.049 1.00 98.56 388 SER A CA 1
ATOM 2680 C C . SER A 1 388 ? 4.516 -3.293 -0.843 1.00 98.56 388 SER A C 1
ATOM 2682 O O . SER A 1 388 ? 4.131 -4.014 -1.767 1.00 98.56 388 SER A O 1
ATOM 2684 N N . VAL A 1 389 ? 3.858 -3.228 0.322 1.00 98.88 389 VAL A N 1
ATOM 2685 C CA . VAL A 1 389 ? 2.690 -4.070 0.631 1.00 98.88 389 VAL A CA 1
ATOM 2686 C C . VAL A 1 389 ? 1.393 -3.517 0.042 1.00 98.88 389 VAL A C 1
ATOM 2688 O O . VAL A 1 389 ? 0.576 -4.314 -0.428 1.00 98.88 389 VAL A O 1
ATOM 2691 N N . MET A 1 390 ? 1.236 -2.193 -0.050 1.00 98.25 390 MET A N 1
ATOM 2692 C CA . MET A 1 390 ? 0.049 -1.551 -0.645 1.00 98.25 390 MET A CA 1
ATOM 2693 C C . MET A 1 390 ? -0.234 -2.021 -2.086 1.00 98.25 390 MET A C 1
ATOM 2695 O O . MET A 1 390 ? -1.373 -2.173 -2.521 1.00 98.25 390 MET A O 1
ATOM 2699 N N . ARG A 1 391 ? 0.828 -2.423 -2.795 1.00 98.56 391 ARG A N 1
ATOM 2700 C CA . ARG A 1 391 ? 0.812 -2.925 -4.177 1.00 98.56 391 ARG A CA 1
ATOM 2701 C C . ARG A 1 391 ? 1.077 -4.431 -4.309 1.00 98.56 391 ARG A C 1
ATOM 2703 O O . ARG A 1 391 ? 1.407 -4.921 -5.389 1.00 98.56 391 ARG A O 1
ATOM 2710 N N . ALA A 1 392 ? 0.927 -5.200 -3.226 1.00 98.88 392 ALA A N 1
ATOM 2711 C CA . ALA A 1 392 ? 1.179 -6.647 -3.202 1.00 98.88 392 ALA A CA 1
ATOM 2712 C C . ALA A 1 392 ? -0.061 -7.517 -3.490 1.00 98.88 392 ALA A C 1
ATOM 2714 O O . ALA A 1 392 ? 0.073 -8.691 -3.851 1.00 98.88 392 ALA A O 1
ATOM 2715 N N . TYR A 1 393 ? -1.274 -6.971 -3.374 1.00 98.88 393 TYR A N 1
ATOM 2716 C CA .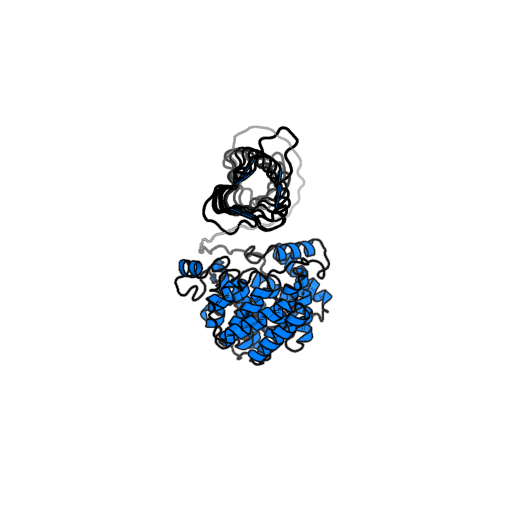 TYR A 1 393 ? -2.511 -7.721 -3.622 1.00 98.88 393 TYR A CA 1
ATOM 2717 C C . TYR A 1 393 ? -2.632 -8.344 -5.038 1.00 98.88 393 TYR A C 1
ATOM 2719 O O . TYR A 1 393 ? -3.186 -9.447 -5.133 1.00 98.88 393 TYR A O 1
ATOM 2727 N N . PRO A 1 394 ? -2.097 -7.756 -6.139 1.00 98.94 394 PRO A N 1
ATOM 2728 C CA . PRO A 1 394 ? -2.256 -8.321 -7.483 1.00 98.94 394 PRO A CA 1
ATOM 2729 C C . PRO A 1 394 ? -1.666 -9.728 -7.644 1.00 98.94 394 PRO A C 1
ATOM 2731 O O . PRO A 1 394 ? -2.208 -10.547 -8.389 1.00 98.94 394 PRO A O 1
ATOM 2734 N N . PHE A 1 395 ? -0.595 -10.049 -6.909 1.00 98.88 395 PHE A N 1
ATOM 2735 C CA . PHE A 1 395 ? 0.034 -11.374 -6.936 1.00 98.88 395 PHE A CA 1
ATOM 2736 C C . PHE A 1 395 ? -0.931 -12.475 -6.488 1.00 98.88 395 PHE A C 1
ATOM 2738 O O . PHE A 1 395 ? -0.951 -13.556 -7.080 1.00 98.88 395 PHE A O 1
ATOM 2745 N N . GLY A 1 396 ? -1.759 -12.183 -5.480 1.00 98.75 396 GLY A N 1
ATOM 2746 C CA . GLY A 1 396 ? -2.777 -13.105 -4.984 1.00 98.75 396 GLY A CA 1
ATOM 2747 C C . GLY A 1 396 ? -3.899 -13.356 -5.990 1.00 98.75 396 GLY A C 1
ATOM 2748 O O . GLY A 1 396 ? -4.439 -14.457 -6.038 1.00 98.75 396 GLY A O 1
ATOM 2749 N N . LEU A 1 397 ? -4.217 -12.374 -6.837 1.00 98.56 397 LEU A N 1
ATOM 2750 C CA . LEU A 1 397 ? -5.246 -12.513 -7.870 1.00 98.56 397 LEU A CA 1
ATOM 2751 C C . LEU A 1 397 ? -4.734 -13.301 -9.082 1.00 98.56 397 LEU A C 1
ATOM 2753 O O . LEU A 1 397 ? -5.365 -14.269 -9.514 1.00 98.56 397 LEU A O 1
ATOM 2757 N N . VAL A 1 398 ? -3.571 -12.911 -9.615 1.00 98.31 398 VAL A N 1
ATOM 2758 C CA . VAL A 1 398 ? -3.001 -13.500 -10.840 1.00 98.31 398 VAL A CA 1
ATOM 2759 C C . VAL A 1 398 ? -2.562 -14.948 -10.619 1.00 98.31 398 VAL A C 1
ATOM 2761 O O . VAL A 1 398 ? -2.726 -15.784 -11.511 1.00 98.31 398 VAL A O 1
ATOM 2764 N N . PHE A 1 399 ? -2.050 -15.265 -9.427 1.00 97.12 399 PHE A N 1
ATOM 2765 C CA . PHE A 1 399 ? -1.569 -16.598 -9.064 1.00 97.12 399 PHE A CA 1
ATOM 2766 C C . PHE A 1 399 ? -2.462 -17.300 -8.033 1.00 97.12 399 PHE A C 1
ATOM 2768 O O . PHE A 1 399 ? -1.978 -18.148 -7.290 1.00 97.12 399 PHE A O 1
ATOM 2775 N N . ALA A 1 400 ? -3.766 -17.001 -7.995 1.00 93.69 400 ALA A N 1
ATOM 2776 C CA . ALA A 1 400 ? -4.683 -17.579 -7.001 1.00 93.69 400 ALA A CA 1
ATOM 2777 C C . ALA A 1 400 ? -4.706 -19.126 -6.982 1.00 93.69 400 ALA A C 1
ATOM 2779 O O . ALA A 1 400 ? -5.019 -19.727 -5.957 1.00 93.69 400 ALA A O 1
ATOM 2780 N N . ASP A 1 401 ? -4.352 -19.776 -8.099 1.00 93.75 401 ASP A N 1
ATOM 2781 C CA . ASP A 1 401 ? -4.276 -21.241 -8.212 1.00 93.75 401 ASP A CA 1
ATOM 2782 C C . ASP A 1 401 ? -2.884 -21.822 -7.853 1.00 93.75 401 ASP A C 1
ATOM 2784 O O . ASP A 1 401 ? -2.728 -23.038 -7.765 1.00 93.75 401 ASP A O 1
ATOM 2788 N N . ASP A 1 402 ? -1.872 -20.976 -7.622 1.00 96.94 402 ASP A N 1
ATOM 2789 C CA . ASP A 1 402 ? -0.508 -21.336 -7.199 1.00 96.94 402 ASP A CA 1
ATOM 2790 C C . ASP A 1 402 ? -0.040 -20.363 -6.102 1.00 96.94 402 ASP A C 1
ATOM 2792 O O . ASP A 1 402 ? 0.756 -19.448 -6.322 1.00 96.94 402 ASP A O 1
ATOM 2796 N N . ILE A 1 403 ? -0.557 -20.564 -4.888 1.00 97.56 403 ILE A N 1
ATOM 2797 C CA . ILE A 1 403 ? -0.315 -19.689 -3.727 1.00 97.56 403 ILE A CA 1
ATOM 2798 C C . ILE A 1 403 ? 1.177 -19.587 -3.394 1.00 97.56 403 ILE A C 1
ATOM 2800 O O . ILE A 1 403 ? 1.675 -18.515 -3.061 1.00 97.56 403 ILE A O 1
ATOM 2804 N N . ALA A 1 404 ? 1.921 -20.684 -3.558 1.00 98.00 404 ALA A N 1
ATOM 2805 C CA . ALA A 1 404 ? 3.360 -20.680 -3.336 1.00 98.00 404 ALA A CA 1
ATOM 2806 C C . ALA A 1 404 ? 4.084 -19.774 -4.349 1.00 98.00 404 ALA A C 1
ATOM 2808 O O . ALA A 1 404 ? 5.100 -19.164 -4.019 1.00 98.00 404 ALA A O 1
ATOM 2809 N N . ARG A 1 405 ? 3.592 -19.680 -5.592 1.00 98.25 405 ARG A N 1
ATOM 2810 C CA . ARG A 1 405 ? 4.078 -18.697 -6.568 1.00 98.25 405 ARG A CA 1
ATOM 2811 C C . ARG A 1 405 ? 3.639 -17.281 -6.209 1.00 98.25 405 ARG A C 1
ATOM 2813 O O . ARG A 1 405 ? 4.501 -16.410 -6.268 1.00 98.25 405 ARG A O 1
ATOM 2820 N N . ALA A 1 406 ? 2.385 -17.069 -5.801 1.00 98.56 406 ALA A N 1
ATOM 2821 C CA . ALA A 1 406 ? 1.887 -15.763 -5.354 1.00 98.56 406 ALA A CA 1
ATOM 2822 C C . ALA A 1 406 ? 2.793 -15.159 -4.269 1.00 98.56 406 ALA A C 1
ATOM 2824 O O . ALA A 1 406 ? 3.301 -14.051 -4.424 1.00 98.56 406 ALA A O 1
ATOM 2825 N N . GLU A 1 407 ? 3.078 -15.943 -3.228 1.00 98.81 407 GLU A N 1
ATOM 2826 C CA . GLU A 1 407 ? 3.958 -15.570 -2.121 1.00 98.81 407 GLU A CA 1
ATOM 2827 C C . GLU A 1 407 ? 5.379 -15.250 -2.597 1.00 98.81 407 GLU A C 1
ATOM 2829 O O . GLU A 1 407 ? 5.883 -14.149 -2.379 1.00 98.81 407 GLU A O 1
ATOM 2834 N N . ARG A 1 408 ? 6.029 -16.187 -3.305 1.00 98.69 408 ARG A N 1
ATOM 2835 C CA . ARG A 1 408 ? 7.419 -16.000 -3.755 1.00 98.69 408 ARG A CA 1
ATOM 2836 C C . ARG A 1 408 ? 7.584 -14.787 -4.667 1.00 98.69 408 ARG A C 1
ATOM 2838 O O . ARG A 1 408 ? 8.603 -14.106 -4.583 1.00 98.69 408 ARG A O 1
ATOM 2845 N N . TRP A 1 409 ? 6.625 -14.549 -5.560 1.00 98.75 409 TRP A N 1
ATOM 2846 C CA . TRP A 1 409 ? 6.682 -13.438 -6.508 1.00 98.75 409 TRP A CA 1
ATOM 2847 C C . TRP A 1 409 ? 6.395 -12.103 -5.829 1.00 98.75 409 TRP A C 1
ATOM 2849 O O . TRP A 1 409 ? 7.085 -11.135 -6.123 1.00 98.75 409 TRP A O 1
ATOM 2859 N N . SER A 1 410 ? 5.464 -12.060 -4.875 1.00 98.94 410 SER A N 1
ATOM 2860 C CA . SER A 1 410 ? 5.199 -10.851 -4.093 1.00 98.94 410 SER A CA 1
ATOM 2861 C C . SER A 1 410 ? 6.400 -10.446 -3.226 1.00 98.94 410 SER A C 1
ATOM 2863 O O . SER A 1 410 ? 6.781 -9.277 -3.186 1.00 98.94 410 SER A O 1
ATOM 2865 N N . VAL A 1 411 ? 7.083 -11.419 -2.614 1.00 98.88 411 VAL A N 1
ATOM 2866 C CA . VAL A 1 411 ? 8.321 -11.182 -1.850 1.00 98.88 411 VAL A CA 1
ATOM 2867 C C . VAL A 1 411 ? 9.458 -10.705 -2.748 1.00 98.88 411 VAL A C 1
ATOM 2869 O O . VAL A 1 411 ? 10.219 -9.822 -2.364 1.00 98.88 411 VAL A O 1
ATOM 2872 N N . ALA A 1 412 ? 9.599 -11.278 -3.945 1.00 98.88 412 ALA A N 1
ATOM 2873 C CA . ALA A 1 412 ? 10.566 -10.791 -4.925 1.00 98.88 412 ALA A CA 1
ATOM 2874 C C . ALA A 1 412 ? 10.246 -9.355 -5.361 1.00 98.88 412 ALA A C 1
ATOM 2876 O O . ALA A 1 412 ? 11.164 -8.546 -5.459 1.00 98.88 412 ALA A O 1
ATOM 2877 N N . HIS A 1 413 ? 8.961 -9.041 -5.537 1.00 98.81 413 HIS A N 1
ATOM 2878 C CA . HIS A 1 413 ? 8.498 -7.703 -5.871 1.00 98.81 413 HIS A CA 1
ATOM 2879 C C . HIS A 1 413 ? 8.863 -6.674 -4.803 1.00 98.81 413 HIS A C 1
ATOM 2881 O O . HIS A 1 413 ? 9.322 -5.588 -5.137 1.00 98.81 413 HIS A O 1
ATOM 2887 N N . SER A 1 414 ? 8.704 -7.023 -3.525 1.00 98.88 414 SER A N 1
ATOM 2888 C CA . SER A 1 414 ? 9.034 -6.109 -2.433 1.00 98.88 414 SER A CA 1
ATOM 2889 C C . SER A 1 414 ? 10.472 -5.595 -2.564 1.00 98.88 414 SER A C 1
ATOM 2891 O O . SER A 1 414 ? 10.688 -4.389 -2.505 1.00 98.88 414 SER A O 1
ATOM 2893 N N . LYS A 1 415 ? 11.424 -6.469 -2.934 1.00 98.81 415 LYS A N 1
ATOM 2894 C CA . LYS A 1 415 ? 12.858 -6.145 -3.067 1.00 98.81 415 LYS A CA 1
ATOM 2895 C C . LYS A 1 415 ? 13.201 -5.067 -4.091 1.00 98.81 415 LYS A C 1
ATOM 2897 O O . LYS A 1 415 ? 14.296 -4.514 -3.987 1.00 98.81 415 LYS A O 1
ATOM 2902 N N . LEU A 1 416 ? 12.297 -4.753 -5.024 1.00 98.75 416 LEU A N 1
ATOM 2903 C CA . LEU A 1 416 ? 12.486 -3.639 -5.955 1.00 98.75 416 LEU A CA 1
ATOM 2904 C C . LEU A 1 416 ? 12.683 -2.320 -5.202 1.00 98.75 416 LEU A C 1
ATOM 2906 O O . LEU A 1 416 ? 13.422 -1.467 -5.674 1.00 98.75 416 LEU A O 1
ATOM 2910 N N . THR A 1 417 ? 12.053 -2.163 -4.033 1.00 98.56 417 THR A N 1
ATOM 2911 C CA . THR A 1 417 ? 12.134 -0.930 -3.233 1.00 98.56 417 THR A CA 1
ATOM 2912 C C . THR A 1 417 ? 12.348 -1.164 -1.735 1.00 98.56 417 THR A C 1
ATOM 2914 O O . THR A 1 417 ? 12.993 -0.363 -1.066 1.00 98.56 417 THR A O 1
ATOM 2917 N N . HIS A 1 418 ? 11.909 -2.306 -1.209 1.00 98.62 418 HIS A N 1
ATOM 2918 C CA . HIS A 1 418 ? 11.953 -2.663 0.206 1.00 98.62 418 HIS A CA 1
ATOM 2919 C C . HIS A 1 418 ? 12.559 -4.060 0.390 1.00 98.62 418 HIS A C 1
ATOM 2921 O O . HIS A 1 418 ? 12.015 -5.066 -0.062 1.00 98.62 418 HIS A O 1
ATOM 2927 N N . ARG A 1 419 ? 13.707 -4.157 1.065 1.00 98.38 419 ARG A N 1
ATOM 2928 C CA . ARG A 1 419 ? 14.332 -5.452 1.400 1.00 98.38 419 ARG A CA 1
ATOM 2929 C C . ARG A 1 419 ? 14.255 -5.798 2.880 1.00 98.38 419 ARG A C 1
ATOM 2931 O O . ARG A 1 419 ? 14.750 -6.857 3.267 1.00 98.38 419 ARG A O 1
ATOM 2938 N N . ASP A 1 420 ? 13.637 -4.941 3.686 1.00 98.56 420 ASP A N 1
ATOM 2939 C CA . ASP A 1 420 ? 13.448 -5.210 5.104 1.00 98.56 420 ASP A CA 1
ATOM 2940 C C . ASP A 1 420 ? 12.559 -6.454 5.311 1.00 98.56 420 ASP A C 1
ATOM 2942 O O . ASP A 1 420 ? 11.503 -6.563 4.674 1.00 98.56 420 ASP A O 1
ATOM 2946 N N . PRO A 1 421 ? 12.939 -7.398 6.193 1.00 98.75 421 PRO A N 1
ATOM 2947 C CA . PRO A 1 421 ? 12.144 -8.588 6.482 1.00 98.75 421 PRO A CA 1
ATOM 2948 C C . PRO A 1 421 ? 10.676 -8.317 6.833 1.00 98.75 421 PRO A C 1
ATOM 2950 O O . PRO A 1 421 ? 9.822 -9.139 6.492 1.00 98.75 421 PRO A O 1
ATOM 2953 N N . ILE A 1 422 ? 10.359 -7.188 7.476 1.00 98.62 422 ILE A N 1
ATOM 2954 C CA . ILE A 1 422 ? 8.979 -6.847 7.843 1.00 98.62 422 ILE A CA 1
ATOM 2955 C C . ILE A 1 422 ? 8.137 -6.504 6.606 1.00 98.62 422 ILE A C 1
ATOM 2957 O O . ILE A 1 422 ? 6.981 -6.916 6.517 1.00 98.62 422 ILE A O 1
ATOM 2961 N N . ALA A 1 423 ? 8.737 -5.845 5.610 1.00 98.81 423 ALA A N 1
ATOM 2962 C CA . ALA A 1 423 ? 8.101 -5.527 4.335 1.00 98.81 423 ALA A CA 1
ATOM 2963 C C . ALA A 1 423 ? 7.917 -6.784 3.470 1.00 98.81 423 ALA A C 1
ATOM 2965 O O . ALA A 1 423 ? 6.839 -7.007 2.910 1.00 98.81 423 ALA A O 1
ATOM 2966 N N . LEU A 1 424 ? 8.927 -7.666 3.442 1.00 98.88 424 LEU A N 1
ATOM 2967 C CA . LEU A 1 424 ? 8.828 -8.970 2.776 1.00 98.88 424 LEU A CA 1
ATOM 2968 C C . LEU A 1 424 ? 7.692 -9.817 3.376 1.00 98.88 424 LEU A C 1
ATOM 2970 O O . LEU A 1 424 ? 6.897 -10.403 2.639 1.00 98.88 424 LEU A O 1
ATOM 2974 N N . ALA A 1 425 ? 7.602 -9.866 4.710 1.00 98.94 425 ALA A N 1
ATOM 2975 C CA . ALA A 1 425 ? 6.572 -10.606 5.433 1.00 98.94 425 ALA A CA 1
ATOM 2976 C C . ALA A 1 425 ? 5.162 -10.071 5.157 1.00 98.94 425 ALA A C 1
ATOM 2978 O O . ALA A 1 425 ? 4.246 -10.858 4.915 1.00 98.94 425 ALA A O 1
ATOM 2979 N N . ALA A 1 426 ? 5.000 -8.747 5.150 1.00 98.94 426 ALA A N 1
ATOM 2980 C CA . ALA A 1 426 ? 3.731 -8.093 4.856 1.00 98.94 426 ALA A CA 1
ATOM 2981 C C . ALA A 1 426 ? 3.256 -8.387 3.421 1.00 98.94 426 ALA A C 1
ATOM 2983 O O . ALA A 1 426 ? 2.107 -8.781 3.217 1.00 98.94 426 ALA A O 1
ATOM 2984 N N . CYS A 1 427 ? 4.156 -8.304 2.434 1.00 98.94 427 CYS A N 1
ATOM 2985 C CA . CYS A 1 427 ? 3.872 -8.659 1.039 1.00 98.94 427 CYS A CA 1
ATOM 2986 C C . CYS A 1 427 ? 3.439 -10.127 0.888 1.00 98.94 427 CYS A C 1
ATOM 2988 O O . CYS A 1 427 ? 2.422 -10.419 0.254 1.00 98.94 427 CYS A O 1
ATOM 2990 N N . ALA A 1 428 ? 4.172 -11.050 1.524 1.00 98.94 428 ALA A N 1
ATOM 2991 C CA . ALA A 1 428 ? 3.832 -12.471 1.548 1.00 98.94 428 ALA A CA 1
ATOM 2992 C C . ALA A 1 428 ? 2.424 -12.710 2.111 1.00 98.94 428 ALA A C 1
ATOM 2994 O O . ALA A 1 428 ? 1.614 -13.393 1.482 1.00 98.94 428 ALA A O 1
ATOM 2995 N N . ALA A 1 429 ? 2.121 -12.117 3.269 1.00 98.94 429 ALA A N 1
ATOM 2996 C CA . ALA A 1 429 ? 0.808 -12.199 3.891 1.00 98.94 429 ALA A CA 1
ATOM 2997 C C . ALA A 1 429 ? -0.289 -11.658 2.969 1.00 98.94 429 ALA A C 1
ATOM 2999 O O . ALA A 1 429 ? -1.273 -12.355 2.731 1.00 98.94 429 ALA A O 1
ATOM 3000 N N . MET A 1 430 ? -0.108 -10.467 2.395 1.00 98.94 430 MET A N 1
ATOM 3001 C CA . MET A 1 430 ? -1.118 -9.842 1.545 1.00 98.94 430 MET A CA 1
ATOM 3002 C C . MET A 1 430 ? -1.452 -10.697 0.314 1.00 98.94 430 MET A C 1
ATOM 3004 O O . MET A 1 430 ? -2.621 -10.992 0.053 1.00 98.94 430 MET A O 1
ATOM 3008 N N . ALA A 1 431 ? -0.434 -11.176 -0.407 1.00 98.94 431 ALA A N 1
ATOM 3009 C CA . ALA A 1 431 ? -0.632 -12.026 -1.580 1.00 98.94 431 ALA A CA 1
ATOM 3010 C C . ALA A 1 431 ? -1.333 -13.354 -1.234 1.00 98.94 431 ALA A C 1
ATOM 3012 O O . ALA A 1 431 ? -2.234 -13.787 -1.957 1.00 98.94 431 ALA A O 1
ATOM 3013 N N . VAL A 1 432 ? -0.958 -13.990 -0.119 1.00 98.94 432 VAL A N 1
ATOM 3014 C CA . VAL A 1 432 ? -1.563 -15.251 0.344 1.00 98.94 432 VAL A CA 1
ATOM 3015 C C . VAL A 1 432 ? -3.016 -15.050 0.780 1.00 98.94 432 VAL A C 1
ATOM 3017 O O . VAL A 1 432 ? -3.891 -15.821 0.376 1.00 98.94 432 VAL A O 1
ATOM 3020 N N . GLY A 1 433 ? -3.296 -13.999 1.553 1.00 98.88 433 GLY A N 1
ATOM 3021 C CA . GLY A 1 433 ? -4.644 -13.668 2.012 1.00 98.88 433 GLY A CA 1
ATOM 3022 C C . GLY A 1 433 ? -5.601 -13.458 0.847 1.00 98.88 433 GLY A C 1
ATOM 3023 O O . GLY A 1 433 ? -6.638 -14.124 0.767 1.00 98.88 433 GLY A O 1
ATOM 3024 N N . VAL A 1 434 ? -5.200 -12.611 -0.105 1.00 98.88 434 VAL A N 1
ATOM 3025 C CA . VAL A 1 434 ? -5.976 -12.307 -1.313 1.00 98.88 434 VAL A CA 1
ATOM 3026 C C . VAL A 1 434 ? -6.215 -13.558 -2.156 1.00 98.88 434 VAL A C 1
ATOM 3028 O O . VAL A 1 434 ? -7.354 -13.801 -2.553 1.00 98.88 434 VAL A O 1
ATOM 3031 N N . ALA A 1 435 ? -5.198 -14.402 -2.371 1.00 98.69 435 ALA A N 1
ATOM 3032 C CA . ALA A 1 435 ? -5.360 -15.654 -3.114 1.00 98.69 435 ALA A CA 1
ATOM 3033 C C . ALA A 1 435 ? -6.418 -16.573 -2.479 1.00 98.69 435 ALA A C 1
ATOM 3035 O O . ALA A 1 435 ? -7.285 -17.117 -3.170 1.00 98.69 435 ALA A O 1
ATOM 3036 N N . HIS A 1 436 ? -6.394 -16.719 -1.151 1.00 98.62 436 HIS A N 1
ATOM 3037 C CA . HIS A 1 436 ? -7.350 -17.560 -0.438 1.00 98.62 436 HIS A CA 1
ATOM 3038 C C . HIS A 1 436 ? -8.783 -17.029 -0.508 1.00 98.62 436 HIS A C 1
ATOM 3040 O O . HIS A 1 436 ? -9.701 -17.809 -0.793 1.00 98.62 436 HIS A O 1
ATOM 3046 N N . VAL A 1 437 ? -9.002 -15.735 -0.266 1.00 98.06 437 VAL A N 1
ATOM 3047 C CA . VAL A 1 437 ? -10.361 -15.170 -0.299 1.00 98.06 437 VAL A CA 1
ATOM 3048 C C . VAL A 1 437 ? -10.903 -15.082 -1.728 1.00 98.06 437 VAL A C 1
ATOM 3050 O O . VAL A 1 437 ? -12.072 -15.415 -1.941 1.00 98.06 437 VAL A O 1
ATOM 3053 N N . ALA A 1 438 ? -10.051 -14.800 -2.723 1.00 95.81 438 ALA A N 1
ATOM 3054 C CA . ALA A 1 438 ? -10.413 -14.847 -4.141 1.00 95.81 438 ALA A CA 1
ATOM 3055 C C . ALA A 1 438 ? -10.869 -16.261 -4.555 1.00 95.81 438 ALA A C 1
ATOM 3057 O O . ALA A 1 438 ? -11.897 -16.429 -5.223 1.00 95.81 438 ALA A O 1
ATOM 3058 N N . ALA A 1 439 ? -10.182 -17.297 -4.057 1.00 94.81 439 ALA A N 1
ATOM 3059 C CA . ALA A 1 439 ? -10.562 -18.703 -4.214 1.00 94.81 439 ALA A CA 1
ATOM 3060 C C . ALA A 1 439 ? -11.794 -19.121 -3.377 1.00 94.81 439 ALA A C 1
ATOM 3062 O O . ALA A 1 439 ? -12.260 -20.257 -3.474 1.00 94.81 439 ALA A O 1
ATOM 3063 N N . GLY A 1 440 ? -12.361 -18.222 -2.567 1.00 94.62 440 GLY A N 1
ATOM 3064 C CA . GLY A 1 440 ? -13.571 -18.461 -1.779 1.00 94.62 440 GLY A CA 1
ATOM 3065 C C . GLY A 1 440 ? -13.348 -19.233 -0.491 1.00 94.62 440 GLY A C 1
ATOM 3066 O O . GLY A 1 440 ? -14.289 -19.839 0.023 1.00 94.62 440 GLY A O 1
ATOM 3067 N N . ARG A 1 441 ? -12.120 -19.241 0.032 1.00 97.38 441 ARG A N 1
ATOM 3068 C CA . ARG A 1 441 ? -11.862 -19.751 1.377 1.00 97.38 441 ARG A CA 1
ATOM 3069 C C . ARG A 1 441 ? -12.481 -18.830 2.429 1.00 97.38 441 ARG A C 1
ATOM 3071 O O . ARG A 1 441 ? -12.703 -17.644 2.196 1.00 97.38 441 ARG A O 1
ATOM 3078 N N . ALA A 1 442 ? -12.757 -19.403 3.598 1.00 98.12 442 ALA A N 1
ATOM 3079 C CA . ALA A 1 442 ? -13.307 -18.659 4.723 1.00 98.12 442 ALA A CA 1
ATOM 3080 C C . ALA A 1 442 ? -12.310 -17.587 5.220 1.00 98.12 442 ALA A C 1
ATOM 3082 O O . ALA A 1 442 ? -11.115 -17.888 5.293 1.00 98.12 442 ALA A O 1
ATOM 3083 N N . PRO A 1 443 ? -12.774 -16.394 5.641 1.00 98.38 443 PRO A N 1
ATOM 3084 C CA . PRO A 1 443 ? -11.910 -15.310 6.124 1.00 98.38 443 PRO A CA 1
ATOM 3085 C C . PRO A 1 443 ? -10.948 -15.727 7.239 1.00 98.38 443 PRO A C 1
ATOM 3087 O O . PRO A 1 443 ? -9.756 -15.461 7.157 1.00 98.38 443 PRO A O 1
ATOM 3090 N N . ARG A 1 444 ? -11.430 -16.488 8.230 1.00 98.00 444 ARG A N 1
ATOM 3091 C CA . ARG A 1 444 ? -10.597 -17.027 9.324 1.00 98.00 444 ARG A CA 1
ATOM 3092 C C . ARG A 1 444 ? -9.460 -17.919 8.843 1.00 98.00 444 ARG A C 1
ATOM 3094 O O . ARG A 1 444 ? -8.367 -17.880 9.394 1.00 98.00 444 ARG A O 1
ATOM 3101 N N . TYR A 1 445 ? -9.725 -18.725 7.818 1.00 98.69 445 TYR A N 1
ATOM 3102 C CA . TYR A 1 445 ? -8.702 -19.573 7.222 1.00 98.69 445 TYR A CA 1
ATOM 3103 C C . TYR A 1 445 ? -7.670 -18.723 6.475 1.00 98.69 445 TYR A C 1
ATOM 3105 O O . TYR A 1 445 ? -6.479 -18.906 6.688 1.00 98.69 445 TYR A O 1
ATOM 3113 N N . ALA A 1 446 ? -8.116 -17.748 5.676 1.00 98.75 446 ALA A N 1
ATOM 3114 C CA . ALA A 1 446 ? -7.214 -16.824 4.994 1.00 98.75 446 ALA A CA 1
ATOM 3115 C C . ALA A 1 446 ? -6.312 -16.065 5.985 1.00 98.75 446 ALA A C 1
ATOM 3117 O O . ALA A 1 446 ? -5.103 -16.070 5.801 1.00 98.75 446 ALA A O 1
ATOM 3118 N N . LEU A 1 447 ? -6.866 -15.519 7.074 1.00 98.88 447 LEU A N 1
ATOM 3119 C CA . LEU A 1 447 ? -6.102 -14.843 8.134 1.00 98.88 447 LEU A CA 1
ATOM 3120 C C . LEU A 1 447 ? -5.028 -15.751 8.759 1.00 98.88 447 LEU A C 1
ATOM 3122 O O . LEU A 1 447 ? -3.884 -15.336 8.923 1.00 98.88 447 LEU A O 1
ATOM 3126 N N . SER A 1 448 ? -5.360 -17.013 9.051 1.00 98.81 448 SER A N 1
ATOM 3127 C CA . SER A 1 448 ? -4.379 -17.980 9.563 1.00 98.81 448 SER A CA 1
ATOM 3128 C C . SER A 1 448 ? -3.240 -18.241 8.569 1.00 98.81 448 SER A C 1
ATOM 3130 O O . SER A 1 448 ? -2.085 -18.373 8.975 1.00 98.81 448 SER A O 1
ATOM 3132 N N . GLU A 1 449 ? -3.545 -18.330 7.275 1.00 98.88 449 GLU A N 1
ATOM 3133 C CA . GLU A 1 449 ? -2.541 -18.541 6.225 1.00 98.88 449 GLU A CA 1
ATOM 3134 C C . GLU A 1 449 ? -1.685 -17.283 6.000 1.00 98.88 449 GLU A C 1
ATOM 3136 O O . GLU A 1 449 ? -0.479 -17.401 5.788 1.00 98.88 449 GLU A O 1
ATOM 3141 N N . MET A 1 450 ? -2.262 -16.081 6.139 1.00 98.88 450 MET A N 1
ATOM 3142 C CA . MET A 1 450 ? -1.524 -14.810 6.127 1.00 98.88 450 MET A CA 1
ATOM 3143 C C . MET A 1 450 ? -0.470 -14.768 7.241 1.00 98.88 450 MET A C 1
ATOM 3145 O O . MET A 1 450 ? 0.697 -14.486 6.969 1.00 98.88 450 MET A O 1
ATOM 3149 N N . VAL A 1 451 ? -0.850 -15.108 8.480 1.00 98.94 451 VAL A N 1
ATOM 3150 C CA . VAL A 1 451 ? 0.078 -15.193 9.627 1.00 98.94 451 VAL A CA 1
ATOM 3151 C C . VAL A 1 451 ? 1.179 -16.224 9.358 1.00 98.94 451 VAL A C 1
ATOM 3153 O O . VAL A 1 451 ? 2.360 -15.963 9.600 1.00 98.94 451 VAL A O 1
ATOM 3156 N N . GLY A 1 452 ? 0.812 -17.388 8.811 1.00 98.81 452 GLY A N 1
ATOM 3157 C CA . GLY A 1 452 ? 1.762 -18.434 8.436 1.00 98.81 452 GLY A CA 1
ATOM 3158 C C . GLY A 1 452 ? 2.775 -17.981 7.380 1.00 98.81 452 GLY A C 1
ATOM 3159 O O . GLY A 1 452 ? 3.958 -18.301 7.500 1.00 98.81 452 GLY A O 1
ATOM 3160 N N . ALA A 1 453 ? 2.333 -17.220 6.376 1.00 98.88 453 ALA A N 1
ATOM 3161 C CA . ALA A 1 453 ? 3.195 -16.656 5.342 1.00 98.88 453 ALA A CA 1
ATOM 3162 C C . ALA A 1 453 ? 4.151 -15.600 5.912 1.00 98.88 453 ALA A C 1
ATOM 3164 O O . ALA A 1 453 ? 5.360 -15.702 5.704 1.00 98.88 453 ALA A O 1
ATOM 3165 N N . ALA A 1 454 ? 3.645 -14.651 6.708 1.00 98.88 454 ALA A N 1
ATOM 3166 C CA . ALA A 1 454 ? 4.473 -13.635 7.360 1.00 98.88 454 ALA A CA 1
ATOM 3167 C C . ALA A 1 454 ? 5.567 -14.256 8.244 1.00 98.88 454 ALA A C 1
ATOM 3169 O O . ALA A 1 454 ? 6.724 -13.840 8.185 1.00 98.88 454 ALA A O 1
ATOM 3170 N N . CYS A 1 455 ? 5.235 -15.308 9.001 1.00 98.75 455 CYS A N 1
ATOM 3171 C CA . CYS A 1 455 ? 6.146 -15.965 9.944 1.00 98.75 455 CYS A CA 1
ATOM 3172 C C . CYS A 1 455 ? 7.421 -16.513 9.279 1.00 98.75 455 CYS A C 1
ATOM 3174 O O . CYS A 1 455 ? 8.478 -16.567 9.908 1.00 98.75 455 CYS A O 1
ATOM 3176 N N . ARG A 1 456 ? 7.355 -16.876 7.989 1.00 98.31 456 ARG A N 1
ATOM 3177 C CA . ARG A 1 456 ? 8.513 -17.378 7.225 1.00 98.31 456 ARG A CA 1
ATOM 3178 C C . ARG A 1 456 ? 9.580 -16.312 6.975 1.00 98.31 456 ARG A C 1
ATOM 3180 O O . ARG A 1 456 ? 10.730 -16.672 6.737 1.00 98.31 456 ARG A O 1
ATOM 3187 N N . TYR A 1 457 ? 9.204 -15.035 7.020 1.00 98.38 457 TYR A N 1
ATOM 3188 C CA . TYR A 1 457 ? 10.081 -13.899 6.726 1.00 98.38 457 TYR A CA 1
ATOM 3189 C C . TYR A 1 457 ? 10.342 -13.038 7.964 1.00 98.38 457 TYR A C 1
ATOM 3191 O O . TYR A 1 457 ? 11.466 -12.587 8.165 1.00 98.38 457 TYR A O 1
ATOM 3199 N N . SER A 1 458 ? 9.330 -12.857 8.815 1.00 98.56 458 SER A N 1
ATOM 3200 C CA . SER A 1 458 ? 9.409 -12.097 10.061 1.00 98.56 458 SER A CA 1
ATOM 3201 C C . SER A 1 458 ? 8.464 -12.696 11.116 1.00 98.56 458 SER A C 1
ATOM 3203 O O . SER A 1 458 ? 7.252 -12.451 11.089 1.00 98.56 458 SER A O 1
ATOM 3205 N N . PRO A 1 459 ? 8.987 -13.482 12.077 1.00 98.31 459 PRO A N 1
ATOM 3206 C CA . PRO A 1 459 ? 8.186 -14.013 13.178 1.00 98.31 459 PRO A CA 1
ATOM 3207 C C . PRO A 1 459 ? 7.523 -12.926 14.035 1.00 98.31 459 PRO A C 1
ATOM 3209 O O . PRO A 1 459 ? 6.403 -13.122 14.497 1.00 98.31 459 PRO A O 1
ATOM 3212 N N . SER A 1 460 ? 8.172 -11.771 14.227 1.00 98.19 460 SER A N 1
ATOM 3213 C CA . SER A 1 460 ? 7.597 -10.646 14.980 1.00 98.19 460 SER A CA 1
ATOM 3214 C C . SER A 1 460 ? 6.391 -10.035 14.266 1.00 98.19 460 SER A C 1
ATOM 3216 O O . SER A 1 460 ? 5.381 -9.768 14.913 1.00 98.19 460 SER A O 1
ATOM 3218 N N . THR A 1 461 ? 6.443 -9.899 12.936 1.00 98.69 461 THR A N 1
ATOM 3219 C CA . THR A 1 461 ? 5.291 -9.463 12.128 1.00 98.69 461 THR A CA 1
ATOM 3220 C C . THR A 1 461 ? 4.122 -10.436 12.276 1.00 98.69 461 THR A C 1
ATOM 3222 O O . THR A 1 461 ? 2.994 -10.012 12.502 1.00 98.69 461 THR A O 1
ATOM 3225 N N . ALA A 1 462 ? 4.380 -11.747 12.237 1.00 98.81 462 ALA A N 1
ATOM 3226 C CA . ALA A 1 462 ? 3.337 -12.754 12.434 1.00 98.81 462 ALA A CA 1
ATOM 3227 C C . ALA A 1 462 ? 2.697 -12.696 13.832 1.00 98.81 462 ALA A C 1
ATOM 3229 O O . ALA A 1 462 ? 1.483 -12.847 13.951 1.00 98.81 462 ALA A O 1
ATOM 3230 N N . VAL A 1 463 ? 3.490 -12.451 14.882 1.00 98.75 463 VAL A N 1
ATOM 3231 C CA . VAL A 1 463 ? 2.973 -12.257 16.248 1.00 98.75 463 VAL A CA 1
ATOM 3232 C C . VAL A 1 463 ? 2.082 -11.019 16.322 1.00 98.75 463 VAL A C 1
ATOM 3234 O O . VAL A 1 463 ? 0.986 -11.106 16.867 1.00 98.75 463 VAL A O 1
ATOM 3237 N N . MET A 1 464 ? 2.510 -9.900 15.734 1.00 98.75 464 MET A N 1
ATOM 3238 C CA . MET A 1 464 ? 1.720 -8.667 15.696 1.00 98.75 464 MET A CA 1
ATOM 3239 C C . MET A 1 464 ? 0.388 -8.870 14.959 1.00 98.75 464 MET A C 1
ATOM 3241 O O . MET A 1 464 ? -0.661 -8.468 15.455 1.00 98.75 464 MET A O 1
ATOM 3245 N N . MET A 1 465 ? 0.404 -9.564 13.816 1.00 98.88 465 MET A N 1
ATOM 3246 C CA . MET A 1 465 ? -0.816 -9.916 13.082 1.00 98.88 465 MET A CA 1
ATOM 3247 C C . MET A 1 465 ? -1.744 -10.819 13.902 1.00 98.88 465 MET A C 1
ATOM 3249 O O . MET A 1 465 ? -2.950 -10.591 13.923 1.00 98.88 465 MET A O 1
ATOM 3253 N N . ALA A 1 466 ? -1.203 -11.832 14.586 1.00 98.81 466 ALA A N 1
ATOM 3254 C CA . ALA A 1 466 ? -1.996 -12.722 15.433 1.00 98.81 466 ALA A CA 1
ATOM 3255 C C . ALA A 1 466 ? -2.656 -11.962 16.595 1.00 98.81 466 ALA A C 1
ATOM 3257 O O . ALA A 1 466 ? -3.847 -12.134 16.828 1.00 98.81 466 ALA A O 1
ATOM 3258 N N . GLN A 1 467 ? -1.919 -11.062 17.254 1.00 98.75 467 GLN A N 1
ATOM 3259 C CA . GLN A 1 467 ? -2.460 -10.192 18.304 1.00 98.75 467 GLN A CA 1
ATOM 3260 C C . GLN A 1 467 ? -3.571 -9.280 17.777 1.00 98.75 467 GLN A C 1
ATOM 3262 O O . GLN A 1 467 ? -4.606 -9.143 18.418 1.00 98.75 467 GLN A O 1
ATOM 3267 N N . ALA A 1 468 ? -3.396 -8.701 16.588 1.00 98.81 468 ALA A N 1
ATOM 3268 C CA . ALA A 1 468 ? -4.417 -7.873 15.955 1.00 98.81 468 ALA A CA 1
ATOM 3269 C C . ALA A 1 468 ? -5.686 -8.684 15.607 1.00 98.81 468 ALA A C 1
ATOM 3271 O O . ALA A 1 468 ? -6.802 -8.192 15.741 1.00 98.81 468 ALA A O 1
ATOM 3272 N N . ILE A 1 469 ? -5.553 -9.954 15.214 1.00 98.81 469 ILE A N 1
ATOM 3273 C CA . ILE A 1 469 ? -6.707 -10.847 15.009 1.00 98.81 469 ILE A CA 1
ATOM 3274 C C . ILE A 1 469 ? -7.387 -11.183 16.347 1.00 98.81 469 ILE A C 1
ATOM 3276 O O . ILE A 1 469 ? -8.614 -11.154 16.429 1.00 98.81 469 ILE A O 1
ATOM 3280 N N . ASP A 1 470 ? -6.618 -11.459 17.401 1.00 98.62 470 ASP A N 1
ATOM 3281 C CA . ASP A 1 470 ? -7.155 -11.750 18.737 1.00 98.62 470 ASP A CA 1
ATOM 3282 C C . ASP A 1 470 ? -7.890 -10.538 19.341 1.00 98.62 470 ASP A C 1
ATOM 3284 O O . ASP A 1 470 ? -8.938 -10.703 19.975 1.00 98.62 470 ASP A O 1
ATOM 3288 N N . ASP A 1 471 ? -7.391 -9.322 19.101 1.00 98.62 471 ASP A N 1
ATOM 3289 C CA . ASP A 1 471 ? -8.050 -8.062 19.457 1.00 98.62 471 ASP A CA 1
ATOM 3290 C C . ASP A 1 471 ? -9.436 -7.963 18.798 1.00 98.62 471 ASP A C 1
ATOM 3292 O O . ASP A 1 471 ? -10.432 -7.672 19.468 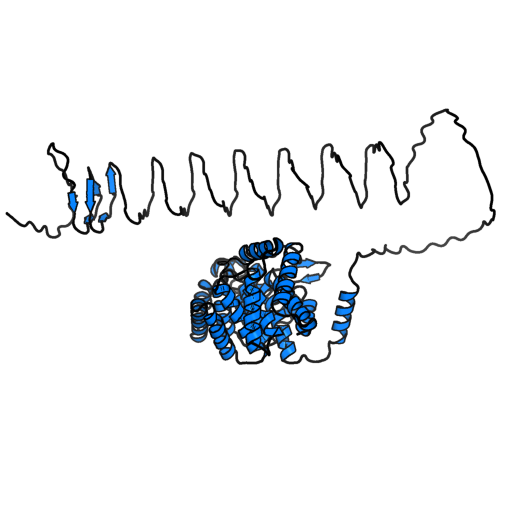1.00 98.62 471 ASP A O 1
ATOM 3296 N N . ALA A 1 472 ? -9.528 -8.260 17.495 1.00 98.31 472 ALA A N 1
ATOM 3297 C CA . ALA A 1 472 ? -10.798 -8.278 16.770 1.00 98.31 472 ALA A CA 1
ATOM 3298 C C . ALA A 1 472 ? -11.783 -9.301 17.361 1.00 98.31 472 ALA A C 1
ATOM 3300 O O . ALA A 1 472 ? -12.965 -8.995 17.536 1.00 98.31 472 ALA A O 1
ATOM 3301 N N . ASP A 1 473 ? -11.298 -10.491 17.713 1.00 97.44 473 ASP A N 1
ATOM 3302 C CA . ASP A 1 473 ? -12.117 -11.606 18.217 1.00 97.44 473 ASP A CA 1
ATOM 3303 C C . ASP A 1 473 ? -12.619 -11.365 19.631 1.00 97.44 473 ASP A C 1
ATOM 3305 O O . ASP A 1 473 ? -13.725 -11.772 19.994 1.00 97.44 473 ASP A O 1
ATOM 3309 N N . SER A 1 474 ? -11.805 -10.663 20.408 1.00 97.81 474 SER A N 1
ATOM 3310 C CA . SER A 1 474 ? -12.112 -10.262 21.774 1.00 97.81 474 SER A CA 1
ATOM 3311 C C . SER A 1 474 ? -12.978 -8.999 21.834 1.00 97.81 474 SER A C 1
ATOM 3313 O O . SER A 1 474 ? -13.410 -8.607 22.917 1.00 97.81 474 SER A O 1
ATOM 3315 N N . GLY A 1 475 ? -13.259 -8.369 20.688 1.00 97.31 475 GLY A N 1
ATOM 3316 C CA . GLY A 1 475 ? -14.075 -7.160 20.599 1.00 97.31 475 GLY A CA 1
ATOM 3317 C C . GLY A 1 475 ? -13.361 -5.889 21.061 1.00 97.31 475 GLY A C 1
ATOM 3318 O O . GLY A 1 475 ? -14.034 -4.924 21.424 1.00 97.31 475 GLY A O 1
ATOM 3319 N N . VAL A 1 476 ? -12.024 -5.869 21.049 1.00 97.81 476 VAL A N 1
ATOM 3320 C CA . VAL A 1 476 ? -11.225 -4.666 21.321 1.00 97.81 476 VAL A CA 1
ATOM 3321 C C . VAL A 1 476 ? -11.568 -3.596 20.283 1.00 97.81 476 VAL A C 1
ATOM 3323 O O . VAL A 1 476 ? -11.693 -3.883 19.088 1.00 97.81 476 VAL A O 1
ATOM 3326 N N . GLY A 1 477 ? -11.793 -2.366 20.748 1.00 95.62 477 GLY A N 1
ATOM 3327 C CA . GLY A 1 477 ? -12.207 -1.247 19.902 1.00 95.62 477 GLY A CA 1
ATOM 3328 C C . GLY A 1 477 ? -11.078 -0.718 19.005 1.00 95.62 477 GLY A C 1
ATOM 3329 O O . GLY A 1 477 ? -9.907 -0.852 19.366 1.00 95.62 477 GLY A O 1
ATOM 3330 N N . PRO A 1 478 ? -11.415 -0.090 17.862 1.00 93.69 478 PRO A N 1
ATOM 3331 C CA . PRO A 1 478 ? -10.429 0.367 16.881 1.00 93.69 478 PRO A CA 1
ATOM 3332 C C . PRO A 1 478 ? -9.470 1.405 17.465 1.00 93.69 478 PRO A C 1
ATOM 3334 O O . PRO A 1 478 ? -8.276 1.311 17.221 1.00 93.69 478 PRO A O 1
ATOM 3337 N N . GLU A 1 479 ? -9.948 2.302 18.330 1.00 92.62 479 GLU A N 1
ATOM 3338 C CA . GLU A 1 479 ? -9.103 3.287 19.023 1.00 92.62 479 GLU A CA 1
ATOM 3339 C C . GLU A 1 479 ? -7.981 2.651 19.850 1.00 92.62 479 GLU A C 1
ATOM 3341 O O . GLU A 1 479 ? -6.930 3.242 20.017 1.00 92.62 479 GLU A O 1
ATOM 3346 N N . GLN A 1 480 ? -8.164 1.442 20.385 1.00 94.94 480 GLN A N 1
ATOM 3347 C CA . GLN A 1 480 ? -7.118 0.792 21.178 1.00 94.94 480 GLN A CA 1
ATOM 3348 C C . GLN A 1 480 ? -6.124 0.016 20.303 1.00 94.94 480 GLN A C 1
ATOM 3350 O O . GLN A 1 480 ? -4.943 -0.110 20.649 1.00 94.94 480 GLN A O 1
ATOM 3355 N N . THR A 1 481 ? -6.600 -0.565 19.203 1.00 96.50 481 THR A N 1
ATOM 3356 C CA . THR A 1 481 ? -5.768 -1.397 18.326 1.00 96.50 481 THR A CA 1
ATOM 3357 C C . THR A 1 481 ? -5.039 -0.577 17.273 1.00 96.50 481 THR A C 1
ATOM 3359 O O . THR A 1 481 ? -3.838 -0.763 17.097 1.00 96.50 481 THR A O 1
ATOM 3362 N N . LEU A 1 482 ? -5.727 0.350 16.615 1.00 95.25 482 LEU A N 1
ATOM 3363 C CA . LEU A 1 482 ? -5.203 1.108 15.482 1.00 95.25 482 LEU A CA 1
ATOM 3364 C C . LEU A 1 482 ? -4.334 2.297 15.911 1.00 95.25 482 LEU A C 1
ATOM 3366 O O . LEU A 1 482 ? -3.420 2.664 15.188 1.00 95.25 482 LEU A O 1
ATOM 3370 N N . GLU A 1 483 ? -4.490 2.796 17.139 1.00 91.25 483 GLU A N 1
ATOM 3371 C CA . GLU A 1 483 ? -3.553 3.764 17.738 1.00 91.25 483 GLU A CA 1
ATOM 3372 C C . GLU A 1 483 ? -2.114 3.222 17.803 1.00 91.25 483 GLU A C 1
ATOM 3374 O O . GLU A 1 483 ? -1.151 3.978 17.696 1.00 91.25 483 GLU A O 1
ATOM 3379 N N . ARG A 1 484 ? -1.970 1.895 17.948 1.00 92.88 484 ARG A N 1
ATOM 3380 C CA . ARG A 1 484 ? -0.684 1.177 17.945 1.00 92.88 484 ARG A CA 1
ATOM 3381 C C . ARG A 1 484 ? -0.254 0.696 16.561 1.00 92.88 484 ARG A C 1
ATOM 3383 O O . ARG A 1 484 ? 0.862 0.208 16.432 1.00 92.88 484 ARG A O 1
ATOM 3390 N N . LEU A 1 485 ? -1.152 0.716 15.578 1.00 95.31 485 LEU A N 1
ATOM 3391 C CA . LEU A 1 485 ? -0.957 0.134 14.250 1.00 95.31 485 LEU A CA 1
ATOM 3392 C C . LEU A 1 485 ? -1.356 1.167 13.191 1.00 95.31 485 LEU A C 1
ATOM 3394 O O . LEU A 1 485 ? -2.325 0.978 12.459 1.00 95.31 485 LEU A O 1
ATOM 3398 N N . ARG A 1 486 ? -0.603 2.267 13.143 1.00 89.31 486 ARG A N 1
ATOM 3399 C CA . ARG A 1 486 ? -0.922 3.462 12.347 1.00 89.31 486 ARG A CA 1
ATOM 3400 C C . ARG A 1 486 ? -0.549 3.345 10.865 1.00 89.31 486 ARG A C 1
ATOM 3402 O O . ARG A 1 486 ? -0.655 4.316 10.135 1.00 89.31 486 ARG A O 1
ATOM 3409 N N . GLY A 1 487 ? -0.081 2.180 10.419 1.00 90.00 487 GLY A N 1
ATOM 3410 C CA . GLY A 1 487 ? 0.147 1.867 9.004 1.00 90.00 487 GLY A CA 1
ATOM 3411 C C . GLY A 1 487 ? 1.539 2.208 8.461 1.00 90.00 487 GLY A C 1
ATOM 3412 O O . GLY A 1 487 ? 2.010 1.491 7.586 1.00 90.00 487 GLY A O 1
ATOM 3413 N N . TRP A 1 488 ? 2.260 3.168 9.052 1.00 92.50 488 TRP A N 1
ATOM 3414 C CA . TRP A 1 488 ? 3.555 3.650 8.541 1.00 92.50 488 TRP A CA 1
ATOM 3415 C C . TRP A 1 488 ? 4.564 2.538 8.231 1.00 92.50 488 TRP A C 1
ATOM 3417 O O . TRP A 1 488 ? 5.243 2.536 7.199 1.00 92.50 488 TRP A O 1
ATOM 3427 N N . ALA A 1 489 ? 4.681 1.564 9.137 1.00 97.00 489 ALA A N 1
ATOM 3428 C CA . ALA A 1 489 ? 5.524 0.401 8.926 1.00 97.00 489 ALA A CA 1
ATOM 3429 C C . ALA A 1 489 ? 4.716 -0.768 8.345 1.00 97.00 489 ALA A C 1
ATOM 3431 O O . ALA A 1 489 ? 3.621 -1.086 8.802 1.00 97.00 489 ALA A O 1
ATOM 3432 N N . ALA A 1 490 ? 5.300 -1.521 7.409 1.00 98.31 490 ALA A N 1
ATOM 3433 C CA . ALA A 1 490 ? 4.584 -2.577 6.683 1.00 98.31 490 ALA A CA 1
ATOM 3434 C C . ALA A 1 490 ? 3.960 -3.654 7.591 1.00 98.31 490 ALA A C 1
ATOM 3436 O O . ALA A 1 490 ? 2.913 -4.220 7.273 1.00 98.31 490 ALA A O 1
ATOM 3437 N N . HIS A 1 491 ? 4.607 -3.952 8.722 1.00 98.31 491 HIS A N 1
ATOM 3438 C CA . HIS A 1 491 ? 4.099 -4.896 9.716 1.00 98.31 491 HIS A CA 1
ATOM 3439 C C . HIS A 1 491 ? 2.909 -4.356 10.515 1.00 98.31 491 HIS A C 1
ATOM 3441 O O . HIS A 1 491 ? 2.030 -5.143 10.861 1.00 98.31 491 HIS A O 1
ATOM 3447 N N . GLU A 1 492 ? 2.849 -3.045 10.747 1.00 98.12 492 GLU A N 1
ATOM 3448 C CA . GLU A 1 492 ? 1.694 -2.380 11.349 1.00 98.12 492 GLU A CA 1
ATOM 3449 C C . GLU A 1 492 ? 0.523 -2.375 10.367 1.00 98.12 492 GLU A C 1
ATOM 3451 O O . GLU A 1 492 ? -0.554 -2.852 10.718 1.00 98.12 492 GLU A O 1
ATOM 3456 N N . ALA A 1 493 ? 0.755 -1.953 9.116 1.00 98.50 493 ALA A N 1
ATOM 3457 C CA . ALA A 1 493 ? -0.265 -1.912 8.067 1.00 98.50 493 ALA A CA 1
ATOM 3458 C C . ALA A 1 493 ? -0.938 -3.274 7.850 1.00 98.50 493 ALA A C 1
ATOM 3460 O O . ALA A 1 493 ? -2.165 -3.390 7.875 1.00 98.50 493 ALA A O 1
ATOM 3461 N N . ILE A 1 494 ? -0.151 -4.346 7.686 1.00 98.88 494 ILE A N 1
ATOM 3462 C CA . ILE A 1 494 ? -0.717 -5.681 7.451 1.00 98.88 494 ILE A CA 1
ATOM 3463 C C . ILE A 1 494 ? -1.424 -6.247 8.691 1.00 98.88 494 ILE A C 1
ATOM 3465 O O . ILE A 1 494 ? -2.408 -6.977 8.552 1.00 98.88 494 ILE A O 1
ATOM 3469 N N . ALA A 1 495 ? -0.962 -5.917 9.903 1.00 98.88 495 ALA A N 1
ATOM 3470 C CA . ALA A 1 495 ? -1.620 -6.326 11.141 1.00 98.88 495 ALA A CA 1
ATOM 3471 C C . ALA A 1 495 ? -2.949 -5.583 11.344 1.00 98.88 495 ALA A C 1
ATOM 3473 O O . ALA A 1 495 ? -3.964 -6.225 11.625 1.00 98.88 495 ALA A O 1
ATOM 3474 N N . ALA A 1 496 ? -2.977 -4.268 11.117 1.00 98.75 496 ALA A N 1
ATOM 3475 C CA . ALA A 1 496 ? -4.196 -3.463 11.130 1.00 98.75 496 ALA A CA 1
ATOM 3476 C C . ALA A 1 496 ? -5.201 -3.954 10.077 1.00 98.75 496 ALA A C 1
ATOM 3478 O O . ALA A 1 496 ? -6.377 -4.153 10.389 1.00 98.75 496 ALA A O 1
ATOM 3479 N N . ALA A 1 497 ? -4.739 -4.274 8.864 1.00 98.81 497 ALA A N 1
ATOM 3480 C CA . ALA A 1 497 ? -5.587 -4.857 7.829 1.00 98.81 497 ALA A CA 1
ATOM 3481 C C . ALA A 1 497 ? -6.182 -6.214 8.256 1.00 98.81 497 ALA A C 1
ATOM 3483 O O . ALA A 1 497 ? -7.352 -6.485 7.983 1.00 98.81 497 ALA A O 1
ATOM 3484 N N . CYS A 1 498 ? -5.424 -7.054 8.977 1.00 98.88 498 CYS A N 1
ATOM 3485 C CA . CYS A 1 498 ? -5.940 -8.307 9.540 1.00 98.88 498 CYS A CA 1
ATOM 3486 C C . CYS A 1 498 ? -7.023 -8.069 10.603 1.00 98.88 498 CYS A C 1
ATOM 3488 O O . CYS A 1 498 ? -8.046 -8.756 10.577 1.00 98.88 498 CYS A O 1
ATOM 3490 N N . TYR A 1 499 ? -6.826 -7.099 11.501 1.00 98.88 499 TYR A N 1
ATOM 3491 C CA . TYR A 1 499 ? -7.820 -6.696 12.504 1.00 98.88 499 TYR A CA 1
ATOM 3492 C C . TYR A 1 499 ? -9.119 -6.213 11.844 1.00 98.88 499 TYR A C 1
ATOM 3494 O O . TYR A 1 499 ? -10.202 -6.732 12.130 1.00 98.88 499 TYR A O 1
ATOM 3502 N N . LEU A 1 500 ? -9.014 -5.276 10.899 1.00 98.75 500 LEU A N 1
ATOM 3503 C CA . LEU A 1 500 ? -10.159 -4.693 10.196 1.00 98.75 500 LEU A CA 1
ATOM 3504 C C . LEU A 1 500 ? -10.895 -5.732 9.347 1.00 98.75 500 LEU A C 1
ATOM 3506 O O . LEU A 1 500 ? -12.126 -5.804 9.373 1.00 98.75 500 LEU A O 1
ATOM 3510 N N . PHE A 1 501 ? -10.161 -6.604 8.652 1.00 98.81 501 PHE A N 1
ATOM 3511 C CA . PHE A 1 501 ? -10.761 -7.698 7.896 1.00 98.81 501 PHE A CA 1
ATOM 3512 C C . PHE A 1 501 ? -11.455 -8.712 8.815 1.00 98.81 501 PHE A C 1
ATOM 3514 O O . PHE A 1 501 ? -12.578 -9.127 8.533 1.00 98.81 501 PHE A O 1
ATOM 3521 N N . ALA A 1 502 ? -10.853 -9.085 9.949 1.00 98.75 502 ALA A N 1
ATOM 3522 C CA . ALA A 1 502 ? -11.485 -9.983 10.915 1.00 98.75 502 ALA A CA 1
ATOM 3523 C C . ALA A 1 502 ? -12.829 -9.426 11.420 1.00 98.75 502 ALA A C 1
ATOM 3525 O O . ALA A 1 502 ? -13.817 -10.169 11.462 1.00 98.75 502 ALA A O 1
ATOM 3526 N N . ARG A 1 503 ? -12.890 -8.119 11.708 1.00 98.25 503 ARG A N 1
ATOM 3527 C CA . ARG A 1 503 ? -14.099 -7.415 12.173 1.00 98.25 503 ARG A CA 1
ATOM 3528 C C . ARG A 1 503 ? -15.179 -7.293 11.106 1.00 98.25 503 ARG A C 1
ATOM 3530 O O . ARG A 1 503 ? -16.341 -7.586 11.379 1.00 98.25 503 ARG A O 1
ATOM 3537 N N . HIS A 1 504 ? -14.793 -6.899 9.894 1.00 98.31 504 HIS A N 1
ATOM 3538 C CA . HIS A 1 504 ? -15.724 -6.400 8.876 1.00 98.31 504 HIS A CA 1
ATOM 3539 C C . HIS A 1 504 ? -15.736 -7.212 7.576 1.00 98.31 504 HIS A C 1
ATOM 3541 O O . HIS A 1 504 ? -16.247 -6.742 6.565 1.00 98.31 504 HIS A O 1
ATOM 3547 N N . HIS A 1 505 ? -15.233 -8.452 7.564 1.00 98.06 505 HIS A N 1
ATOM 3548 C CA . HIS A 1 505 ? -15.157 -9.282 6.347 1.00 98.06 505 HIS A CA 1
ATOM 3549 C C . HIS A 1 505 ? -16.476 -9.424 5.563 1.00 98.06 505 HIS A C 1
ATOM 3551 O O . HIS A 1 505 ? -16.423 -9.700 4.370 1.00 98.06 505 HIS A O 1
ATOM 3557 N N . ASN A 1 506 ? -17.646 -9.241 6.190 1.00 98.00 506 ASN A N 1
ATOM 3558 C CA . ASN A 1 506 ? -18.956 -9.316 5.524 1.00 98.00 506 ASN A CA 1
ATOM 3559 C C . ASN A 1 506 ? -19.549 -7.952 5.117 1.00 98.00 506 ASN A C 1
ATOM 3561 O O . ASN A 1 506 ? -20.645 -7.924 4.561 1.00 98.00 506 ASN A O 1
ATOM 3565 N N . ASP A 1 507 ? -18.864 -6.841 5.392 1.00 98.44 507 ASP A N 1
ATOM 3566 C CA . ASP A 1 507 ? -19.334 -5.484 5.106 1.00 98.44 507 ASP A CA 1
ATOM 3567 C C . ASP A 1 507 ? -18.183 -4.626 4.562 1.00 98.44 507 ASP A C 1
ATOM 3569 O O . ASP A 1 507 ? -17.399 -4.037 5.306 1.00 98.44 507 ASP A O 1
ATOM 3573 N N . ALA A 1 508 ? -18.088 -4.549 3.231 1.00 98.44 508 ALA A N 1
ATOM 3574 C CA . ALA A 1 508 ? -17.045 -3.772 2.567 1.00 98.44 508 ALA A CA 1
ATOM 3575 C C . ALA A 1 508 ? -17.118 -2.273 2.897 1.00 98.44 508 ALA A C 1
ATOM 3577 O O . ALA A 1 508 ? -16.080 -1.621 2.975 1.00 98.44 508 ALA A O 1
ATOM 3578 N N . ARG A 1 509 ? -18.324 -1.722 3.107 1.00 98.50 509 ARG A N 1
ATOM 3579 C CA . ARG A 1 509 ? -18.496 -0.306 3.451 1.00 98.50 509 ARG A CA 1
ATOM 3580 C C . ARG A 1 509 ? -17.936 -0.040 4.843 1.00 98.50 509 ARG A C 1
ATOM 3582 O O . ARG A 1 509 ? -17.168 0.902 4.995 1.00 98.50 509 ARG A O 1
ATOM 3589 N N . ALA A 1 510 ? -18.293 -0.859 5.830 1.00 98.38 510 ALA A N 1
ATOM 3590 C CA . ALA A 1 510 ? -17.781 -0.709 7.191 1.00 98.38 510 ALA A CA 1
ATOM 3591 C C . ALA A 1 510 ? -16.260 -0.911 7.257 1.00 98.38 510 ALA A C 1
ATOM 3593 O O . ALA A 1 510 ? -15.571 -0.116 7.888 1.00 98.38 510 ALA A O 1
ATOM 3594 N N . ALA A 1 511 ? -15.736 -1.920 6.553 1.00 98.56 511 ALA A N 1
ATOM 3595 C CA . ALA A 1 511 ? -14.307 -2.213 6.533 1.00 98.56 511 ALA A CA 1
ATOM 3596 C C . ALA A 1 511 ? -13.476 -1.048 5.979 1.00 98.56 511 ALA A C 1
ATOM 3598 O O . ALA A 1 511 ? -12.523 -0.617 6.620 1.00 98.56 511 ALA A O 1
ATOM 3599 N N . ILE A 1 512 ? -13.855 -0.529 4.805 1.00 98.75 512 ILE A N 1
ATOM 3600 C CA . ILE A 1 512 ? -13.131 0.564 4.145 1.00 98.75 512 ILE A CA 1
ATOM 3601 C C . ILE A 1 512 ? -13.245 1.859 4.956 1.00 98.75 512 ILE A C 1
ATOM 3603 O O . ILE A 1 512 ? -12.256 2.566 5.103 1.00 98.75 512 ILE A O 1
ATOM 3607 N N . LEU A 1 513 ? -14.417 2.157 5.530 1.00 98.19 513 LEU A N 1
ATOM 3608 C CA . LEU A 1 513 ? -14.589 3.366 6.341 1.00 98.19 513 LEU A CA 1
ATOM 3609 C C . LEU A 1 513 ? -13.817 3.307 7.657 1.00 98.19 513 LEU A C 1
ATOM 3611 O O . LEU A 1 513 ? -13.246 4.318 8.041 1.00 98.19 513 LEU A O 1
ATOM 3615 N N . GLU A 1 514 ? -13.790 2.172 8.362 1.00 97.69 514 GLU A N 1
ATOM 3616 C CA . GLU A 1 514 ? -12.997 2.061 9.598 1.00 97.69 514 GLU A CA 1
ATOM 3617 C C . GLU A 1 514 ? -11.491 2.135 9.285 1.00 97.69 514 GLU A C 1
ATOM 3619 O O . GLU A 1 514 ? -10.750 2.744 10.048 1.00 97.69 514 GLU A O 1
ATOM 3624 N N . ALA A 1 515 ? -11.057 1.621 8.126 1.00 98.12 515 ALA A N 1
ATOM 3625 C CA . ALA A 1 515 ? -9.681 1.761 7.647 1.00 98.12 515 ALA A CA 1
ATOM 3626 C C . ALA A 1 515 ? -9.307 3.217 7.324 1.00 98.12 515 ALA A C 1
ATOM 3628 O O . ALA A 1 515 ? -8.333 3.722 7.867 1.00 98.12 515 ALA A O 1
ATOM 3629 N N . ALA A 1 516 ? -10.111 3.904 6.505 1.00 97.69 516 ALA A N 1
ATOM 3630 C CA . ALA A 1 516 ? -9.869 5.300 6.137 1.00 97.69 516 ALA A CA 1
ATOM 3631 C C . ALA A 1 516 ? -9.974 6.244 7.348 1.00 97.69 516 ALA A C 1
ATOM 3633 O O . ALA A 1 516 ? -9.303 7.258 7.412 1.00 97.69 516 ALA A O 1
ATOM 3634 N N . ASN A 1 517 ? -10.775 5.907 8.361 1.00 96.06 517 ASN A N 1
ATOM 3635 C CA . ASN A 1 517 ? -10.877 6.694 9.593 1.00 96.06 517 ASN A CA 1
ATOM 3636 C C . ASN A 1 517 ? -9.872 6.259 10.671 1.00 96.06 517 ASN A C 1
ATOM 3638 O O . ASN A 1 517 ? -10.225 6.178 11.850 1.00 96.06 517 ASN A O 1
ATOM 3642 N N . THR A 1 518 ? -8.637 5.968 10.268 1.00 94.50 518 THR A N 1
ATOM 3643 C CA . THR A 1 518 ? -7.535 5.592 11.160 1.00 94.50 518 THR A CA 1
ATOM 3644 C C . THR A 1 518 ? -6.430 6.646 11.090 1.00 94.50 518 THR A C 1
ATOM 3646 O O . THR A 1 518 ? -6.064 7.028 9.986 1.00 94.50 518 THR A O 1
ATOM 3649 N N . PRO A 1 519 ? -5.881 7.115 12.223 1.00 90.88 519 PRO A N 1
ATOM 3650 C CA . PRO A 1 519 ? -4.728 8.012 12.223 1.00 90.88 519 PRO A CA 1
ATOM 3651 C C . PRO A 1 519 ? -3.483 7.380 11.589 1.00 90.88 519 PRO A C 1
ATOM 3653 O O . PRO A 1 519 ? -3.241 6.182 11.751 1.00 90.88 519 PRO A O 1
ATOM 3656 N N . GLY A 1 520 ? -2.653 8.206 10.958 1.00 91.62 520 GLY A N 1
ATOM 3657 C CA . GLY A 1 520 ? -1.425 7.801 10.279 1.00 91.62 520 GLY A CA 1
ATOM 3658 C C . GLY A 1 520 ? -1.605 7.563 8.780 1.00 91.62 520 GLY A C 1
ATOM 3659 O O . GLY A 1 520 ? -2.168 8.393 8.071 1.00 91.62 520 GLY A O 1
ATOM 3660 N N . ASP A 1 521 ? -1.095 6.431 8.312 1.00 95.06 521 ASP A N 1
ATOM 3661 C CA . ASP A 1 521 ? -1.022 6.002 6.911 1.00 95.06 521 ASP A CA 1
ATOM 3662 C C . ASP A 1 521 ? -2.328 5.304 6.493 1.00 95.06 521 ASP A C 1
ATOM 3664 O O . ASP A 1 521 ? -2.457 4.072 6.414 1.00 95.06 521 ASP A O 1
ATOM 3668 N N . SER A 1 522 ? -3.372 6.127 6.396 1.00 95.69 522 SER A N 1
ATOM 3669 C CA . SER A 1 522 ? -4.755 5.666 6.295 1.00 95.69 522 SER A CA 1
ATOM 3670 C C . SER A 1 522 ? -5.163 5.248 4.880 1.00 95.69 522 SER A C 1
ATOM 3672 O O . SER A 1 522 ? -6.028 4.379 4.735 1.00 95.69 522 SER A O 1
ATOM 3674 N N . ASP A 1 523 ? -4.533 5.804 3.843 1.00 96.88 523 ASP A N 1
ATOM 3675 C CA . ASP A 1 523 ? -4.710 5.388 2.451 1.00 96.88 523 ASP A CA 1
ATOM 3676 C C . ASP A 1 523 ? -4.128 3.988 2.230 1.00 96.88 523 ASP A C 1
ATOM 3678 O O . ASP A 1 523 ? -4.898 3.098 1.859 1.00 96.88 523 ASP A O 1
ATOM 3682 N N . SER A 1 524 ? -2.873 3.722 2.621 1.00 98.06 524 SER A N 1
ATOM 3683 C CA . SER A 1 524 ? -2.272 2.379 2.547 1.00 98.06 524 SER A CA 1
ATOM 3684 C C . SER A 1 524 ? -3.088 1.332 3.291 1.00 98.06 524 SER A C 1
ATOM 3686 O O . SER A 1 524 ? -3.341 0.220 2.798 1.00 98.06 524 SER A O 1
ATOM 3688 N N . LEU A 1 525 ? -3.538 1.668 4.502 1.00 98.06 525 LEU A N 1
ATOM 3689 C CA . LEU A 1 525 ? -4.370 0.775 5.296 1.00 98.06 525 LEU A CA 1
ATOM 3690 C C . LEU A 1 525 ? -5.708 0.482 4.601 1.00 98.06 525 LEU A C 1
ATOM 3692 O O . LEU A 1 525 ? -6.122 -0.683 4.506 1.00 98.06 525 LEU A O 1
ATOM 3696 N N . ALA A 1 526 ? -6.381 1.513 4.092 1.00 98.62 526 ALA A N 1
ATOM 3697 C CA . ALA A 1 526 ? -7.646 1.370 3.388 1.00 98.62 526 ALA A CA 1
ATOM 3698 C C . ALA A 1 526 ? -7.493 0.612 2.060 1.00 98.62 526 ALA A C 1
ATOM 3700 O O . ALA A 1 526 ? -8.365 -0.202 1.738 1.00 98.62 526 ALA A O 1
ATOM 3701 N N . THR A 1 527 ? -6.376 0.767 1.347 1.00 98.88 527 THR A N 1
ATOM 3702 C CA . THR A 1 527 ? -6.014 -0.015 0.155 1.00 98.88 527 THR A CA 1
ATOM 3703 C C . THR A 1 527 ? -5.948 -1.507 0.467 1.00 98.88 527 THR A C 1
ATOM 3705 O O . THR A 1 527 ? -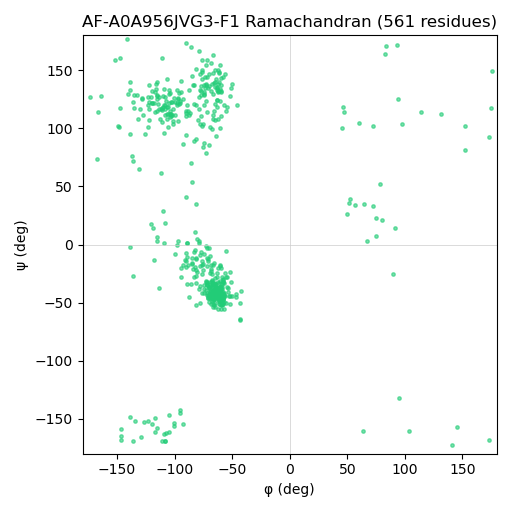6.590 -2.328 -0.202 1.00 98.88 527 THR A O 1
ATOM 3708 N N . LEU A 1 528 ? -5.217 -1.885 1.521 1.00 98.94 528 LEU A N 1
ATOM 3709 C CA . LEU A 1 528 ? -5.060 -3.281 1.946 1.00 98.94 528 LEU A CA 1
ATOM 3710 C C . LEU A 1 528 ? -6.405 -3.904 2.335 1.00 98.94 528 LEU A C 1
ATOM 3712 O O . LEU A 1 528 ? -6.758 -5.001 1.885 1.00 98.94 528 LEU A O 1
ATOM 3716 N N . VAL A 1 529 ? -7.182 -3.198 3.157 1.00 98.88 529 VAL A N 1
ATOM 3717 C CA . VAL A 1 529 ? -8.494 -3.667 3.614 1.00 98.88 529 VAL A CA 1
ATOM 3718 C C . VAL A 1 529 ? -9.463 -3.779 2.445 1.00 98.88 529 VAL A C 1
ATOM 3720 O O . VAL A 1 529 ? -10.111 -4.818 2.292 1.00 98.88 529 VAL A O 1
ATOM 3723 N N . GLY A 1 530 ? -9.518 -2.754 1.594 1.00 98.88 530 GLY A N 1
ATOM 3724 C CA . GLY A 1 530 ? -10.343 -2.697 0.395 1.00 98.88 530 GLY A CA 1
ATOM 3725 C C . GLY A 1 530 ? -10.063 -3.853 -0.562 1.00 98.88 530 GLY A C 1
ATOM 3726 O O . GLY A 1 530 ? -10.999 -4.512 -1.027 1.00 98.88 530 GLY A O 1
ATOM 3727 N N . ALA A 1 531 ? -8.788 -4.180 -0.784 1.00 98.94 531 ALA A N 1
ATOM 3728 C CA . ALA A 1 531 ? -8.389 -5.334 -1.581 1.00 98.94 531 ALA A CA 1
ATOM 3729 C C . ALA A 1 531 ? -8.879 -6.663 -0.978 1.00 98.94 531 ALA A C 1
ATOM 3731 O O . ALA A 1 531 ? -9.417 -7.500 -1.707 1.00 98.94 531 ALA A O 1
ATOM 3732 N N . LEU A 1 532 ? -8.742 -6.871 0.339 1.00 98.94 532 LEU A N 1
ATOM 3733 C CA . LEU A 1 532 ? -9.169 -8.104 1.018 1.00 98.94 532 LEU A CA 1
ATOM 3734 C C . LEU A 1 532 ? -10.693 -8.289 1.002 1.00 98.94 532 LEU A C 1
ATOM 3736 O O . LEU A 1 532 ? -11.180 -9.348 0.590 1.00 98.94 532 LEU A O 1
ATOM 3740 N N . VAL A 1 533 ? -11.462 -7.274 1.415 1.00 98.81 533 VAL A N 1
ATOM 3741 C CA . VAL A 1 533 ? -12.936 -7.365 1.421 1.00 98.81 533 VAL A CA 1
ATOM 3742 C C . VAL A 1 533 ? -13.500 -7.427 0.009 1.00 98.81 533 VAL A C 1
ATOM 3744 O O . VAL A 1 533 ? -14.424 -8.199 -0.250 1.00 98.81 533 VAL A O 1
ATOM 3747 N N . GLY A 1 534 ? -12.895 -6.701 -0.930 1.00 98.75 534 GLY A N 1
ATOM 3748 C CA . GLY A 1 534 ? -13.230 -6.755 -2.343 1.00 98.75 534 GLY A CA 1
ATOM 3749 C C . GLY A 1 534 ? -12.973 -8.133 -2.958 1.00 98.75 534 GLY A C 1
ATOM 3750 O O . GLY A 1 534 ? -13.844 -8.677 -3.640 1.00 98.75 534 GLY A O 1
ATOM 3751 N N . ALA A 1 535 ? -11.825 -8.746 -2.658 1.00 98.69 535 ALA A N 1
ATOM 3752 C CA . ALA A 1 535 ? -11.492 -10.104 -3.086 1.00 98.69 535 ALA A CA 1
ATOM 3753 C C . ALA A 1 535 ? -12.378 -11.173 -2.426 1.00 98.69 535 ALA A C 1
ATOM 3755 O O . ALA A 1 535 ? -12.566 -12.251 -2.990 1.00 98.69 535 ALA A O 1
ATOM 3756 N N . HIS A 1 536 ? -12.933 -10.907 -1.243 1.00 98.62 536 HIS A N 1
ATOM 3757 C CA . HIS A 1 536 ? -13.832 -11.831 -0.556 1.00 98.62 536 HIS A CA 1
ATOM 3758 C C . HIS A 1 536 ? -15.273 -11.756 -1.090 1.00 98.62 536 HIS A C 1
ATOM 3760 O O . HIS A 1 536 ? -15.858 -12.782 -1.467 1.00 98.62 536 HIS A O 1
ATOM 3766 N N . LEU A 1 537 ? -15.825 -10.541 -1.149 1.00 98.38 537 LEU A N 1
ATOM 3767 C CA . LEU A 1 537 ? -17.242 -10.271 -1.409 1.00 98.38 537 LEU A CA 1
ATOM 3768 C C . LEU A 1 537 ? -17.553 -10.005 -2.891 1.00 98.38 537 LEU A C 1
ATOM 3770 O O . LEU A 1 537 ? -18.651 -10.313 -3.357 1.00 98.38 537 LEU A O 1
ATOM 3774 N N . GLY A 1 538 ? -16.581 -9.489 -3.645 1.00 98.19 538 GLY A N 1
ATOM 3775 C CA . GLY A 1 538 ? -16.706 -9.141 -5.059 1.00 98.19 538 GLY A CA 1
ATOM 3776 C C . GLY A 1 538 ? -17.305 -7.760 -5.341 1.00 98.19 538 GLY A C 1
ATOM 3777 O O . GLY A 1 538 ? -17.827 -7.085 -4.459 1.00 98.19 538 GLY A O 1
ATOM 3778 N N . GLU A 1 539 ? -17.241 -7.354 -6.615 1.00 98.19 539 GLU A N 1
ATOM 3779 C CA . GLU A 1 539 ? -17.617 -6.022 -7.122 1.00 98.19 539 GLU A CA 1
ATOM 3780 C C . GLU A 1 539 ? -18.971 -5.525 -6.594 1.00 98.19 539 GLU A C 1
ATOM 3782 O O . GLU A 1 539 ? -19.107 -4.361 -6.227 1.00 98.19 539 GLU A O 1
ATOM 3787 N N . GLY A 1 540 ? -19.979 -6.402 -6.551 1.00 97.25 540 GLY A N 1
ATOM 3788 C CA . GLY A 1 540 ? -21.345 -6.034 -6.176 1.00 97.25 540 GLY A CA 1
ATOM 3789 C C . GLY A 1 540 ? -21.525 -5.630 -4.709 1.00 97.25 540 GLY A C 1
ATOM 3790 O O . GLY A 1 540 ? -22.536 -5.011 -4.392 1.00 97.25 540 GLY A O 1
ATOM 3791 N N . ALA A 1 541 ? -20.576 -5.967 -3.831 1.00 97.38 541 ALA A N 1
ATOM 3792 C CA . ALA A 1 541 ? -20.609 -5.571 -2.424 1.00 97.38 541 ALA A CA 1
ATOM 3793 C C . ALA A 1 541 ? -20.027 -4.170 -2.178 1.00 97.38 541 ALA A C 1
ATOM 3795 O O . ALA A 1 541 ? -20.272 -3.584 -1.125 1.00 97.38 541 ALA A O 1
ATOM 3796 N N . LEU A 1 542 ? -19.277 -3.621 -3.140 1.00 98.38 542 LEU A N 1
ATOM 3797 C CA . LEU A 1 542 ? -18.746 -2.264 -3.060 1.00 98.38 542 LEU A CA 1
ATOM 3798 C C . LEU A 1 542 ? -19.853 -1.248 -3.397 1.00 98.38 542 LEU A C 1
ATOM 3800 O O . LEU A 1 542 ? -20.532 -1.414 -4.425 1.00 98.38 542 LEU A O 1
ATOM 3804 N N . PRO A 1 543 ? -20.021 -0.174 -2.599 1.00 98.12 543 PRO A N 1
ATOM 3805 C CA . PRO A 1 543 ? -21.007 0.868 -2.868 1.00 98.12 543 PRO A CA 1
ATOM 3806 C C . PRO A 1 543 ? -20.917 1.408 -4.300 1.00 98.12 543 PRO A C 1
ATOM 3808 O O . PRO A 1 543 ? -19.833 1.644 -4.840 1.00 98.12 543 PRO A O 1
ATOM 3811 N N . ALA A 1 544 ? -22.073 1.556 -4.949 1.00 97.62 544 ALA A N 1
ATOM 3812 C CA . ALA A 1 544 ? -22.142 1.895 -6.369 1.00 97.62 544 ALA A CA 1
ATOM 3813 C C . ALA A 1 544 ? -21.608 3.303 -6.651 1.00 97.62 544 ALA A C 1
ATOM 3815 O O . ALA A 1 544 ? -20.968 3.523 -7.674 1.00 97.62 544 ALA A O 1
ATOM 3816 N N . GLU A 1 545 ? -21.849 4.229 -5.729 1.00 96.75 545 GLU A N 1
ATOM 3817 C CA . GLU A 1 545 ? -21.335 5.591 -5.744 1.00 96.75 545 GLU A CA 1
ATOM 3818 C C . GLU A 1 545 ? -19.804 5.626 -5.669 1.00 96.75 545 GLU A C 1
ATOM 3820 O O . GLU A 1 545 ? -19.184 6.358 -6.431 1.00 96.75 545 GLU A O 1
ATOM 3825 N N . TRP A 1 546 ? -19.184 4.766 -4.856 1.00 98.31 546 TRP A N 1
ATOM 3826 C CA . TRP A 1 546 ? -17.726 4.711 -4.744 1.00 98.31 546 TRP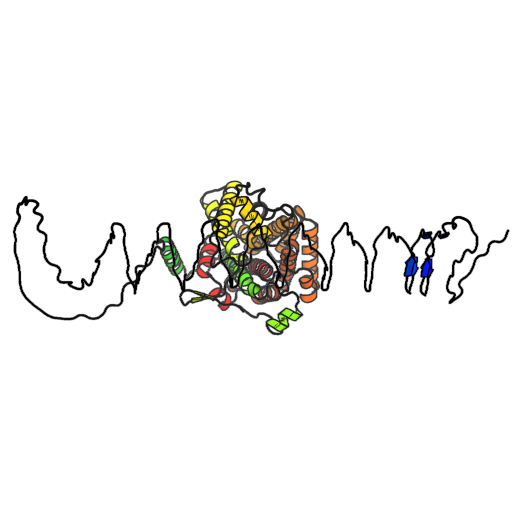 A CA 1
ATOM 3827 C C . TRP A 1 546 ? -17.088 4.133 -6.003 1.00 98.31 546 TRP A C 1
ATOM 3829 O O . TRP A 1 546 ? -16.186 4.727 -6.584 1.00 98.31 546 TRP A O 1
ATOM 3839 N N . ARG A 1 547 ? -17.643 3.025 -6.513 1.00 98.00 547 ARG A N 1
ATOM 3840 C CA . ARG A 1 547 ? -17.199 2.449 -7.791 1.00 98.00 547 ARG A CA 1
ATOM 3841 C C . ARG A 1 547 ? -17.356 3.418 -8.957 1.00 98.00 547 ARG A C 1
ATOM 3843 O O . ARG A 1 547 ? -16.561 3.356 -9.884 1.00 98.00 547 ARG A O 1
ATOM 3850 N N . ARG A 1 548 ? -18.398 4.251 -8.967 1.00 96.44 548 ARG A N 1
ATOM 3851 C CA . ARG A 1 548 ? -18.626 5.223 -10.043 1.00 96.44 548 ARG A CA 1
ATOM 3852 C C . ARG A 1 548 ? -17.591 6.345 -10.009 1.00 96.44 548 ARG A C 1
ATOM 3854 O O . ARG A 1 548 ? -17.132 6.743 -11.073 1.00 96.44 548 ARG A O 1
ATOM 3861 N N . ASP A 1 549 ? -17.276 6.839 -8.815 1.00 96.62 549 ASP A N 1
ATOM 3862 C CA . ASP A 1 549 ? -16.553 8.098 -8.657 1.00 96.62 549 ASP A CA 1
ATOM 3863 C C . ASP A 1 549 ? -15.035 7.921 -8.517 1.00 96.62 549 ASP A C 1
ATOM 3865 O O . ASP A 1 549 ? -14.319 8.878 -8.790 1.00 96.62 549 ASP A O 1
ATOM 3869 N N . VAL A 1 550 ? -14.522 6.739 -8.146 1.00 98.12 550 VAL A N 1
ATOM 3870 C CA . VAL A 1 550 ? -13.066 6.504 -8.072 1.00 98.12 550 VAL A CA 1
ATOM 3871 C C . VAL A 1 550 ? -12.384 6.720 -9.427 1.00 98.12 550 VAL A C 1
ATOM 3873 O O . VAL A 1 550 ? -12.893 6.302 -10.475 1.00 98.12 550 VAL A O 1
ATOM 3876 N N . GLU A 1 551 ? -11.224 7.378 -9.408 1.00 96.62 551 GLU A N 1
ATOM 3877 C CA . GLU A 1 551 ? -10.434 7.666 -10.602 1.00 96.62 551 GLU A CA 1
ATOM 3878 C C . GLU A 1 551 ? -10.216 6.407 -11.450 1.00 96.62 551 GLU A C 1
ATOM 3880 O O . GLU A 1 551 ? -9.984 5.311 -10.942 1.00 96.62 551 GLU A O 1
ATOM 3885 N N . ARG A 1 552 ? -10.339 6.560 -12.776 1.00 96.00 552 ARG A N 1
ATOM 3886 C CA . ARG A 1 552 ? -10.086 5.503 -13.774 1.00 96.00 552 ARG A CA 1
ATOM 3887 C C . ARG A 1 552 ? -10.791 4.165 -13.476 1.00 96.00 552 ARG A C 1
ATOM 3889 O O . ARG A 1 552 ? -10.383 3.130 -14.001 1.00 96.00 552 ARG A O 1
ATOM 3896 N N . SER A 1 553 ? -11.920 4.183 -12.754 1.00 96.81 553 SER A N 1
ATOM 3897 C CA . SER A 1 553 ? -12.710 2.993 -12.391 1.00 96.81 553 SER A CA 1
ATOM 3898 C C . SER A 1 553 ? -12.959 2.035 -13.560 1.00 96.81 553 SER A C 1
ATOM 3900 O O . SER A 1 553 ? -12.752 0.826 -13.447 1.00 96.81 553 SER A O 1
ATOM 3902 N N . GLY A 1 554 ? -13.346 2.564 -14.727 1.00 97.06 554 GLY A N 1
ATOM 3903 C CA . GLY A 1 554 ? -13.572 1.757 -15.929 1.00 97.06 554 GLY A CA 1
ATOM 3904 C C . GLY A 1 554 ? -12.317 1.023 -16.418 1.00 97.06 554 GLY A C 1
ATOM 3905 O O . GLY A 1 554 ? -12.404 -0.153 -16.777 1.00 97.06 554 GLY A O 1
ATOM 3906 N N . ALA A 1 555 ? -11.157 1.685 -16.387 1.00 97.50 555 ALA A N 1
ATOM 3907 C CA . ALA A 1 555 ? -9.878 1.106 -16.792 1.00 97.50 555 ALA A CA 1
ATOM 3908 C C . ALA A 1 555 ? -9.401 0.052 -15.783 1.00 97.50 555 ALA A C 1
ATOM 3910 O O . ALA A 1 555 ? -9.084 -1.070 -16.177 1.00 97.50 555 ALA A O 1
ATOM 3911 N N . LEU A 1 556 ? -9.465 0.361 -14.484 1.00 98.56 556 LEU A N 1
ATOM 3912 C CA . LEU A 1 556 ? -9.144 -0.576 -13.403 1.00 98.56 556 LEU A CA 1
ATOM 3913 C C . LEU A 1 556 ? -10.026 -1.831 -13.460 1.00 98.56 556 LEU A C 1
ATOM 3915 O O . LEU A 1 556 ? -9.541 -2.962 -13.379 1.00 98.56 556 LEU A O 1
ATOM 3919 N N . ARG A 1 557 ? -11.330 -1.649 -13.690 1.00 98.50 557 ARG A N 1
ATOM 3920 C CA . ARG A 1 557 ? -12.278 -2.748 -13.885 1.00 98.50 557 ARG A CA 1
ATOM 3921 C C . ARG A 1 557 ? -11.934 -3.591 -15.113 1.00 98.50 557 ARG A C 1
ATOM 3923 O O . ARG A 1 557 ? -11.974 -4.817 -15.031 1.00 98.50 557 ARG A O 1
ATOM 3930 N N . ALA A 1 558 ? -11.610 -2.966 -16.245 1.00 98.12 558 ALA A N 1
ATOM 3931 C CA . ALA A 1 558 ? -11.221 -3.677 -17.462 1.00 98.12 558 ALA A CA 1
ATOM 3932 C C . ALA A 1 558 ? -9.921 -4.475 -17.266 1.00 98.12 558 ALA A C 1
ATOM 3934 O O . ALA A 1 558 ? -9.838 -5.627 -17.697 1.00 98.12 558 ALA A O 1
ATOM 3935 N N . LEU A 1 559 ? -8.944 -3.902 -16.560 1.00 97.88 559 LEU A N 1
ATOM 3936 C CA . LEU A 1 559 ? -7.694 -4.566 -16.208 1.00 97.88 559 LEU A CA 1
ATOM 3937 C C . LEU A 1 559 ? -7.943 -5.797 -15.325 1.00 97.88 559 LEU A C 1
ATOM 3939 O O . LEU A 1 559 ? -7.443 -6.881 -15.620 1.00 97.88 559 LEU A O 1
ATOM 3943 N N . ALA A 1 560 ? -8.789 -5.667 -14.302 1.00 98.25 560 ALA A N 1
ATOM 3944 C CA . ALA A 1 560 ? -9.147 -6.767 -13.410 1.00 98.25 560 ALA A CA 1
ATOM 3945 C C . ALA A 1 560 ? -9.853 -7.934 -14.129 1.00 98.25 560 ALA A C 1
ATOM 3947 O O . ALA A 1 560 ? -9.678 -9.096 -13.761 1.00 98.25 560 ALA A O 1
ATOM 3948 N N . LEU A 1 561 ? -10.633 -7.650 -15.179 1.00 97.62 561 LEU A N 1
ATOM 3949 C CA . LEU A 1 561 ? -11.319 -8.671 -15.981 1.00 97.62 561 LEU A CA 1
ATOM 3950 C C . LEU A 1 561 ? -10.380 -9.495 -16.877 1.00 97.62 561 LEU A C 1
ATOM 3952 O O . LEU A 1 561 ? -10.807 -10.522 -17.402 1.00 97.62 561 LEU A O 1
ATOM 3956 N N . ARG A 1 562 ? -9.116 -9.081 -17.044 1.00 97.12 562 ARG A N 1
ATOM 3957 C CA . ARG A 1 562 ? -8.090 -9.843 -17.780 1.00 97.12 562 ARG A CA 1
ATOM 3958 C C . ARG A 1 562 ? -7.432 -10.947 -16.944 1.00 97.12 562 ARG A C 1
ATOM 3960 O O . ARG A 1 562 ? -6.689 -11.752 -17.511 1.00 97.12 562 ARG A O 1
ATOM 3967 N N . ILE A 1 563 ? -7.647 -10.962 -15.623 1.00 95.38 563 ILE A N 1
ATOM 3968 C CA . ILE A 1 563 ? -7.109 -11.978 -14.700 1.00 95.38 563 ILE A CA 1
ATOM 3969 C C . ILE A 1 563 ? -7.799 -13.310 -14.945 1.00 95.38 563 ILE A C 1
ATOM 3971 O O . ILE A 1 563 ? -7.028 -14.267 -15.218 1.00 95.38 563 ILE A O 1
#